Protein AF-A0A2T4UH50-F1 (afdb_monomer_lite)

Sequence (614 aa):
MFSNQLRAPRVAVVIAAGMLPLLATPAADAAPRTGSLKLEIRTPSGVPATATLRAGARRVVAAKADRGTVLRRTLKLRAATYTVDAAVLQHDGRLYGPAASPARVRIRARRSAKLTLRYVLLPTASALTPSEISPTTLSFSWSGPAGASYVVRRAPGFDAPATPSAGTAVAVVGSAASDTGLTPGSQYSYSVFTVTGGRTLGPATLTVGTAPAPGNAVPAFVAATGTEILESRDLTAARELSDGVGVQLAAGEAAPTIGSHLVVPAKGAIDLPFVGRVAGVAQDGTVKLVPASLPEAYDYVNIDIPGFAQAAVPAKPASRASARAKKMSSCKLAAGSDLGIESKLGLDGRFRYEFAKRKIRFTNVEVPVGVTLDVRGVVTSETRAYAEVKASLACSAELASIKTQISPPPVPLAMTFTPKVQLDASGSLRYSGGGVKTATGFEVSGRFPGDARARPVLEREYLAPEGAELSGSLRARLGGELLIGPGGAAPGASLVAGVKGSLFPLDATVSPVYPVGDPRAANCVKVEAKGSGALGLSAEATLGPFSASADLTLLDGSFEYFERPFPQDCDKKPAPATPADPGTSVPPPTGGGGSQLPDCDCGPPPGFRRTSVI

Foldseek 3Di:
DDDDDDDDDDDDDDPDPDDDPPPPDPPPPPDFQKFKEWEKEFEPQQDKFKKWKDFPPAIDIDIGHRHDGMDTDIDIGGFGKIAIDGDFDDDQFWTWDKDKVVRIWGGGGHYYHYIYIYIDTDQFWGDWAWDDFAQFKTKTFTDGDPPKDKWKAKDWDQDEDPDSPPHDTFDDDDGMTMGGRHHGQTKMKMFIWIADPNDIDDTFMKIWTGHHDPPDFRKTFIWDGLEGEDDPQQFDAKAFDLQGIKTAGDPPDDQRTQQGWYFAFQGHHFNFIAIFGFNDADRNRITGTGGDFLVVTTQWIWGWFPKDKDFWAKWAAADVVCVVVPDQVVKPADPPKDWDKTKTKMKMKIWTWIWHWDQDPPDNDIDTDKIWIWIWIKIKMKMFIWIFGAAKIKGKGKTHKDKDFRDTPPQTKIKIWTKMKIKTWHHGKGWGWWIKTKIWTKTWTDIPPDDIDMDIDIDIDTTDTPAIDDQFKMWIWMWTKMAMGGMDQRNNSPAGQGKIKIWTRWTKMKGFPDHPPFPLSGQKIKIWIKIWMWMWGWGWDDDPPDIDIDTGTPFTWMGTPDIAIPPNCSNVDDGDPDPDPPDDDDDDDDDDDDDDDDDDDDDDDDMGDDDDDD

Structure (mmCIF, N/CA/C/O backbone):
data_AF-A0A2T4UH50-F1
#
_entry.id   AF-A0A2T4UH50-F1
#
loop_
_atom_site.group_PDB
_atom_site.id
_atom_site.type_symbol
_atom_site.label_atom_id
_atom_site.label_alt_id
_atom_site.label_comp_id
_atom_site.label_asym_id
_atom_site.label_entity_id
_atom_site.label_seq_id
_atom_site.pdbx_PDB_ins_code
_atom_site.Cartn_x
_atom_site.Cartn_y
_atom_site.Cartn_z
_atom_site.occupancy
_atom_site.B_iso_or_equiv
_atom_site.auth_seq_id
_atom_site.auth_comp_id
_atom_site.auth_asym_id
_atom_site.auth_atom_id
_atom_site.pdbx_PDB_model_num
ATOM 1 N N . MET A 1 1 ? 81.047 -5.019 48.724 1.00 41.91 1 MET A N 1
ATOM 2 C CA . MET A 1 1 ? 80.294 -4.625 47.515 1.00 41.91 1 MET A CA 1
ATOM 3 C C . MET A 1 1 ? 79.118 -5.573 47.375 1.00 41.91 1 MET A C 1
ATOM 5 O O . MET A 1 1 ? 79.332 -6.770 47.451 1.00 41.91 1 MET A O 1
ATOM 9 N N . PHE A 1 2 ? 77.920 -4.998 47.268 1.00 39.38 2 PHE A N 1
ATOM 10 C CA . PHE A 1 2 ? 76.586 -5.610 47.330 1.00 39.38 2 PHE A CA 1
ATOM 11 C C . PHE A 1 2 ? 76.245 -6.407 48.598 1.00 39.38 2 PHE A C 1
ATOM 13 O O . PHE A 1 2 ? 76.797 -7.453 48.916 1.00 39.38 2 PHE A O 1
ATOM 20 N N . SER A 1 3 ? 75.322 -5.800 49.338 1.00 35.03 3 SER A N 1
ATOM 21 C CA . SER A 1 3 ? 74.842 -6.134 50.667 1.00 35.03 3 SER A CA 1
ATOM 22 C C . SER A 1 3 ? 73.419 -6.688 50.576 1.00 35.03 3 SER A C 1
ATOM 24 O O . SER A 1 3 ? 72.664 -6.286 49.694 1.00 35.03 3 SER A O 1
ATOM 26 N N . ASN A 1 4 ? 73.081 -7.518 51.564 1.00 34.56 4 ASN A N 1
ATOM 27 C CA . ASN A 1 4 ? 71.759 -7.979 52.009 1.00 34.56 4 ASN A CA 1
ATOM 28 C C . ASN A 1 4 ? 71.011 -8.982 51.109 1.00 34.56 4 ASN A C 1
ATOM 30 O O . ASN A 1 4 ? 70.492 -8.631 50.060 1.00 34.56 4 ASN A O 1
ATOM 34 N N . GLN A 1 5 ? 71.002 -10.292 51.408 1.00 41.84 5 GLN A N 1
ATOM 35 C CA . GLN A 1 5 ? 70.418 -11.004 52.573 1.00 41.84 5 GLN A CA 1
ATOM 36 C C . GLN A 1 5 ? 68.917 -10.741 52.771 1.00 41.84 5 GLN A C 1
ATOM 38 O O . GLN A 1 5 ? 68.537 -9.644 53.164 1.00 41.84 5 GLN A O 1
ATOM 43 N N . LEU A 1 6 ? 68.100 -11.793 52.606 1.00 37.31 6 LEU A N 1
ATOM 44 C CA . LEU A 1 6 ? 67.290 -12.453 53.657 1.00 37.31 6 LEU A CA 1
ATOM 45 C C . LEU A 1 6 ? 66.213 -13.323 52.972 1.00 37.31 6 LEU A C 1
ATOM 47 O O . LEU A 1 6 ? 65.314 -12.827 52.310 1.00 37.31 6 LEU A O 1
ATOM 51 N N . ARG A 1 7 ? 66.434 -14.640 52.917 1.00 38.56 7 ARG A N 1
ATOM 52 C CA . ARG A 1 7 ? 65.936 -15.669 53.858 1.00 38.56 7 ARG A CA 1
ATOM 53 C C . ARG A 1 7 ? 64.513 -16.141 53.545 1.00 38.56 7 ARG A C 1
ATOM 55 O O . ARG A 1 7 ? 63.527 -15.540 53.948 1.00 38.56 7 ARG A O 1
ATOM 62 N N . ALA A 1 8 ? 64.457 -17.315 52.924 1.00 44.31 8 ALA A N 1
ATOM 63 C CA . ALA A 1 8 ? 63.317 -18.216 52.980 1.00 44.31 8 ALA A CA 1
ATOM 64 C C . ALA A 1 8 ? 63.219 -18.849 54.382 1.00 44.31 8 ALA A C 1
ATOM 66 O O . ALA A 1 8 ? 64.229 -19.371 54.869 1.00 44.31 8 ALA A O 1
ATOM 67 N N . PRO A 1 9 ? 62.043 -18.870 55.031 1.00 45.47 9 PRO A N 1
ATOM 68 C CA . PRO A 1 9 ? 61.799 -19.764 56.143 1.00 45.47 9 PRO A CA 1
ATOM 69 C C . PRO A 1 9 ? 61.035 -21.009 55.681 1.00 45.47 9 PRO A C 1
ATOM 71 O O . PRO A 1 9 ? 60.097 -20.962 54.887 1.00 45.47 9 PRO A O 1
ATOM 74 N N . ARG A 1 10 ? 61.474 -22.140 56.233 1.00 47.56 10 ARG A N 1
ATOM 75 C CA . ARG A 1 10 ? 60.782 -23.428 56.245 1.00 47.56 10 ARG A CA 1
ATOM 76 C C . ARG A 1 10 ? 59.368 -23.240 56.798 1.00 47.56 10 ARG A C 1
ATOM 78 O O . ARG A 1 10 ? 59.222 -22.715 57.900 1.00 47.56 10 ARG A O 1
ATOM 85 N N . VAL A 1 11 ? 58.357 -23.717 56.078 1.00 36.19 11 VAL A N 1
ATOM 86 C CA . VAL A 1 11 ? 56.996 -23.844 56.610 1.00 36.19 11 VAL A CA 1
ATOM 87 C C . VAL A 1 11 ? 56.752 -25.304 56.958 1.00 36.19 11 VAL A C 1
ATOM 89 O O . VAL A 1 11 ? 56.904 -26.202 56.131 1.00 36.19 11 VAL A O 1
ATOM 92 N N . ALA A 1 12 ? 56.437 -25.507 58.233 1.00 39.09 12 ALA A N 1
ATOM 93 C CA . ALA A 1 12 ? 56.037 -26.764 58.826 1.00 39.09 12 ALA A CA 1
ATOM 94 C C . ALA A 1 12 ? 54.724 -27.260 58.206 1.00 39.09 12 ALA A C 1
ATOM 96 O O . ALA A 1 12 ? 53.771 -26.499 58.038 1.00 39.09 12 ALA A O 1
ATOM 97 N N . VAL A 1 13 ? 54.674 -28.555 57.905 1.00 37.97 13 VAL A N 1
ATOM 98 C CA . VAL A 1 13 ? 53.444 -29.253 57.538 1.00 37.97 13 VAL A CA 1
ATOM 99 C C . VAL A 1 13 ? 52.604 -29.407 58.804 1.00 37.97 13 VAL A C 1
ATOM 101 O O . VAL A 1 13 ? 52.887 -30.252 59.649 1.00 37.97 13 VAL A O 1
ATOM 104 N N . VAL A 1 14 ? 51.576 -28.571 58.935 1.00 39.19 14 VAL A N 1
ATOM 105 C CA . VAL A 1 14 ? 50.456 -28.779 59.858 1.00 39.19 14 VAL A CA 1
ATOM 106 C C . VAL A 1 14 ? 49.280 -29.253 59.013 1.00 39.19 14 VAL A C 1
ATOM 108 O O . VAL A 1 14 ? 48.764 -28.516 58.175 1.00 39.19 14 VAL A O 1
ATOM 111 N N . ILE A 1 15 ? 48.882 -30.508 59.210 1.00 41.41 15 ILE A N 1
ATOM 112 C CA . ILE A 1 15 ? 47.680 -31.093 58.614 1.00 41.41 15 ILE A CA 1
ATOM 113 C C . ILE A 1 15 ? 46.478 -30.462 59.325 1.00 41.41 15 ILE A C 1
ATOM 115 O O . ILE A 1 15 ? 46.076 -30.896 60.401 1.00 41.41 15 ILE A O 1
ATOM 119 N N . ALA A 1 16 ? 45.935 -29.394 58.742 1.00 39.56 16 ALA A N 1
ATOM 120 C CA . ALA A 1 16 ? 44.662 -28.818 59.145 1.00 39.56 16 ALA A CA 1
ATOM 121 C C . ALA A 1 16 ? 43.539 -29.478 58.334 1.00 39.56 16 ALA A C 1
ATOM 123 O O . ALA A 1 16 ? 43.453 -29.315 57.116 1.00 39.56 16 ALA A O 1
ATOM 124 N N . ALA A 1 17 ? 42.674 -30.225 59.020 1.00 49.03 17 ALA A N 1
ATOM 125 C CA . ALA A 1 17 ? 41.396 -30.689 58.497 1.00 49.03 17 ALA A CA 1
ATOM 126 C C . ALA A 1 17 ? 40.478 -29.474 58.261 1.00 49.03 17 ALA A C 1
ATOM 128 O O . ALA A 1 17 ? 39.759 -29.030 59.154 1.00 49.03 17 ALA A O 1
ATOM 129 N N . GLY A 1 18 ? 40.565 -28.888 57.067 1.00 38.59 18 GLY A N 1
ATOM 130 C CA . GLY A 1 18 ? 39.731 -27.775 56.624 1.00 38.59 18 GLY A CA 1
ATOM 131 C C . GLY A 1 18 ? 38.494 -28.277 55.887 1.00 38.59 18 GLY A C 1
ATOM 132 O O . GLY A 1 18 ? 38.611 -28.919 54.846 1.00 38.59 18 GLY A O 1
ATOM 133 N N . MET A 1 19 ? 37.322 -27.976 56.449 1.00 45.16 19 MET A N 1
ATOM 134 C CA . MET A 1 19 ? 35.994 -28.136 55.854 1.00 45.16 19 MET A CA 1
ATOM 135 C C . MET A 1 19 ? 35.984 -27.809 54.354 1.00 45.16 19 MET A C 1
ATOM 137 O O . MET A 1 19 ? 36.312 -26.690 53.958 1.00 45.16 19 MET A O 1
ATOM 141 N N . LEU A 1 20 ? 35.518 -28.752 53.528 1.00 43.25 20 LEU A N 1
ATOM 142 C CA . LEU A 1 20 ? 35.020 -28.404 52.200 1.00 43.25 20 LEU A CA 1
ATOM 143 C C . LEU A 1 20 ? 33.869 -27.396 52.370 1.00 43.25 20 LEU A C 1
ATOM 145 O O . LEU A 1 20 ? 32.920 -27.700 53.100 1.00 43.25 20 LEU A O 1
ATOM 149 N N . PRO A 1 21 ? 33.877 -26.244 51.678 1.00 46.81 21 PRO A N 1
ATOM 150 C CA . PRO A 1 21 ? 32.651 -25.494 51.498 1.00 46.81 21 PRO A CA 1
ATOM 151 C C . PRO A 1 21 ? 31.707 -26.388 50.691 1.00 46.81 21 PRO A C 1
ATOM 153 O O . PRO A 1 21 ? 32.015 -26.770 49.5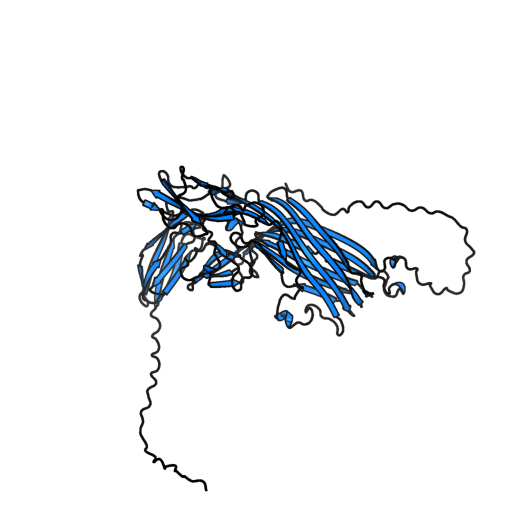60 1.00 46.81 21 PRO A O 1
ATOM 156 N N . LEU A 1 22 ? 30.563 -26.753 51.278 1.00 44.97 22 LEU A N 1
ATOM 157 C CA . LEU A 1 22 ? 29.442 -27.266 50.502 1.00 44.97 22 LEU A CA 1
ATOM 158 C C . LEU A 1 22 ? 29.129 -26.213 49.435 1.00 44.97 22 LEU A C 1
ATOM 160 O O . LEU A 1 22 ? 28.554 -25.165 49.729 1.00 44.97 22 LEU A O 1
ATOM 164 N N . LEU A 1 23 ? 29.509 -26.496 48.190 1.00 46.59 23 LEU A N 1
ATOM 165 C CA . LEU A 1 23 ? 28.889 -25.881 47.031 1.00 46.59 23 LEU A CA 1
ATOM 166 C C . LEU A 1 23 ? 27.407 -26.228 47.137 1.00 46.59 23 LEU A C 1
ATOM 168 O O . LEU A 1 23 ? 27.010 -27.366 46.888 1.00 46.59 23 LEU A O 1
ATOM 172 N N . ALA A 1 24 ? 26.600 -25.267 47.586 1.00 49.34 24 ALA A N 1
ATOM 173 C CA . ALA A 1 24 ? 25.159 -25.382 47.533 1.00 49.34 24 ALA A CA 1
ATOM 174 C C . ALA A 1 24 ? 24.794 -25.597 46.063 1.00 49.34 24 ALA A C 1
ATOM 176 O O . ALA A 1 24 ? 24.856 -24.677 45.247 1.00 49.34 24 ALA A O 1
ATOM 177 N N . THR A 1 25 ? 24.460 -26.837 45.712 1.00 53.53 25 THR A N 1
ATOM 178 C CA . THR A 1 25 ? 23.788 -27.143 44.455 1.00 53.53 25 THR A CA 1
ATOM 179 C C . THR A 1 25 ? 22.585 -26.206 44.366 1.00 53.53 25 THR A C 1
ATOM 181 O O . THR A 1 25 ? 21.794 -26.208 45.319 1.00 53.53 25 THR A O 1
ATOM 184 N N . PRO A 1 26 ? 22.430 -25.390 43.304 1.00 53.06 26 PRO A N 1
ATOM 185 C CA . PRO A 1 26 ? 21.235 -24.576 43.155 1.00 53.06 26 PRO A CA 1
ATOM 186 C C . PRO A 1 26 ? 20.049 -25.528 43.258 1.00 53.06 26 PRO A C 1
ATOM 188 O O . PRO A 1 26 ? 19.974 -26.508 42.513 1.00 53.06 26 PRO A O 1
ATOM 191 N N . ALA A 1 27 ? 19.196 -25.303 44.260 1.00 50.38 27 ALA A N 1
ATOM 192 C CA . ALA A 1 27 ? 18.017 -26.118 44.485 1.00 50.38 27 ALA A CA 1
ATOM 193 C C . ALA A 1 27 ? 17.294 -26.252 43.144 1.00 50.38 27 ALA A C 1
ATOM 195 O O . ALA A 1 27 ? 16.983 -25.237 42.520 1.00 50.38 27 ALA A O 1
ATOM 196 N N . ALA A 1 28 ? 17.112 -27.492 42.679 1.00 50.78 28 ALA A N 1
ATOM 197 C CA . ALA A 1 28 ? 16.419 -27.782 41.436 1.00 50.78 28 ALA A CA 1
ATOM 198 C C . ALA A 1 28 ? 15.073 -27.052 41.466 1.00 50.78 28 ALA A C 1
ATOM 200 O O . ALA A 1 28 ? 14.186 -27.404 42.247 1.00 50.78 28 ALA A O 1
ATOM 201 N N . ASP A 1 29 ? 14.981 -25.981 40.679 1.00 49.38 29 ASP A N 1
ATOM 202 C CA . ASP A 1 29 ? 13.876 -25.037 40.715 1.00 49.38 29 ASP A CA 1
ATOM 203 C C . ASP A 1 29 ? 12.593 -25.829 40.444 1.00 49.38 29 ASP A C 1
ATOM 205 O O . ASP A 1 29 ? 12.434 -26.453 39.388 1.00 49.38 29 ASP A O 1
ATOM 209 N N . ALA A 1 30 ? 11.730 -25.932 41.459 1.00 62.09 30 ALA A N 1
ATOM 210 C CA . ALA A 1 30 ? 10.596 -26.843 41.434 1.00 62.09 30 ALA A CA 1
ATOM 211 C C . ALA A 1 30 ? 9.764 -26.582 40.171 1.00 62.09 30 ALA A C 1
ATOM 213 O O . ALA A 1 30 ? 9.346 -25.447 39.927 1.00 62.09 30 ALA A O 1
ATOM 214 N N . ALA A 1 31 ? 9.524 -27.636 39.378 1.00 66.50 31 ALA A N 1
ATOM 215 C CA . ALA A 1 31 ? 8.870 -27.533 38.076 1.00 66.50 31 ALA A CA 1
ATOM 216 C C . ALA A 1 31 ? 7.660 -26.576 38.134 1.00 66.50 31 ALA A C 1
ATOM 218 O O . ALA A 1 31 ? 6.803 -26.719 39.021 1.00 66.50 31 ALA A O 1
ATOM 219 N N . PRO A 1 32 ? 7.571 -25.586 37.223 1.00 70.88 32 PRO A N 1
ATOM 220 C CA . PRO A 1 32 ? 6.619 -24.497 37.349 1.00 70.88 32 PRO A CA 1
ATOM 221 C C . PRO A 1 32 ? 5.199 -25.048 37.452 1.00 70.88 32 PRO A C 1
ATOM 223 O O . PRO A 1 32 ? 4.694 -25.728 36.556 1.00 70.88 32 PRO A O 1
ATOM 226 N N . ARG A 1 33 ? 4.537 -24.740 38.571 1.00 88.69 33 ARG A N 1
ATOM 227 C CA . ARG A 1 33 ? 3.166 -25.173 38.848 1.00 88.69 33 ARG A CA 1
ATOM 228 C C . ARG A 1 33 ? 2.214 -24.536 37.830 1.00 88.69 33 ARG A C 1
ATOM 230 O O . ARG A 1 33 ? 1.849 -23.365 37.948 1.00 88.69 33 ARG A O 1
ATOM 237 N N . THR A 1 34 ? 1.821 -25.303 36.815 1.00 92.06 34 THR A N 1
ATOM 238 C CA . THR A 1 34 ? 0.922 -24.870 35.734 1.00 92.06 34 THR A CA 1
ATOM 239 C C . THR A 1 34 ? -0.501 -25.389 35.934 1.00 92.06 34 THR A C 1
ATOM 241 O O . THR A 1 34 ? -0.724 -26.440 36.534 1.00 92.06 34 THR A O 1
ATOM 244 N N . GLY A 1 35 ? -1.480 -24.624 35.458 1.00 95.12 35 GLY A N 1
ATOM 245 C CA . GLY A 1 35 ? -2.887 -24.993 35.315 1.00 95.12 35 GLY A CA 1
ATOM 246 C C . GLY A 1 35 ? -3.359 -24.758 33.878 1.00 95.12 35 GLY A C 1
ATOM 247 O O . GLY A 1 35 ? -2.575 -24.364 33.015 1.00 95.12 35 GLY A O 1
ATOM 248 N N . SER A 1 36 ? -4.641 -25.004 33.613 1.00 95.00 36 SER A N 1
ATOM 249 C CA . SER A 1 36 ? -5.247 -24.804 32.290 1.00 95.00 36 SER A CA 1
ATOM 250 C C . SER A 1 36 ? -6.345 -23.740 32.331 1.00 95.00 36 SER A C 1
ATOM 252 O O . SER A 1 36 ? -7.117 -23.663 33.283 1.00 95.00 36 SER A O 1
ATOM 254 N N . LEU A 1 37 ? -6.449 -22.929 31.283 1.00 96.62 37 LEU A N 1
ATOM 255 C CA . LEU A 1 37 ? -7.538 -21.981 31.071 1.00 96.62 37 LEU A CA 1
ATOM 256 C C . LEU A 1 37 ? -8.270 -22.337 29.781 1.00 96.62 37 LEU A C 1
ATOM 258 O O . LEU A 1 37 ? -7.678 -22.285 28.707 1.00 96.62 37 LEU A O 1
ATOM 262 N N . LYS A 1 38 ? -9.558 -22.664 29.885 1.00 97.12 38 LYS A N 1
ATOM 263 C CA . LYS A 1 38 ? -10.469 -22.774 28.745 1.00 97.12 38 LYS A CA 1
ATOM 264 C C . LYS A 1 38 ? -10.959 -21.371 28.393 1.00 97.12 38 LYS A C 1
ATOM 266 O O . LYS A 1 38 ? -11.866 -20.851 29.044 1.00 97.12 38 LYS A O 1
ATOM 271 N N . LEU A 1 39 ? -10.313 -20.758 27.410 1.00 96.19 39 LEU A N 1
ATOM 272 C CA . LEU A 1 39 ? -10.661 -19.448 26.884 1.00 96.19 39 LEU A CA 1
ATOM 273 C C . LEU A 1 39 ? -11.638 -19.595 25.718 1.00 96.19 39 LEU A C 1
ATOM 275 O O . LEU A 1 39 ? -11.403 -20.370 24.789 1.00 96.19 39 LEU A O 1
ATOM 279 N N . GLU A 1 40 ? -12.701 -18.805 25.758 1.00 97.06 40 GLU A N 1
ATOM 280 C CA . GLU A 1 40 ? -13.684 -18.688 24.694 1.00 97.06 40 GLU A CA 1
ATOM 281 C C . GLU A 1 40 ? -13.816 -17.221 24.269 1.00 97.06 40 GLU A C 1
ATOM 283 O O . GLU A 1 40 ? -14.169 -16.380 25.090 1.00 97.06 40 GLU A O 1
ATOM 288 N N . ILE A 1 41 ? -13.531 -16.906 23.003 1.00 95.00 41 ILE A N 1
ATOM 289 C CA . ILE A 1 41 ? -13.711 -15.559 22.436 1.00 95.00 41 ILE A CA 1
ATOM 290 C C . ILE A 1 41 ? -14.878 -15.618 21.455 1.00 95.00 41 ILE A C 1
ATOM 292 O O . ILE A 1 41 ? -14.837 -16.402 20.510 1.00 95.00 41 ILE A O 1
ATOM 296 N N . ARG A 1 42 ? -15.912 -14.808 21.678 1.00 96.38 42 ARG A N 1
ATOM 297 C CA . ARG A 1 42 ? -17.120 -14.721 20.853 1.00 96.38 42 ARG A CA 1
ATOM 298 C C . ARG A 1 42 ? -17.207 -13.355 20.197 1.00 96.38 42 ARG A C 1
ATOM 300 O O . ARG A 1 42 ? -17.172 -12.343 20.893 1.00 96.38 42 ARG A O 1
ATOM 307 N N . THR A 1 43 ? -17.387 -13.331 18.889 1.00 94.25 43 THR A N 1
ATOM 308 C CA . THR A 1 43 ? -17.561 -12.101 18.116 1.00 94.25 43 THR A CA 1
ATOM 309 C C . THR A 1 43 ? -18.685 -12.284 17.093 1.00 94.25 43 THR A C 1
ATOM 311 O O . THR A 1 43 ? -19.078 -13.422 16.803 1.00 94.25 43 THR A O 1
ATOM 314 N N . PRO A 1 44 ? -19.239 -11.190 16.546 1.00 94.00 44 PRO A N 1
ATOM 315 C CA . PRO A 1 44 ? -20.065 -11.266 15.346 1.00 94.00 44 PRO A CA 1
ATOM 316 C C . PRO A 1 44 ? -19.295 -11.899 14.176 1.00 94.00 44 PRO A C 1
ATOM 318 O O . PRO A 1 44 ? -18.064 -11.943 14.175 1.00 94.00 44 PRO A O 1
ATOM 321 N N . SER A 1 45 ? -20.024 -12.410 13.182 1.00 89.94 45 SER A N 1
ATOM 322 C CA . SER A 1 45 ? -19.409 -13.031 12.000 1.00 89.94 45 SER A CA 1
ATOM 323 C C . SER A 1 45 ? -18.465 -12.053 11.296 1.00 89.94 45 SER A C 1
ATOM 325 O O . SER A 1 45 ? -18.819 -10.889 11.129 1.00 89.94 45 SER A O 1
ATOM 327 N N . GLY A 1 46 ? -17.274 -12.516 10.908 1.00 85.31 46 GLY A N 1
ATOM 328 C CA . GLY A 1 46 ? -16.254 -11.702 10.234 1.00 85.31 46 GLY A CA 1
ATOM 329 C C . GLY A 1 46 ? -15.397 -10.843 11.167 1.00 85.31 46 GLY A C 1
ATOM 330 O O . GLY A 1 46 ? -14.304 -10.450 10.787 1.00 85.31 46 GLY A O 1
ATOM 331 N N . VAL A 1 47 ? -15.829 -10.608 12.410 1.00 88.31 47 VAL A N 1
ATOM 332 C CA . VAL A 1 47 ? -15.128 -9.707 13.334 1.00 88.31 47 VAL A CA 1
ATOM 333 C C . VAL A 1 47 ? -13.977 -10.460 14.020 1.00 88.31 47 VAL A C 1
ATOM 335 O O . VAL A 1 47 ? -14.242 -11.441 14.739 1.00 88.31 47 VAL A O 1
ATOM 338 N N . PRO A 1 48 ? -12.706 -10.061 13.825 1.00 89.00 48 PRO A N 1
ATOM 339 C CA . PRO A 1 48 ? -11.577 -10.618 14.567 1.00 89.00 48 PRO A CA 1
ATOM 340 C C . PRO A 1 48 ? -11.597 -10.123 16.018 1.00 89.00 48 PRO A C 1
ATOM 342 O O . PRO A 1 48 ? -12.355 -9.228 16.361 1.00 89.00 48 PRO A O 1
ATOM 345 N N . ALA A 1 49 ? -10.808 -10.710 16.913 1.00 88.31 49 ALA A N 1
ATOM 346 C CA . ALA A 1 49 ? -10.669 -10.178 18.273 1.00 88.31 49 ALA A CA 1
ATOM 347 C C . ALA A 1 49 ? -9.390 -10.660 18.942 1.00 88.31 49 ALA A C 1
ATOM 349 O O . ALA A 1 49 ? -8.965 -11.798 18.740 1.00 88.31 49 ALA A O 1
ATOM 350 N N . THR A 1 50 ? -8.827 -9.832 19.815 1.00 86.19 50 THR A N 1
ATOM 351 C CA . THR A 1 50 ? -7.678 -10.176 20.652 1.00 86.19 50 THR A CA 1
ATOM 352 C C . THR A 1 50 ? -8.074 -10.139 22.128 1.00 86.19 50 THR A C 1
ATOM 354 O O . THR A 1 50 ? -8.879 -9.330 22.575 1.00 86.19 50 THR A O 1
ATOM 357 N N . ALA A 1 51 ? -7.526 -11.066 22.905 1.00 88.12 51 ALA A N 1
ATOM 358 C CA . ALA A 1 51 ? -7.669 -11.135 24.348 1.00 88.12 51 ALA A CA 1
ATOM 359 C C . ALA A 1 51 ? -6.269 -11.160 24.954 1.00 88.12 51 ALA A C 1
ATOM 361 O O . ALA A 1 51 ? -5.509 -12.104 24.719 1.00 88.12 51 ALA A O 1
ATOM 362 N N . THR A 1 52 ? -5.930 -10.143 25.743 1.00 89.00 52 THR A N 1
ATOM 363 C CA . THR A 1 52 ? -4.684 -10.116 26.505 1.00 89.00 52 THR A CA 1
ATOM 364 C C . THR A 1 52 ? -4.969 -10.517 27.951 1.00 89.00 52 THR A C 1
ATOM 366 O O . THR A 1 52 ? -5.831 -9.961 28.615 1.00 89.00 52 THR A O 1
ATOM 369 N N . LEU A 1 53 ? -4.235 -11.495 28.472 1.00 91.56 53 LEU A N 1
ATOM 370 C CA . LEU A 1 53 ? -4.272 -11.898 29.875 1.00 91.56 53 LEU A CA 1
ATOM 371 C C . LEU A 1 53 ? -3.000 -11.405 30.557 1.00 91.56 53 LEU A C 1
ATOM 373 O O . LEU A 1 53 ? -1.902 -11.777 30.138 1.00 91.56 53 LEU A O 1
ATOM 377 N N . ARG A 1 54 ? -3.137 -10.603 31.616 1.00 91.62 54 ARG A N 1
ATOM 378 C CA . ARG A 1 54 ? -2.002 -10.041 32.365 1.00 91.62 54 ARG A CA 1
ATOM 379 C C . ARG A 1 54 ? -1.919 -10.608 33.779 1.00 91.62 54 ARG A C 1
ATOM 381 O O . ARG A 1 54 ? -2.928 -10.660 34.476 1.00 91.62 54 ARG A O 1
ATOM 388 N N . ALA A 1 55 ? -0.719 -10.993 34.211 1.00 91.50 55 ALA A N 1
ATOM 389 C CA . ALA A 1 55 ? -0.410 -11.376 35.591 1.00 91.50 55 ALA A CA 1
ATOM 390 C C . ALA A 1 55 ? 0.993 -10.868 35.974 1.00 91.50 55 ALA A C 1
ATOM 392 O O . ALA A 1 55 ? 2.003 -11.511 35.671 1.00 91.50 55 ALA A O 1
ATOM 393 N N . GLY A 1 56 ? 1.063 -9.698 36.618 1.00 87.69 56 GLY A N 1
ATOM 394 C CA . GLY A 1 56 ? 2.325 -8.968 36.793 1.00 87.69 56 GLY A CA 1
ATOM 395 C C . GLY A 1 56 ? 2.930 -8.605 35.431 1.00 87.69 56 GLY A C 1
ATOM 396 O O . GLY A 1 56 ? 2.206 -8.181 34.536 1.00 87.69 56 GLY A O 1
ATOM 397 N N . ALA A 1 57 ? 4.228 -8.856 35.244 1.00 80.81 57 ALA A N 1
ATOM 398 C CA . ALA A 1 57 ? 4.914 -8.666 33.959 1.00 80.81 57 ALA A CA 1
ATOM 399 C C . ALA A 1 57 ? 4.552 -9.719 32.888 1.00 80.81 57 ALA A C 1
ATOM 401 O O . ALA A 1 57 ? 4.966 -9.610 31.738 1.00 80.81 57 ALA A O 1
ATOM 402 N N . ARG A 1 58 ? 3.804 -10.775 33.242 1.00 84.88 58 ARG A N 1
ATOM 403 C CA . ARG A 1 58 ? 3.461 -11.843 32.294 1.00 84.88 58 ARG A CA 1
ATOM 404 C C . ARG A 1 58 ? 2.259 -11.442 31.457 1.00 84.88 58 ARG A C 1
ATOM 406 O O . ARG A 1 58 ? 1.206 -11.112 32.005 1.00 84.88 58 ARG A O 1
ATOM 413 N N . ARG A 1 59 ? 2.397 -11.596 30.143 1.00 85.12 59 ARG A N 1
ATOM 414 C CA . ARG A 1 59 ? 1.345 -11.360 29.158 1.00 85.12 59 ARG A CA 1
ATOM 415 C C . ARG A 1 59 ? 1.094 -12.629 28.356 1.00 85.12 59 ARG A C 1
ATOM 417 O O . ARG A 1 59 ? 2.030 -13.269 27.892 1.00 85.12 59 ARG A O 1
ATOM 424 N N . VAL A 1 60 ? -0.172 -12.999 28.189 1.00 85.69 60 VAL A N 1
ATOM 425 C CA . VAL A 1 60 ? -0.574 -14.063 27.265 1.00 85.69 60 VAL A CA 1
ATOM 426 C C . VAL A 1 60 ? -1.649 -13.527 26.346 1.00 85.69 60 VAL A C 1
ATOM 428 O O . VAL A 1 60 ? -2.692 -13.086 26.814 1.00 85.69 60 VAL A O 1
ATOM 431 N N . VAL A 1 61 ? -1.393 -13.577 25.044 1.00 84.25 61 VAL A N 1
ATOM 432 C CA . VAL A 1 61 ? -2.334 -13.125 24.020 1.00 84.25 61 VAL A CA 1
ATOM 433 C C . VAL A 1 61 ? -2.981 -14.339 23.369 1.00 84.25 61 VAL A C 1
ATOM 435 O O . VAL A 1 61 ? -2.323 -15.329 23.042 1.00 84.25 61 VAL A O 1
ATOM 438 N N . ALA A 1 62 ? -4.291 -14.270 23.191 1.00 85.50 62 ALA A N 1
ATOM 439 C CA . ALA A 1 62 ? -5.042 -15.188 22.359 1.00 85.50 62 ALA A CA 1
ATOM 440 C C . ALA A 1 62 ? -5.906 -14.374 21.410 1.00 85.50 62 ALA A C 1
ATOM 442 O O . ALA A 1 62 ? -6.463 -13.355 21.803 1.00 85.50 62 ALA A O 1
ATOM 443 N N . ALA A 1 63 ? -6.024 -14.827 20.171 1.00 85.00 63 ALA A N 1
ATOM 444 C CA . ALA A 1 63 ? -6.726 -14.069 19.162 1.00 85.00 63 ALA A CA 1
ATOM 445 C C . ALA A 1 63 ? -7.580 -14.975 18.287 1.00 85.00 63 ALA A C 1
ATOM 447 O O . ALA A 1 63 ? -7.196 -16.104 17.973 1.00 85.00 63 ALA A O 1
ATOM 448 N N . LYS A 1 64 ? -8.755 -14.461 17.941 1.00 88.12 64 LYS A N 1
ATOM 449 C CA . LYS A 1 64 ? -9.699 -15.031 16.994 1.00 88.12 64 LYS A CA 1
ATOM 450 C C . LYS A 1 64 ? -9.477 -14.326 15.654 1.00 88.12 64 LYS A C 1
ATOM 452 O O . LYS A 1 64 ? -9.520 -13.099 15.605 1.00 88.12 64 LYS A O 1
ATOM 457 N N . ALA A 1 65 ? -9.267 -15.105 14.595 1.00 80.94 65 ALA A N 1
ATOM 458 C CA . ALA A 1 65 ? -9.269 -14.605 13.221 1.00 80.94 65 ALA A CA 1
ATOM 459 C C . ALA A 1 65 ? -10.662 -14.074 12.822 1.00 80.94 65 ALA A C 1
ATOM 461 O O . ALA A 1 65 ? -11.638 -14.248 13.550 1.00 80.94 65 ALA A O 1
ATOM 462 N N . ASP A 1 66 ? -10.779 -13.454 11.659 1.00 77.06 66 ASP A N 1
ATOM 463 C CA . ASP A 1 66 ? -12.053 -13.016 11.071 1.00 77.06 66 ASP A CA 1
ATOM 464 C C . ASP A 1 66 ? -13.052 -14.176 10.860 1.00 77.06 66 ASP A C 1
ATOM 466 O O . ASP A 1 66 ? -14.249 -14.038 11.127 1.00 77.06 66 ASP A O 1
ATOM 470 N N . ARG A 1 67 ? -12.568 -15.368 10.491 1.00 80.56 67 ARG A N 1
ATOM 471 C CA . ARG A 1 67 ? -13.400 -16.559 10.255 1.00 80.56 67 ARG A CA 1
ATOM 472 C C . ARG A 1 67 ? -14.075 -17.103 11.519 1.00 80.56 67 ARG A C 1
ATOM 474 O O . ARG A 1 67 ? -13.470 -17.247 12.583 1.00 80.56 67 ARG A O 1
ATOM 481 N N . GLY A 1 68 ? -15.344 -17.484 11.358 1.00 86.56 68 GLY A N 1
ATOM 482 C CA . GLY A 1 68 ? -16.192 -18.033 12.418 1.00 86.56 68 GLY A CA 1
ATOM 483 C C . GLY A 1 68 ? -16.664 -16.982 13.428 1.00 86.56 68 GLY A C 1
ATOM 484 O O . GLY A 1 68 ? -16.323 -15.806 13.343 1.00 86.56 68 GLY A O 1
ATOM 485 N N . THR A 1 69 ? -17.454 -17.408 14.411 1.00 91.69 69 THR A N 1
ATOM 486 C CA . THR A 1 69 ? -18.014 -16.536 15.467 1.00 91.69 69 THR A CA 1
ATOM 487 C C . THR A 1 69 ? -17.442 -16.833 16.852 1.00 91.69 69 THR A C 1
ATOM 489 O O . THR A 1 69 ? -17.602 -16.041 17.779 1.00 91.69 69 THR A O 1
ATOM 492 N N . VAL A 1 70 ? -16.758 -17.970 17.017 1.00 93.81 70 VAL A N 1
ATOM 493 C CA . VAL A 1 70 ? -16.234 -18.426 18.308 1.00 93.81 70 VAL A CA 1
ATOM 494 C C . VAL A 1 70 ? -14.847 -19.039 18.143 1.00 93.81 70 VAL A C 1
ATOM 496 O O . VAL A 1 70 ? -14.661 -19.949 17.342 1.00 93.81 70 VAL A O 1
ATOM 499 N N . LEU A 1 71 ? -13.895 -18.603 18.966 1.00 93.19 71 LEU A N 1
ATOM 500 C CA . LEU A 1 71 ? -12.641 -19.311 19.218 1.00 93.19 71 LEU A CA 1
ATOM 501 C C . LEU A 1 71 ? -12.732 -20.030 20.561 1.00 93.19 71 LEU A C 1
ATOM 503 O O . LEU A 1 71 ? -13.059 -19.406 21.569 1.00 93.19 71 LEU A O 1
ATOM 507 N N . ARG A 1 72 ? -12.357 -21.310 20.599 1.00 95.44 72 ARG A N 1
ATOM 508 C CA . ARG A 1 72 ? -12.133 -22.057 21.843 1.00 95.44 72 ARG A CA 1
ATOM 509 C C . ARG A 1 72 ? -10.680 -22.486 21.910 1.00 95.44 72 ARG A C 1
ATOM 511 O O . ARG A 1 72 ? -10.201 -23.178 21.018 1.00 95.44 72 ARG A O 1
ATOM 518 N N . ARG A 1 73 ? -9.977 -22.095 22.970 1.00 93.81 73 ARG A N 1
ATOM 519 C CA . ARG A 1 73 ? -8.564 -22.433 23.159 1.00 93.81 73 ARG A CA 1
ATOM 520 C C . ARG A 1 73 ? -8.296 -22.828 24.601 1.00 93.81 73 ARG A C 1
ATOM 522 O O . ARG A 1 73 ? -8.750 -22.165 25.529 1.00 93.81 73 ARG A O 1
ATOM 529 N N . THR A 1 74 ? -7.521 -23.891 24.788 1.00 95.00 74 THR A N 1
ATOM 530 C CA . THR A 1 74 ? -6.999 -24.253 26.108 1.00 95.00 74 THR A CA 1
ATOM 531 C C . THR A 1 74 ? -5.576 -23.728 26.233 1.00 95.00 74 THR A C 1
ATOM 533 O O . THR A 1 74 ? -4.702 -24.111 25.460 1.00 95.00 74 THR A O 1
ATOM 536 N N . LEU A 1 75 ? -5.346 -22.836 27.192 1.00 93.50 75 LEU A N 1
ATOM 537 C CA . LEU A 1 75 ? -4.039 -22.247 27.471 1.00 93.50 75 LEU A CA 1
ATOM 538 C C . LEU A 1 75 ? -3.440 -22.900 28.717 1.00 93.50 75 LEU A C 1
ATOM 540 O O . LEU A 1 75 ? -4.087 -22.935 29.763 1.00 93.50 75 LEU A O 1
ATOM 544 N N . LYS A 1 76 ? -2.199 -23.387 28.629 1.00 94.19 76 LYS A N 1
ATOM 545 C CA . LYS A 1 76 ? -1.427 -23.808 29.806 1.00 94.19 76 LYS A CA 1
ATOM 546 C C . LYS A 1 76 ? -0.758 -22.578 30.411 1.00 94.19 76 LYS A C 1
ATOM 548 O O . LYS A 1 76 ? 0.100 -21.970 29.781 1.00 94.19 76 LYS A O 1
ATOM 553 N N . LEU A 1 77 ? -1.170 -22.202 31.617 1.00 94.00 77 LEU A N 1
ATOM 554 C CA . LEU A 1 77 ? -0.734 -20.979 32.294 1.00 94.00 77 LEU A CA 1
ATOM 555 C C . LEU A 1 77 ? -0.106 -21.318 33.644 1.00 94.00 77 LEU A C 1
ATOM 557 O O . LEU A 1 77 ? -0.506 -22.279 34.301 1.00 94.00 77 LEU A O 1
ATOM 561 N N . ARG A 1 78 ? 0.871 -20.526 34.092 1.00 93.50 78 ARG A N 1
ATOM 562 C CA . ARG A 1 78 ? 1.396 -20.647 35.461 1.00 93.50 78 ARG A CA 1
ATOM 563 C C . ARG A 1 78 ? 0.295 -20.288 36.461 1.00 93.50 78 ARG A C 1
ATOM 565 O O . ARG A 1 78 ? -0.562 -19.459 36.170 1.00 93.50 78 ARG A O 1
ATOM 572 N N . ALA A 1 79 ? 0.314 -20.910 37.635 1.00 94.25 79 ALA A N 1
ATOM 573 C CA . ALA A 1 79 ? -0.635 -20.576 38.689 1.00 94.25 79 ALA A CA 1
ATOM 574 C C . ALA A 1 79 ? -0.465 -19.102 39.108 1.00 94.25 79 ALA A C 1
ATOM 576 O O . ALA A 1 79 ? 0.593 -18.716 39.602 1.00 94.25 79 ALA A O 1
ATOM 577 N N . ALA A 1 80 ? -1.487 -18.285 38.857 1.00 95.12 80 ALA A N 1
ATOM 578 C CA . ALA A 1 80 ? -1.550 -16.855 39.157 1.00 95.12 80 ALA A CA 1
ATOM 579 C C . ALA A 1 80 ? -2.993 -16.350 38.968 1.00 95.12 80 ALA A C 1
ATOM 581 O O . ALA A 1 80 ? -3.848 -17.062 38.434 1.00 95.12 80 ALA A O 1
ATOM 582 N N . THR A 1 81 ? -3.265 -15.115 39.383 1.00 96.12 81 THR A N 1
ATOM 583 C CA . THR A 1 81 ? -4.491 -14.401 39.004 1.00 96.12 81 THR A CA 1
ATOM 584 C C . THR A 1 81 ? -4.207 -13.577 37.758 1.00 96.12 81 THR A C 1
ATOM 586 O O . THR A 1 81 ? -3.291 -12.760 37.762 1.00 96.12 81 THR A O 1
ATOM 589 N N . TYR A 1 82 ? -4.987 -13.806 36.707 1.00 95.50 82 TYR A N 1
ATOM 590 C CA . TYR A 1 82 ? -4.896 -13.081 35.450 1.00 95.50 82 TYR A CA 1
ATOM 591 C C . TYR A 1 82 ? -6.057 -12.095 35.330 1.00 95.50 82 TYR A C 1
ATOM 593 O O . TYR A 1 82 ? -7.209 -12.464 35.569 1.00 95.50 82 TYR A O 1
ATOM 601 N N . THR A 1 83 ? -5.757 -10.865 34.929 1.00 95.19 83 THR A N 1
ATOM 602 C CA . THR A 1 83 ? -6.753 -9.869 34.519 1.00 95.19 83 THR A CA 1
ATOM 603 C C . THR A 1 83 ? -6.913 -9.922 33.008 1.00 95.19 83 THR A C 1
ATOM 605 O O . THR A 1 83 ? -5.923 -10.064 32.286 1.00 95.19 83 THR A O 1
ATOM 608 N N . VAL A 1 84 ? -8.157 -9.839 32.542 1.00 93.19 84 VAL A N 1
ATOM 609 C CA . VAL A 1 84 ? -8.470 -9.752 31.118 1.00 93.19 84 VAL A CA 1
ATOM 610 C C . VAL A 1 84 ? -8.375 -8.299 30.692 1.00 93.19 84 VAL A C 1
ATOM 612 O O . VAL A 1 84 ? -9.097 -7.449 31.200 1.00 93.19 84 VAL A O 1
ATOM 615 N N . ASP A 1 85 ? -7.471 -8.048 29.764 1.00 87.12 85 ASP A N 1
ATOM 616 C CA . ASP A 1 85 ? -7.265 -6.783 29.089 1.00 87.12 85 ASP A CA 1
ATOM 617 C C . ASP A 1 85 ? -7.718 -6.959 27.635 1.00 87.12 85 ASP A C 1
ATOM 619 O O . ASP A 1 85 ? -7.130 -7.719 26.856 1.00 87.12 85 ASP A O 1
ATOM 623 N N . ALA A 1 86 ? -8.848 -6.341 27.315 1.00 86.56 86 ALA A N 1
ATOM 624 C CA . ALA A 1 86 ? -9.477 -6.383 26.008 1.00 86.56 86 ALA A CA 1
ATOM 625 C C . ALA A 1 86 ? -9.887 -4.953 25.660 1.00 86.56 86 ALA A C 1
ATOM 627 O O . ALA A 1 86 ? -10.615 -4.319 26.426 1.00 86.56 86 ALA A O 1
ATOM 628 N N . ALA A 1 87 ? -9.399 -4.452 24.529 1.00 84.12 87 ALA A N 1
ATOM 629 C CA . ALA A 1 87 ? -9.712 -3.112 24.053 1.00 84.12 87 ALA A CA 1
ATOM 630 C C . ALA A 1 87 ? -11.019 -3.107 23.249 1.00 84.12 87 ALA A C 1
ATOM 632 O O . ALA A 1 87 ? -11.460 -4.149 22.747 1.00 84.12 87 ALA A O 1
ATOM 633 N N . VAL A 1 88 ? -11.623 -1.921 23.123 1.00 86.62 88 VAL A N 1
ATOM 634 C CA . VAL A 1 88 ? -12.625 -1.667 22.082 1.00 86.62 88 VAL A CA 1
ATOM 635 C C . VAL A 1 88 ? -11.966 -1.929 20.733 1.00 86.62 88 VAL A C 1
ATOM 637 O O . VAL A 1 88 ? -10.835 -1.521 20.492 1.00 86.62 88 VAL A O 1
ATOM 640 N N . LEU A 1 89 ? -12.675 -2.655 19.884 1.00 85.25 89 LEU A N 1
ATOM 641 C CA . LEU A 1 89 ? -12.215 -3.058 18.570 1.00 85.25 89 LEU A CA 1
ATOM 642 C C . LEU A 1 89 ? -12.897 -2.210 17.505 1.00 85.25 89 LEU A C 1
ATOM 644 O O . LEU A 1 89 ? -14.121 -2.113 17.512 1.00 85.25 89 LEU A O 1
ATOM 648 N N . GLN A 1 90 ? -12.138 -1.710 16.540 1.00 83.38 90 GLN A N 1
ATOM 649 C CA . GLN A 1 90 ? -12.676 -1.133 15.315 1.00 83.38 90 GLN A CA 1
ATOM 650 C C . GLN A 1 90 ? -12.514 -2.125 14.162 1.00 83.38 90 GLN A C 1
ATOM 652 O O . GLN A 1 90 ? -11.422 -2.631 13.918 1.00 83.38 90 GLN A O 1
ATOM 657 N N . HIS A 1 91 ? -13.610 -2.454 13.482 1.00 83.19 91 HIS A N 1
ATOM 658 C CA . HIS A 1 91 ? -13.603 -3.360 12.337 1.00 83.19 91 HIS A CA 1
ATOM 659 C C . HIS A 1 91 ? -14.715 -2.981 11.361 1.00 83.19 91 HIS A C 1
ATOM 661 O O . HIS A 1 91 ? -15.864 -2.829 11.781 1.00 83.19 91 HIS A O 1
ATOM 667 N N . ASP A 1 92 ? -14.369 -2.836 10.079 1.00 78.44 92 ASP A N 1
ATOM 668 C CA . ASP A 1 92 ? -15.301 -2.458 9.005 1.00 78.44 92 ASP A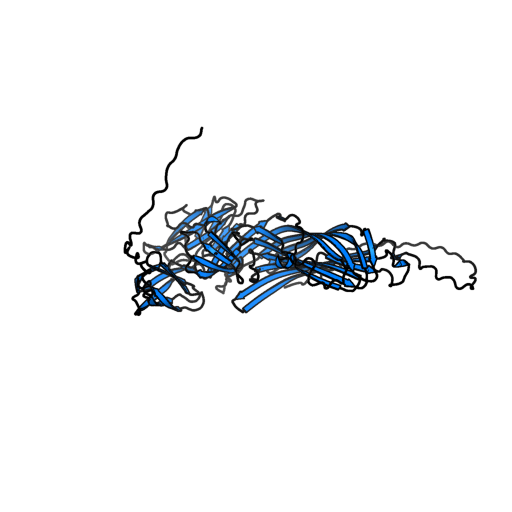 CA 1
ATOM 669 C C . ASP A 1 92 ? -16.110 -1.194 9.354 1.00 78.44 92 ASP A C 1
ATOM 671 O O . ASP A 1 92 ? -17.343 -1.171 9.400 1.00 78.44 92 ASP A O 1
ATOM 675 N N . GLY A 1 93 ? -15.394 -0.145 9.770 1.00 80.19 93 GLY A N 1
ATOM 676 C CA . GLY A 1 93 ? -16.014 1.123 10.144 1.00 80.19 93 GLY A CA 1
ATOM 677 C C . GLY A 1 93 ? -16.837 1.097 11.435 1.00 80.19 93 GLY A C 1
ATOM 678 O O . GLY A 1 93 ? -17.455 2.108 11.746 1.00 80.19 93 GLY A O 1
ATOM 679 N N . ARG A 1 94 ? -16.900 -0.014 12.180 1.00 87.81 94 ARG A N 1
ATOM 680 C CA . ARG A 1 94 ? -17.765 -0.190 13.361 1.00 87.81 94 ARG A CA 1
ATOM 681 C C . ARG A 1 94 ? -16.963 -0.480 14.621 1.00 87.81 94 ARG A C 1
ATOM 683 O O . ARG A 1 94 ? -15.941 -1.158 14.561 1.00 87.81 94 ARG A O 1
ATOM 690 N N . LEU A 1 95 ? -17.465 -0.025 15.769 1.00 90.00 95 LEU A N 1
ATOM 691 C CA . LEU A 1 95 ? -16.850 -0.285 17.070 1.00 90.00 95 LEU A CA 1
ATOM 692 C C . LEU A 1 95 ? -17.528 -1.441 17.800 1.00 90.00 95 LEU A C 1
ATOM 694 O O . LEU A 1 95 ? -18.753 -1.508 17.901 1.00 90.00 95 LEU A O 1
ATOM 698 N N . TYR A 1 96 ? -16.719 -2.324 18.370 1.00 91.50 96 TYR A N 1
ATOM 699 C CA . TYR A 1 96 ? -17.150 -3.472 19.148 1.00 91.50 96 TYR A CA 1
ATOM 700 C C . TYR A 1 96 ? -16.541 -3.414 20.547 1.00 91.50 96 TYR A C 1
ATOM 702 O O . TYR A 1 96 ? -15.324 -3.367 20.717 1.00 91.50 96 TYR A O 1
ATOM 710 N N . GLY A 1 97 ? -17.393 -3.446 21.567 1.00 92.00 97 GLY A N 1
ATOM 711 C CA . GLY A 1 97 ? -16.981 -3.410 22.965 1.00 92.00 97 GLY A CA 1
ATOM 712 C C . GLY A 1 97 ? -16.798 -4.816 23.540 1.00 92.00 97 GLY A C 1
ATOM 713 O O . GLY A 1 97 ? -17.643 -5.681 23.283 1.00 92.00 97 GLY A O 1
ATOM 714 N N . PRO A 1 98 ? -15.743 -5.060 24.336 1.00 94.06 98 PRO A N 1
ATOM 715 C CA . PRO A 1 98 ? -15.538 -6.332 25.012 1.00 94.06 98 PRO A CA 1
ATOM 716 C C . PRO A 1 98 ? -16.366 -6.451 26.298 1.00 94.06 98 PRO A C 1
ATOM 718 O O . PRO A 1 98 ? -16.492 -5.517 27.084 1.00 94.06 98 PRO A O 1
ATOM 721 N N . ALA A 1 99 ? -16.856 -7.658 26.561 1.00 94.50 99 ALA A N 1
ATOM 722 C CA . ALA A 1 99 ? -17.490 -8.068 27.805 1.00 94.50 99 ALA A CA 1
ATOM 723 C C . ALA A 1 99 ? -16.862 -9.388 28.277 1.00 94.50 99 ALA A C 1
ATOM 725 O O . ALA A 1 99 ? -17.107 -10.454 27.702 1.00 94.50 99 ALA A O 1
ATOM 726 N N . ALA A 1 100 ? -16.018 -9.315 29.308 1.00 94.38 100 ALA A N 1
ATOM 727 C CA . ALA A 1 100 ? -15.316 -10.465 29.876 1.00 94.38 100 ALA A CA 1
ATOM 728 C C . ALA A 1 100 ? -16.071 -11.055 31.077 1.00 94.38 100 ALA A C 1
ATOM 730 O O . ALA A 1 100 ? -16.456 -10.338 31.998 1.00 94.38 100 ALA A O 1
ATOM 731 N N . SER A 1 101 ? -16.225 -12.379 31.102 1.00 95.00 101 SER A N 1
ATOM 732 C CA . SER A 1 101 ? -16.849 -13.117 32.200 1.00 95.00 101 SER A CA 1
ATOM 733 C C . SER A 1 101 ? -16.036 -14.373 32.557 1.00 95.00 101 SER A C 1
ATOM 735 O O . SER A 1 101 ? -15.996 -15.327 31.765 1.00 95.00 101 SER A O 1
ATOM 737 N N . PRO A 1 102 ? -15.370 -14.404 33.731 1.00 95.88 102 PRO A N 1
ATOM 738 C CA . PRO A 1 102 ? -15.131 -13.276 34.647 1.00 95.88 102 PRO A CA 1
ATOM 739 C C . PRO A 1 102 ? -14.050 -12.306 34.119 1.00 95.88 102 PRO A C 1
ATOM 741 O O . PRO A 1 102 ? -13.178 -12.708 33.359 1.00 95.88 102 PRO A O 1
ATOM 744 N N . ALA A 1 103 ? -14.025 -11.047 34.575 1.00 92.38 103 ALA A N 1
ATOM 745 C CA . ALA A 1 103 ? -12.970 -10.082 34.202 1.00 92.38 103 ALA A CA 1
ATOM 746 C C . ALA A 1 103 ? -11.582 -10.399 34.809 1.00 92.38 103 ALA A C 1
ATOM 748 O O . ALA A 1 103 ? -10.547 -9.953 34.311 1.00 92.38 103 ALA A O 1
ATOM 749 N N . ARG A 1 104 ? -11.545 -11.188 35.890 1.00 95.81 104 ARG A N 1
ATOM 750 C CA . ARG A 1 104 ? -10.325 -11.716 36.516 1.00 95.81 104 ARG A CA 1
ATOM 751 C C . ARG A 1 104 ? -10.480 -13.212 36.741 1.00 95.81 104 ARG A C 1
ATOM 753 O O . ARG A 1 104 ? -11.504 -13.653 37.256 1.00 95.81 104 ARG A O 1
ATOM 760 N N . VAL A 1 105 ? -9.461 -13.993 36.392 1.00 96.44 105 VAL A N 1
ATOM 761 C CA . VAL A 1 105 ? -9.482 -15.455 36.502 1.00 96.44 105 VAL A CA 1
ATOM 762 C C . VAL A 1 105 ? -8.282 -15.962 37.295 1.00 96.44 105 VAL A C 1
ATOM 764 O O . VAL A 1 105 ? -7.132 -15.633 37.010 1.00 96.44 105 VAL A O 1
ATOM 767 N N . ARG A 1 106 ? -8.536 -16.786 38.316 1.00 96.62 106 ARG A N 1
ATOM 768 C CA . ARG A 1 106 ? -7.484 -17.404 39.133 1.00 96.62 106 ARG A CA 1
ATOM 769 C C . ARG A 1 106 ? -7.139 -18.785 38.590 1.00 96.62 106 ARG A C 1
ATOM 771 O O . ARG A 1 106 ? -7.955 -19.702 38.652 1.00 96.62 106 ARG A O 1
ATOM 778 N N . ILE A 1 107 ? -5.910 -18.948 38.115 1.00 96.56 107 ILE A N 1
ATOM 779 C CA . ILE A 1 107 ? -5.368 -20.232 37.670 1.00 96.56 107 ILE A CA 1
ATOM 780 C C . ILE A 1 107 ? -4.663 -20.905 38.844 1.00 96.56 107 ILE A C 1
ATOM 782 O O . ILE A 1 107 ? -3.781 -20.324 39.476 1.00 96.56 107 ILE A O 1
ATOM 786 N N . ARG A 1 108 ? -5.046 -22.150 39.138 1.00 95.19 108 ARG A N 1
ATOM 787 C CA . ARG A 1 108 ? -4.414 -22.991 40.164 1.00 95.19 108 ARG A CA 1
ATOM 788 C C . ARG A 1 108 ? -3.679 -24.156 39.505 1.00 95.19 108 ARG A C 1
ATOM 790 O O . ARG A 1 108 ? -4.082 -24.626 38.442 1.00 95.19 108 ARG A O 1
ATOM 797 N N . ALA A 1 109 ? -2.622 -24.631 40.157 1.00 93.81 109 ALA A N 1
ATOM 798 C CA . ALA A 1 109 ? -1.833 -25.764 39.686 1.00 93.81 109 ALA A CA 1
ATOM 799 C C . ALA A 1 109 ? -2.724 -26.991 39.431 1.00 93.81 109 ALA A C 1
ATOM 801 O O . ALA A 1 109 ? -3.552 -27.329 40.276 1.00 93.81 109 ALA A O 1
ATOM 802 N N . ARG A 1 110 ? -2.557 -27.642 38.273 1.00 92.44 110 ARG A N 1
ATOM 803 C CA . ARG A 1 110 ? -3.293 -28.848 37.847 1.00 92.44 110 ARG A CA 1
ATOM 804 C C . ARG A 1 110 ? -4.825 -28.699 37.831 1.00 92.44 110 ARG A C 1
ATOM 806 O O . ARG A 1 110 ? -5.542 -29.693 37.796 1.00 92.44 110 ARG A O 1
ATOM 813 N N . ARG A 1 111 ? -5.352 -27.470 37.850 1.00 96.00 111 ARG A N 1
ATOM 814 C CA . ARG A 1 111 ? -6.792 -27.181 37.761 1.00 96.00 111 ARG A CA 1
ATOM 815 C C . ARG A 1 111 ? -7.114 -26.446 36.465 1.00 96.00 111 ARG A C 1
ATOM 817 O O . ARG A 1 111 ? -6.250 -25.791 35.882 1.00 96.00 111 ARG A O 1
ATOM 824 N N . SER A 1 112 ? -8.371 -26.557 36.041 1.00 94.62 112 SER A N 1
ATOM 825 C CA . SER A 1 112 ? -8.911 -25.828 34.894 1.00 94.62 112 SER A CA 1
ATOM 826 C C . SER A 1 112 ? -9.784 -24.661 35.350 1.00 94.62 112 SER A C 1
ATOM 828 O O . SER A 1 112 ? -10.598 -24.828 36.254 1.00 94.62 112 SER A O 1
ATOM 830 N N . ALA A 1 113 ? -9.644 -23.508 34.703 1.00 96.56 113 ALA A N 1
ATOM 831 C CA . ALA A 1 113 ? -10.559 -22.374 34.823 1.00 96.56 113 ALA A CA 1
ATOM 832 C C . ALA A 1 113 ? -11.230 -22.083 33.472 1.00 96.56 113 ALA A C 1
ATOM 834 O O . ALA A 1 113 ? -10.747 -22.537 32.432 1.00 96.56 113 ALA A O 1
ATOM 835 N N . LYS A 1 114 ? -12.332 -21.325 33.477 1.00 97.00 114 LYS A N 1
ATOM 836 C CA . LYS A 1 114 ? -13.038 -20.886 32.265 1.00 97.00 114 LYS A CA 1
ATOM 837 C C . LYS A 1 114 ? -13.075 -19.363 32.201 1.00 97.00 114 LYS A C 1
ATOM 839 O O . LYS A 1 114 ? -13.269 -18.712 33.224 1.00 97.00 114 LYS A O 1
ATOM 844 N N . LEU A 1 115 ? -12.915 -18.827 30.997 1.00 97.06 115 LEU A N 1
ATOM 845 C CA . LEU A 1 115 ? -13.062 -17.411 30.695 1.00 97.06 115 LEU A CA 1
ATOM 846 C C . LEU A 1 115 ? -13.789 -17.253 29.360 1.00 97.06 115 LEU A C 1
ATOM 848 O O . LEU A 1 115 ? -13.380 -17.862 28.374 1.00 97.06 115 LEU A O 1
ATOM 852 N N . THR A 1 116 ? -14.834 -16.428 29.331 1.00 97.38 116 THR A N 1
ATOM 853 C CA . THR A 1 116 ? -15.541 -16.059 28.098 1.00 97.38 116 THR A CA 1
ATOM 854 C C . THR A 1 116 ? -15.389 -14.565 27.845 1.00 97.38 116 THR A C 1
ATOM 856 O O . THR A 1 116 ? -15.698 -13.764 28.721 1.00 97.38 116 THR A O 1
ATOM 859 N N . LEU A 1 117 ? -14.938 -14.190 26.653 1.00 96.00 117 LEU A N 1
ATOM 860 C CA . LEU A 1 117 ? -14.853 -12.813 26.179 1.00 96.00 117 LEU A CA 1
ATOM 861 C C . LEU A 1 117 ? -15.828 -12.637 25.016 1.00 96.00 117 LEU A C 1
ATOM 863 O O . LEU A 1 117 ? -15.707 -13.336 24.014 1.00 96.00 117 LEU A O 1
ATOM 867 N N . ARG A 1 118 ? -16.801 -11.735 25.140 1.00 96.50 118 ARG A N 1
ATOM 868 C CA . ARG A 1 118 ? -17.785 -11.450 24.090 1.00 96.50 118 ARG A CA 1
ATOM 869 C C . ARG A 1 118 ? -17.594 -10.037 23.559 1.00 96.50 118 ARG A C 1
ATOM 871 O O . ARG A 1 118 ? -17.574 -9.108 24.351 1.00 96.50 118 ARG A O 1
ATOM 878 N N . TYR A 1 119 ? -17.530 -9.881 22.245 1.00 94.69 119 TYR A N 1
ATOM 879 C CA . TYR A 1 119 ? -17.593 -8.583 21.582 1.00 94.69 119 TYR A CA 1
ATOM 880 C C . TYR A 1 119 ? -19.008 -8.312 21.076 1.00 94.69 119 TYR A C 1
ATOM 882 O O . TYR A 1 119 ? -19.647 -9.196 20.497 1.00 94.69 119 TYR A O 1
ATOM 890 N N . VAL A 1 120 ? -19.502 -7.099 21.311 1.00 93.88 120 VAL A N 1
ATOM 891 C CA . VAL A 1 120 ? -20.818 -6.633 20.851 1.00 93.88 120 VAL A CA 1
ATOM 892 C C . VAL A 1 120 ? -20.681 -5.297 20.140 1.00 93.88 120 VAL A C 1
ATOM 894 O O . VAL A 1 120 ? -19.856 -4.478 20.535 1.00 93.88 120 VAL A O 1
ATOM 897 N N . LEU A 1 121 ? -21.479 -5.092 19.091 1.00 92.38 121 LEU A N 1
ATOM 898 C CA . LEU A 1 121 ? -21.528 -3.826 18.363 1.00 92.38 121 LEU A CA 1
ATOM 899 C C . LEU A 1 121 ? -21.953 -2.703 19.317 1.00 92.38 121 LEU A C 1
ATOM 901 O O . LEU A 1 121 ? -22.947 -2.844 20.033 1.00 92.38 121 LEU A O 1
ATOM 905 N N . LEU A 1 122 ? -21.198 -1.609 19.333 1.00 91.69 122 LEU A N 1
ATOM 906 C CA . LEU A 1 122 ? -21.519 -0.424 20.115 1.00 91.69 122 LEU A CA 1
ATOM 907 C C . LEU A 1 122 ? -22.429 0.514 19.308 1.00 91.69 122 LEU A C 1
ATOM 909 O O . LEU A 1 122 ? -22.249 0.642 18.096 1.00 91.69 122 LEU A O 1
ATOM 913 N N . PRO A 1 123 ? -23.392 1.198 19.954 1.00 92.69 123 PRO A N 1
ATOM 914 C CA . PRO A 1 123 ? -24.221 2.206 19.303 1.00 92.69 123 PRO A CA 1
ATOM 915 C C . PRO A 1 123 ? -23.423 3.512 19.152 1.00 92.69 123 PRO A C 1
ATOM 917 O O . PRO A 1 123 ? -23.634 4.473 19.887 1.00 92.69 123 PRO A O 1
ATOM 920 N N . THR A 1 124 ? -22.458 3.525 18.235 1.00 93.75 124 THR A N 1
ATOM 921 C CA . THR A 1 124 ? -21.571 4.665 17.963 1.00 93.75 124 THR A CA 1
ATOM 922 C C . THR A 1 124 ? -21.654 5.107 16.508 1.00 93.75 124 THR A C 1
ATOM 924 O O . THR A 1 124 ? -22.216 4.413 15.660 1.00 93.75 124 THR A O 1
ATOM 927 N N . ALA A 1 125 ? -21.036 6.249 16.215 1.00 92.94 125 ALA A N 1
ATOM 928 C CA . ALA A 1 125 ? -20.636 6.634 14.877 1.00 92.94 125 ALA A CA 1
ATOM 929 C C . ALA A 1 125 ? -19.855 5.489 14.216 1.00 92.94 125 ALA A C 1
ATOM 931 O O . ALA A 1 125 ? -19.101 4.759 14.870 1.00 92.94 125 ALA A O 1
ATOM 932 N N . SER A 1 126 ? -20.095 5.313 12.925 1.00 90.50 126 SER A N 1
ATOM 933 C CA . SER A 1 126 ? -19.541 4.246 12.107 1.00 90.50 126 SER A CA 1
ATOM 934 C C . SER A 1 126 ? -19.510 4.651 10.637 1.00 90.50 126 SER A C 1
ATOM 936 O O . SER A 1 126 ? -20.195 5.595 10.244 1.00 90.50 126 SER A O 1
ATOM 938 N N . ALA A 1 127 ? -18.741 3.924 9.823 1.00 85.38 127 ALA A N 1
ATOM 939 C CA . ALA A 1 127 ? -18.614 4.166 8.382 1.00 85.38 127 ALA A CA 1
ATOM 940 C C . ALA A 1 127 ? -18.274 5.634 8.057 1.00 85.38 127 ALA A C 1
ATOM 942 O O . ALA A 1 127 ? -18.977 6.292 7.284 1.00 85.38 127 ALA A O 1
ATOM 943 N N . LEU A 1 128 ? -17.222 6.155 8.697 1.00 89.31 128 LEU A N 1
ATOM 944 C CA . LEU A 1 128 ? -16.728 7.506 8.448 1.00 89.31 128 LEU A CA 1
ATOM 945 C C . LEU A 1 128 ? -16.283 7.580 6.988 1.00 89.31 128 LEU A C 1
ATOM 947 O O . LEU A 1 128 ? -15.352 6.894 6.584 1.00 89.31 128 LEU A O 1
ATOM 951 N N . THR A 1 129 ? -16.994 8.376 6.200 1.00 87.00 129 THR A N 1
ATOM 952 C CA . THR A 1 129 ? -16.830 8.452 4.754 1.00 87.00 129 THR A CA 1
ATOM 953 C C . THR A 1 129 ? -16.418 9.872 4.378 1.00 87.00 129 THR A C 1
ATOM 955 O O . THR A 1 129 ? -17.220 10.796 4.570 1.00 87.00 129 THR A O 1
ATOM 958 N N . PRO A 1 130 ? -15.201 10.076 3.848 1.00 87.00 130 PRO A N 1
ATOM 959 C CA . PRO A 1 130 ? -14.795 11.364 3.303 1.00 87.00 130 PRO A CA 1
ATOM 960 C C . PRO A 1 130 ? -15.673 11.719 2.098 1.00 87.00 130 PRO A C 1
ATOM 962 O O . PRO A 1 130 ? -15.978 10.871 1.259 1.00 87.00 130 PRO A O 1
ATOM 965 N N . SER A 1 131 ? -16.089 12.977 2.009 1.00 84.88 131 SER A N 1
ATOM 966 C CA . SER A 1 131 ? -16.835 13.509 0.865 1.00 84.88 131 SER A CA 1
ATOM 967 C C . SER A 1 131 ? -16.014 14.499 0.046 1.00 84.88 131 SER A C 1
ATOM 969 O O . SER A 1 131 ? -16.223 14.602 -1.158 1.00 84.88 131 SER A O 1
ATOM 971 N N . GLU A 1 132 ? -15.082 15.211 0.681 1.00 86.38 132 GLU A N 1
ATOM 972 C CA . GLU A 1 132 ? -14.209 16.187 0.030 1.00 86.38 132 GLU A CA 1
ATOM 973 C C . GLU A 1 132 ? -12.868 16.256 0.755 1.00 86.38 132 GLU A C 1
ATOM 975 O O . GLU A 1 132 ? -12.829 16.276 1.985 1.00 86.38 132 GLU A O 1
ATOM 980 N N . ILE A 1 133 ? -11.780 16.324 -0.011 1.00 88.12 133 ILE A N 1
ATOM 981 C CA . ILE A 1 133 ? -10.429 16.529 0.499 1.00 88.12 133 ILE A CA 1
ATOM 982 C C . ILE A 1 133 ? -9.691 17.512 -0.407 1.00 88.12 133 ILE A C 1
ATOM 984 O O . ILE A 1 133 ? -9.609 17.325 -1.620 1.00 88.12 133 ILE A O 1
ATOM 988 N N . SER A 1 134 ? -9.158 18.573 0.186 1.00 88.75 134 SER A N 1
ATOM 989 C CA . SER A 1 134 ? -8.374 19.598 -0.499 1.00 88.75 134 SER A CA 1
ATOM 990 C C . SER A 1 134 ? -7.110 19.918 0.311 1.00 88.75 134 SER A C 1
ATOM 992 O O . SER A 1 134 ? -6.899 19.337 1.382 1.00 88.75 134 SER A O 1
ATOM 994 N N . PRO A 1 135 ? -6.236 20.823 -0.163 1.00 91.62 135 PRO A N 1
ATOM 995 C CA . PRO A 1 135 ? -5.076 21.237 0.619 1.00 91.62 135 PRO A CA 1
ATOM 996 C C . PRO A 1 135 ? -5.431 21.858 1.975 1.00 91.62 135 PRO A C 1
ATOM 998 O O . PRO A 1 135 ? -4.636 21.782 2.906 1.00 91.62 135 PRO A O 1
ATOM 1001 N N . THR A 1 136 ? -6.619 22.456 2.105 1.00 94.38 136 THR A N 1
ATOM 1002 C CA . THR A 1 136 ? -7.006 23.223 3.300 1.00 94.38 136 THR A CA 1
ATOM 1003 C C . THR A 1 136 ? -8.346 22.820 3.901 1.00 94.38 136 THR A C 1
ATOM 1005 O O . THR A 1 136 ? -8.752 23.403 4.907 1.00 94.38 136 THR A O 1
ATOM 1008 N N . THR A 1 137 ? -9.049 21.854 3.305 1.00 93.50 137 THR A N 1
ATOM 1009 C CA . THR A 1 137 ? -10.400 21.458 3.720 1.00 93.50 137 THR A CA 1
ATOM 1010 C C . THR A 1 137 ? -10.558 19.941 3.733 1.00 93.50 137 THR A C 1
ATOM 1012 O O . THR A 1 137 ? -10.043 19.245 2.857 1.00 93.50 137 THR A O 1
ATOM 1015 N N . LEU A 1 138 ? -11.299 19.439 4.719 1.00 93.88 138 LEU A N 1
ATOM 1016 C CA . LEU A 1 138 ? -11.800 18.070 4.771 1.00 93.88 138 LEU A CA 1
ATOM 1017 C C . LEU A 1 138 ? -13.284 18.095 5.134 1.00 93.88 138 LEU A C 1
ATOM 1019 O O . LEU A 1 138 ? -13.659 18.638 6.170 1.00 93.88 138 LEU A O 1
ATOM 1023 N N . SER A 1 139 ? -14.111 17.421 4.342 1.00 93.38 139 SER A N 1
ATOM 1024 C CA . SER A 1 139 ? -15.509 17.158 4.685 1.00 93.38 139 SER A CA 1
ATOM 1025 C C . SER A 1 139 ? -15.749 15.654 4.723 1.00 93.38 139 SER A C 1
ATOM 1027 O O . SER A 1 139 ? -15.260 14.917 3.865 1.00 93.38 139 SER A O 1
ATOM 1029 N N . PHE A 1 140 ? -16.487 15.181 5.726 1.00 93.25 140 PHE A N 1
ATOM 1030 C CA . PHE A 1 140 ? -16.814 13.766 5.880 1.00 93.25 140 PHE A CA 1
ATOM 1031 C C . PHE A 1 140 ? -18.127 13.570 6.641 1.00 93.25 140 PHE A C 1
ATOM 1033 O O . PHE A 1 140 ? -18.601 14.447 7.365 1.00 93.25 140 PHE A O 1
ATOM 1040 N N . SER A 1 141 ? -18.721 12.394 6.476 1.00 93.94 141 SER A N 1
ATOM 1041 C CA . SER A 1 141 ? -19.977 12.004 7.120 1.00 93.94 141 SER A CA 1
ATOM 1042 C C . SER A 1 141 ? -19.872 10.625 7.754 1.00 93.94 141 SER A C 1
ATOM 1044 O O . SER A 1 141 ? -18.924 9.888 7.497 1.00 93.94 141 SER A O 1
ATOM 1046 N N . TRP A 1 142 ? -20.824 10.272 8.609 1.00 93.69 142 TRP A N 1
ATOM 1047 C CA . TRP A 1 142 ? -20.880 8.965 9.256 1.00 93.69 142 TRP A CA 1
ATOM 1048 C C . TRP A 1 142 ? -22.321 8.487 9.420 1.00 93.69 142 TRP A C 1
ATOM 1050 O O . TRP A 1 142 ? -23.283 9.248 9.344 1.00 93.69 142 TRP A O 1
ATOM 1060 N N . SER A 1 143 ? -22.465 7.192 9.679 1.00 92.50 143 SER A N 1
ATOM 1061 C CA . SER A 1 143 ? -23.703 6.589 10.171 1.00 92.50 143 SER A CA 1
ATOM 1062 C C . SER A 1 143 ? -23.668 6.506 11.692 1.00 92.50 143 SER A C 1
ATOM 1064 O O . SER A 1 143 ? -22.618 6.233 12.269 1.00 92.50 143 SER A O 1
ATOM 1066 N N . GLY A 1 144 ? -24.804 6.661 12.365 1.00 92.12 144 GLY A N 1
ATOM 1067 C CA . GLY A 1 144 ? -24.868 6.471 13.812 1.00 92.12 144 GLY A CA 1
ATOM 1068 C C . GLY A 1 144 ? -26.294 6.319 14.339 1.00 92.12 144 GLY A C 1
ATOM 1069 O O . GLY A 1 144 ? -27.250 6.354 13.560 1.00 92.12 144 GLY A O 1
ATOM 1070 N N . PRO A 1 145 ? -26.451 6.074 15.650 1.00 92.00 145 PRO A N 1
ATOM 1071 C CA . PRO A 1 145 ? -27.754 5.818 16.250 1.00 92.00 145 PRO A CA 1
ATOM 1072 C C . PRO A 1 145 ? -28.680 7.038 16.161 1.00 92.00 145 PRO A C 1
ATOM 1074 O O . PRO A 1 145 ? -28.258 8.183 16.331 1.00 92.00 145 PRO A O 1
ATOM 1077 N N . ALA A 1 146 ? -29.968 6.778 15.933 1.00 90.12 146 ALA A N 1
ATOM 1078 C CA . ALA A 1 146 ? -30.990 7.819 15.909 1.00 90.12 146 ALA A CA 1
ATOM 1079 C C . ALA A 1 146 ? -31.057 8.559 17.257 1.00 90.12 146 ALA A C 1
ATOM 1081 O O . ALA A 1 146 ? -30.988 7.941 18.320 1.00 90.12 146 ALA A O 1
ATOM 1082 N N . GLY A 1 147 ? -31.192 9.886 17.205 1.00 89.62 147 GLY A N 1
ATOM 1083 C CA . GLY A 1 147 ? -31.278 10.738 18.395 1.00 89.62 147 GLY A CA 1
ATOM 1084 C C . GLY A 1 147 ? -29.960 10.946 19.150 1.00 89.62 147 GLY A C 1
ATOM 1085 O O . GLY A 1 147 ? -29.971 11.579 20.202 1.00 89.62 147 GLY A O 1
ATOM 1086 N N . ALA A 1 148 ? -28.830 10.438 18.647 1.00 93.62 148 ALA A N 1
ATOM 1087 C CA . ALA A 1 148 ? -27.522 10.764 19.205 1.00 93.62 148 ALA A CA 1
ATOM 1088 C C . ALA A 1 148 ? -26.991 12.104 18.686 1.00 93.62 148 ALA A C 1
ATOM 1090 O O . ALA A 1 148 ? -27.266 12.506 17.554 1.00 93.62 148 ALA A O 1
ATOM 1091 N N . SER A 1 149 ? -26.186 12.763 19.516 1.00 95.25 149 SER A N 1
ATOM 1092 C CA . SER A 1 149 ? -25.354 13.898 19.118 1.00 95.25 149 SER A CA 1
ATOM 1093 C C . SER A 1 149 ? -23.887 13.477 19.033 1.00 95.25 149 SER A C 1
ATOM 1095 O O . SER A 1 149 ? -23.504 12.407 19.515 1.00 95.25 149 SER A O 1
ATOM 1097 N N . TYR A 1 150 ? -23.056 14.297 18.390 1.00 97.06 150 TYR A N 1
ATOM 1098 C CA . TYR A 1 150 ? -21.664 13.949 18.117 1.00 97.06 150 TYR A CA 1
ATOM 1099 C C . TYR A 1 150 ? -20.716 15.078 18.496 1.00 97.06 150 TYR A C 1
ATOM 1101 O O . TYR A 1 150 ? -21.033 16.255 18.339 1.00 97.06 150 TYR A O 1
ATOM 1109 N N . VAL A 1 151 ? -19.531 14.698 18.967 1.00 97.44 151 VAL A N 1
ATOM 1110 C CA . VAL A 1 151 ? -18.402 15.606 19.185 1.00 97.44 151 VAL A CA 1
ATOM 1111 C C . VAL A 1 151 ? -17.272 15.149 18.280 1.00 97.44 151 VAL A C 1
ATOM 1113 O O . VAL A 1 151 ? -16.847 13.998 18.372 1.00 97.44 151 VAL A O 1
ATOM 1116 N N . VAL A 1 152 ? -16.782 16.045 17.425 1.00 98.00 152 VAL A N 1
ATOM 1117 C CA . VAL A 1 152 ? -15.654 15.765 16.534 1.00 98.00 152 VAL A CA 1
ATOM 1118 C C . VAL A 1 152 ? -14.431 16.538 16.999 1.00 98.00 152 VAL A C 1
ATOM 1120 O O . VAL A 1 152 ? -14.493 17.741 17.266 1.00 98.00 152 VAL A O 1
ATOM 1123 N N . ARG A 1 153 ? -13.314 15.821 17.115 1.00 98.06 153 ARG A N 1
ATOM 1124 C CA . ARG A 1 153 ? -12.012 16.366 17.498 1.00 98.06 153 ARG A CA 1
ATOM 1125 C C . ARG A 1 153 ? -10.962 16.019 16.460 1.00 98.06 153 ARG A C 1
ATOM 1127 O O . ARG A 1 153 ? -10.962 14.897 15.969 1.00 98.06 153 ARG A O 1
ATOM 1134 N N . ARG A 1 154 ? -10.049 16.951 16.194 1.00 97.50 154 ARG A N 1
ATOM 1135 C CA . ARG A 1 154 ? -8.889 16.784 15.311 1.00 97.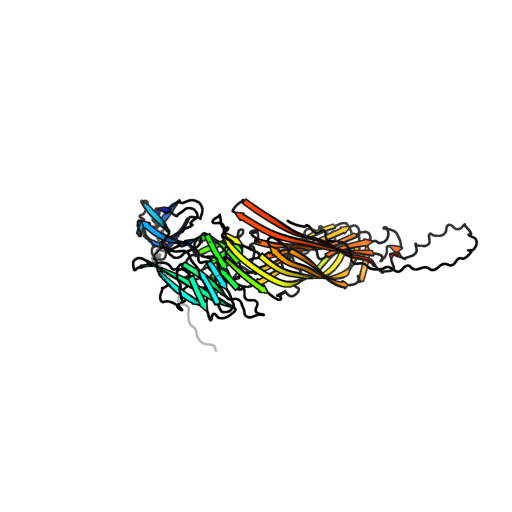50 154 ARG A CA 1
ATOM 1136 C C . ARG A 1 154 ? -7.584 16.957 16.086 1.00 97.50 154 ARG A C 1
ATOM 1138 O O . ARG A 1 154 ? -7.469 17.875 16.897 1.00 97.50 154 ARG A O 1
ATOM 1145 N N . ALA A 1 155 ? -6.581 16.148 15.771 1.00 97.31 155 ALA A N 1
ATOM 1146 C CA . ALA A 1 155 ? -5.179 16.392 16.111 1.00 97.31 155 ALA A CA 1
ATOM 1147 C C . ALA A 1 155 ? -4.295 16.304 14.851 1.00 97.31 155 ALA A C 1
ATOM 1149 O O . ALA A 1 155 ? -4.679 15.624 13.896 1.00 97.31 155 ALA A O 1
ATOM 1150 N N . PRO A 1 156 ? -3.147 17.006 14.803 1.00 95.81 156 PRO A N 1
ATOM 1151 C CA . PRO A 1 156 ? -2.139 16.768 13.772 1.00 95.81 156 PRO A CA 1
ATOM 1152 C C . PRO A 1 156 ? -1.488 15.385 13.950 1.00 95.81 156 PRO A C 1
ATOM 1154 O O . PRO A 1 156 ? -1.346 14.910 15.075 1.00 95.81 156 PRO A O 1
ATOM 1157 N N . GLY A 1 157 ? -1.057 14.771 12.849 1.00 92.62 157 GLY A N 1
ATOM 1158 C CA . GLY A 1 157 ? -0.414 13.454 12.831 1.00 92.62 157 GLY A CA 1
ATOM 1159 C C . GLY A 1 157 ? -1.393 12.273 12.865 1.00 92.62 157 GLY A C 1
ATOM 1160 O O . GLY A 1 157 ? -2.580 12.409 12.550 1.00 92.62 157 GLY A O 1
ATOM 1161 N N . PHE A 1 158 ? -0.876 11.096 13.220 1.00 91.25 158 PHE A N 1
ATOM 1162 C CA . PHE A 1 158 ? -1.615 9.823 13.210 1.00 91.25 158 PHE A CA 1
ATOM 1163 C C . PHE A 1 158 ? -2.322 9.493 14.533 1.00 91.25 158 PHE A C 1
ATOM 1165 O O . PHE A 1 158 ? -3.187 8.619 14.573 1.00 91.25 158 PHE A O 1
ATOM 1172 N N . ASP A 1 159 ? -2.006 10.225 15.602 1.00 89.19 159 ASP A N 1
ATOM 1173 C CA . ASP A 1 159 ? -2.600 10.013 16.917 1.00 89.19 159 ASP A CA 1
ATOM 1174 C C . ASP A 1 159 ? -3.963 10.702 17.013 1.00 89.19 159 ASP A C 1
ATOM 1176 O O . ASP A 1 159 ? -4.082 11.917 17.201 1.00 89.19 159 ASP A O 1
ATOM 1180 N N . ALA A 1 160 ? -5.029 9.915 16.874 1.00 91.50 160 ALA A N 1
ATOM 1181 C CA . ALA A 1 160 ? -6.387 10.421 17.001 1.00 91.50 160 ALA A CA 1
ATOM 1182 C C . ALA A 1 160 ? -6.682 10.889 18.444 1.00 91.50 160 ALA A C 1
ATOM 1184 O O . ALA A 1 160 ? -6.296 10.218 19.407 1.00 91.50 160 ALA A O 1
ATOM 1185 N N . PRO A 1 161 ? -7.419 12.001 18.642 1.00 95.50 161 PRO A N 1
ATOM 1186 C CA . PRO A 1 161 ? -7.798 12.456 19.977 1.00 95.50 161 PRO A CA 1
ATOM 1187 C C . PRO A 1 161 ? -8.519 11.368 20.785 1.00 95.50 161 PRO A C 1
ATOM 1189 O O . PRO A 1 161 ? -9.568 10.872 20.377 1.00 95.50 161 PRO A O 1
ATOM 1192 N N . ALA A 1 162 ? -7.994 11.019 21.960 1.00 92.06 162 ALA A N 1
ATOM 1193 C CA . ALA A 1 162 ? -8.546 9.935 22.778 1.00 92.06 162 ALA A CA 1
ATOM 1194 C C . ALA A 1 162 ? -9.789 10.338 23.594 1.00 92.06 162 ALA A C 1
ATOM 1196 O O . ALA A 1 162 ? -10.544 9.475 24.043 1.00 92.06 162 ALA A O 1
ATOM 1197 N N . THR A 1 163 ? -10.018 11.641 23.805 1.00 94.62 163 THR A N 1
ATOM 1198 C CA . THR A 1 163 ? -11.133 12.148 24.618 1.00 94.62 163 THR A CA 1
ATOM 1199 C C . THR A 1 163 ? -11.943 13.229 23.893 1.00 94.62 163 THR A C 1
ATOM 1201 O O . THR A 1 163 ? -11.405 13.929 23.031 1.00 94.62 163 THR A O 1
ATOM 1204 N N . PRO A 1 164 ? -13.216 13.451 24.279 1.00 95.06 164 PRO A N 1
ATOM 1205 C CA . PRO A 1 164 ? -14.067 14.486 23.684 1.00 95.06 164 PRO A CA 1
ATOM 1206 C C . PRO A 1 164 ? -13.613 15.925 23.948 1.00 95.06 164 PRO A C 1
ATOM 1208 O O . PRO A 1 164 ? -14.275 16.849 23.480 1.00 95.06 164 PRO A O 1
ATOM 1211 N N . SER A 1 165 ? -12.546 16.136 24.722 1.00 95.25 165 SER A N 1
ATOM 1212 C CA . SER A 1 165 ? -11.949 17.441 25.025 1.00 95.25 165 SER A CA 1
ATOM 1213 C C . SER A 1 165 ? -10.542 17.617 24.449 1.00 95.25 165 SER A C 1
ATOM 1215 O O . SER A 1 165 ? -10.042 18.738 24.441 1.00 95.25 165 SER A O 1
ATOM 1217 N N . ALA A 1 166 ? -9.908 16.546 23.964 1.00 96.44 166 ALA A N 1
ATOM 1218 C CA . ALA A 1 166 ? -8.574 16.602 23.381 1.00 96.44 166 ALA A CA 1
ATOM 1219 C C . ALA A 1 166 ? -8.607 17.164 21.950 1.00 96.44 166 ALA A C 1
ATOM 1221 O O . ALA A 1 166 ? -9.541 16.901 21.195 1.00 96.44 166 ALA A O 1
ATOM 1222 N N . GLY A 1 167 ? -7.561 17.896 21.565 1.00 96.50 167 GLY A N 1
ATOM 1223 C CA . GLY A 1 167 ? -7.400 18.431 20.211 1.00 96.50 167 GLY A CA 1
ATOM 1224 C C . GLY A 1 167 ? -8.331 19.600 19.865 1.00 96.50 167 GLY A C 1
ATOM 1225 O O . GLY A 1 167 ? -9.003 20.190 20.715 1.00 96.50 167 GLY A O 1
ATOM 1226 N N . THR A 1 168 ? -8.365 19.952 18.582 1.00 97.69 168 THR A N 1
ATOM 1227 C CA . THR A 1 168 ? -9.192 21.039 18.044 1.00 97.69 168 THR A CA 1
ATOM 1228 C C . THR A 1 168 ? -10.627 20.559 17.826 1.00 97.69 168 THR A C 1
ATOM 1230 O O . THR A 1 168 ? -10.840 19.476 17.287 1.00 97.69 168 THR A O 1
ATOM 1233 N N . ALA A 1 169 ? -11.620 21.344 18.254 1.00 97.56 169 ALA A N 1
ATOM 1234 C CA . ALA A 1 169 ? -13.026 21.068 17.952 1.00 97.56 169 ALA A CA 1
ATOM 1235 C C . ALA A 1 169 ? -13.318 21.321 16.470 1.00 97.56 169 ALA A C 1
ATOM 1237 O O . ALA A 1 169 ? -12.894 22.341 15.932 1.00 97.56 169 ALA A O 1
ATOM 1238 N N . VAL A 1 170 ? -14.080 20.425 15.848 1.00 97.88 170 VAL A N 1
ATOM 1239 C CA . VAL A 1 170 ? -14.554 20.575 14.468 1.00 97.88 170 VAL A CA 1
ATOM 1240 C C . VAL A 1 170 ? -16.068 20.735 14.488 1.00 97.88 170 VAL A C 1
ATOM 1242 O O . VAL A 1 170 ? -16.755 20.062 15.262 1.00 97.88 170 VAL A O 1
ATOM 1245 N N . ALA A 1 171 ? -16.590 21.642 13.663 1.00 95.38 171 ALA A N 1
ATOM 1246 C CA . ALA A 1 171 ? -18.021 21.894 13.577 1.00 95.38 171 ALA A CA 1
ATOM 1247 C C . ALA A 1 171 ? -18.768 20.664 13.035 1.00 95.38 171 ALA A C 1
ATOM 1249 O O . ALA A 1 171 ? -18.334 20.025 12.075 1.00 95.38 171 ALA A O 1
ATOM 1250 N N . VAL A 1 172 ? -19.908 20.351 13.654 1.00 96.62 172 VAL A N 1
ATOM 1251 C CA . VAL A 1 172 ? -20.749 19.199 13.311 1.00 96.62 172 VAL A CA 1
ATOM 1252 C C . VAL A 1 172 ? -22.138 19.680 12.923 1.00 96.62 172 VAL A C 1
ATOM 1254 O O . VAL A 1 172 ? -22.757 20.452 13.654 1.00 96.62 172 VAL A O 1
ATOM 1257 N N . VAL A 1 173 ? -22.653 19.168 11.807 1.00 94.38 173 VAL A N 1
ATOM 1258 C CA . VAL A 1 173 ? -24.036 19.369 11.367 1.00 94.38 173 VAL A CA 1
ATOM 1259 C C . VAL A 1 173 ? -24.658 17.999 11.115 1.00 94.38 173 VAL A C 1
ATOM 1261 O O . VAL A 1 173 ? -24.292 17.289 10.180 1.00 94.38 173 VAL A O 1
ATOM 1264 N N . GLY A 1 174 ? -25.594 17.595 11.978 1.00 92.81 174 GLY A N 1
ATOM 1265 C CA . GLY A 1 174 ? -26.203 16.265 11.915 1.00 92.81 174 GLY A CA 1
ATOM 1266 C C . GLY A 1 174 ? -25.167 15.151 12.105 1.00 92.81 174 GLY A C 1
ATOM 1267 O O . GLY A 1 174 ? -24.587 15.022 13.179 1.00 92.81 174 GLY A O 1
ATOM 1268 N N . SER A 1 175 ? -24.958 14.333 11.069 1.00 94.56 175 SER A N 1
ATOM 1269 C CA . SER A 1 175 ? -23.941 13.261 11.039 1.00 94.56 175 SER A CA 1
ATOM 1270 C C . SER A 1 175 ? -22.819 13.555 10.035 1.00 94.56 175 SER A C 1
ATOM 1272 O O . SER A 1 175 ? -22.331 12.656 9.350 1.00 94.56 175 SER A O 1
ATOM 1274 N N . ALA A 1 176 ? -22.452 14.830 9.909 1.00 95.69 176 ALA A N 1
ATOM 1275 C CA . ALA A 1 176 ? -21.370 15.296 9.055 1.00 95.69 176 ALA A CA 1
ATOM 1276 C C . ALA A 1 176 ? -20.542 16.384 9.745 1.00 95.69 176 ALA A C 1
ATOM 1278 O O . ALA A 1 176 ? -21.031 17.099 10.624 1.00 95.69 176 ALA A O 1
ATOM 1279 N N . ALA A 1 177 ? -19.289 16.509 9.321 1.00 96.62 177 ALA A N 1
ATOM 1280 C CA . ALA A 1 177 ? -18.373 17.558 9.739 1.00 96.62 177 ALA A CA 1
ATOM 1281 C C . ALA A 1 177 ? -17.644 18.130 8.520 1.00 96.62 177 ALA A C 1
ATOM 1283 O O . ALA A 1 177 ? -17.363 17.412 7.556 1.00 96.62 177 ALA A O 1
ATOM 1284 N N . SER A 1 178 ? -17.335 19.422 8.587 1.00 95.44 178 SER A N 1
ATOM 1285 C CA . SER A 1 178 ? -16.478 20.107 7.624 1.00 95.44 178 SER A CA 1
ATOM 1286 C C . SER A 1 178 ? -15.433 20.893 8.397 1.00 95.44 178 SER A C 1
ATOM 1288 O O . SER A 1 178 ? -15.759 21.630 9.331 1.00 95.44 178 SER A O 1
ATOM 1290 N N . ASP A 1 179 ? -14.176 20.670 8.044 1.00 96.88 179 ASP A N 1
ATOM 1291 C CA . ASP A 1 179 ? -13.022 21.270 8.681 1.00 96.88 179 ASP A CA 1
ATOM 1292 C C . ASP A 1 179 ? -12.224 22.067 7.658 1.00 96.88 179 ASP A C 1
ATOM 1294 O O . ASP A 1 179 ? -11.892 21.560 6.588 1.00 96.88 179 ASP A O 1
ATOM 1298 N N . THR A 1 180 ? -11.917 23.314 7.990 1.00 95.69 180 THR A N 1
ATOM 1299 C CA . THR A 1 180 ? -11.295 24.292 7.093 1.00 95.69 180 THR A CA 1
ATOM 1300 C C . THR A 1 180 ? -10.062 24.901 7.745 1.00 95.69 180 THR A C 1
ATOM 1302 O O . THR A 1 180 ? -9.956 24.947 8.970 1.00 95.69 180 THR A O 1
ATOM 1305 N N . GLY A 1 181 ? -9.151 25.440 6.935 1.00 94.31 181 GLY A N 1
ATOM 1306 C CA . GLY A 1 181 ? -7.902 26.021 7.435 1.00 94.31 181 GLY A CA 1
ATOM 1307 C C . GLY A 1 181 ? -6.867 24.959 7.811 1.00 94.31 181 GLY A C 1
ATOM 1308 O O . GLY A 1 181 ? -5.999 25.210 8.644 1.00 94.31 181 GLY A O 1
ATOM 1309 N N . LEU A 1 182 ? -6.969 23.768 7.215 1.00 95.75 182 LEU A N 1
ATOM 1310 C CA . LEU A 1 182 ? -5.931 22.750 7.301 1.00 95.75 182 LEU A CA 1
ATOM 1311 C C . LEU A 1 182 ? -4.676 23.215 6.555 1.00 95.75 182 LEU A C 1
ATOM 1313 O O . LEU A 1 182 ? -4.743 24.001 5.609 1.00 95.75 182 LEU A O 1
ATOM 1317 N N . THR A 1 183 ? -3.526 22.706 6.973 1.00 95.44 183 THR A N 1
ATOM 1318 C CA . THR A 1 183 ? -2.258 22.973 6.301 1.00 95.44 183 THR A CA 1
ATOM 1319 C C . THR A 1 183 ? -2.105 22.016 5.111 1.00 95.44 183 THR A C 1
ATOM 1321 O O . THR A 1 183 ? -2.311 20.811 5.287 1.00 95.44 183 THR A O 1
ATOM 1324 N N . PRO A 1 184 ? -1.717 22.497 3.915 1.00 93.38 184 PRO A N 1
ATOM 1325 C CA . PRO A 1 184 ? -1.408 21.639 2.770 1.00 93.38 184 PRO A CA 1
ATOM 1326 C C . PRO A 1 184 ? -0.339 20.586 3.077 1.00 93.38 184 PRO A C 1
ATOM 1328 O O . PRO A 1 184 ? 0.626 20.864 3.790 1.00 93.38 184 PRO A O 1
ATOM 1331 N N . GLY A 1 185 ? -0.499 19.380 2.527 1.00 91.12 185 GLY A N 1
ATOM 1332 C CA . GLY A 1 185 ? 0.449 18.269 2.690 1.00 91.12 185 GLY A CA 1
ATOM 1333 C C . GLY A 1 185 ? 0.645 17.806 4.138 1.00 91.12 185 GLY A C 1
ATOM 1334 O O . GLY A 1 185 ? 1.682 17.229 4.459 1.00 91.12 185 GLY A O 1
ATOM 1335 N N . SER A 1 186 ? -0.312 18.092 5.023 1.00 93.88 186 SER A N 1
ATOM 1336 C CA . SER A 1 186 ? -0.237 17.769 6.448 1.00 93.88 186 SER A CA 1
ATOM 1337 C C . SER A 1 186 ? -1.178 16.630 6.813 1.00 93.88 186 SER A C 1
ATOM 1339 O O . SER A 1 186 ? -2.219 16.415 6.193 1.00 93.88 186 SER A O 1
ATOM 1341 N N . GLN A 1 187 ? -0.799 15.889 7.847 1.00 94.94 187 GLN A N 1
ATOM 1342 C CA . GLN A 1 187 ? -1.552 14.741 8.332 1.00 94.94 187 GLN A CA 1
ATOM 1343 C C . GLN A 1 187 ? -2.401 15.137 9.529 1.00 94.94 187 GLN A C 1
ATOM 1345 O O . GLN A 1 187 ? -1.954 15.892 10.397 1.00 94.94 187 GLN A O 1
ATOM 1350 N N . TYR A 1 188 ? -3.608 14.592 9.587 1.00 96.06 188 TYR A N 1
ATOM 1351 C CA . TYR A 1 188 ? -4.544 14.815 10.673 1.00 96.06 188 TYR A CA 1
ATOM 1352 C C . TYR A 1 188 ? -5.292 13.536 11.009 1.00 96.06 188 TYR A C 1
ATOM 1354 O O . TYR A 1 188 ? -5.651 12.753 10.129 1.00 96.06 188 TYR A O 1
ATOM 1362 N N . SER A 1 189 ? -5.605 13.385 12.289 1.00 95.38 189 SER A N 1
ATOM 1363 C CA . SER A 1 189 ? -6.467 12.323 12.783 1.00 95.38 189 SER A CA 1
ATOM 1364 C C . SER A 1 189 ? -7.677 12.912 13.486 1.00 95.38 189 SER A C 1
ATOM 1366 O O . SER A 1 189 ? -7.576 13.853 14.279 1.00 95.38 189 SER A O 1
ATOM 1368 N N . TYR A 1 190 ? -8.834 12.352 13.166 1.00 96.25 190 TYR A N 1
ATOM 1369 C CA . TYR A 1 190 ? -10.135 12.775 13.646 1.00 96.25 190 TYR A CA 1
ATOM 1370 C C . TYR A 1 190 ? -10.734 11.694 14.527 1.00 96.25 190 TYR A C 1
ATOM 1372 O O . TYR A 1 190 ? -10.634 10.506 14.228 1.00 96.25 190 TYR A O 1
ATOM 1380 N N . SER A 1 191 ? -11.414 12.130 15.578 1.00 95.56 191 SER A N 1
ATOM 1381 C CA . SER A 1 191 ? -12.175 11.286 16.487 1.00 95.56 191 SER A CA 1
ATOM 1382 C C . SER A 1 191 ? -13.614 11.767 16.537 1.00 95.56 191 SER A C 1
ATOM 1384 O O . SER A 1 191 ? -13.876 12.915 16.904 1.00 95.56 191 SER A O 1
ATOM 1386 N N . VAL A 1 192 ? -14.546 10.879 16.201 1.00 96.12 192 VAL A N 1
ATOM 1387 C CA . VAL A 1 192 ? -15.988 11.106 16.308 1.00 96.12 192 VAL A CA 1
ATOM 1388 C C . VAL A 1 192 ? -16.500 10.382 17.546 1.00 96.12 192 VAL A C 1
ATOM 1390 O O . VAL A 1 192 ? -16.568 9.150 17.599 1.00 96.12 192 VAL A O 1
ATOM 1393 N N . PHE A 1 193 ? -16.875 11.155 18.557 1.00 95.88 193 PHE A N 1
ATOM 1394 C CA . PHE A 1 193 ? -17.492 10.655 19.777 1.00 95.88 193 PHE A CA 1
ATOM 1395 C C . PHE A 1 193 ? -19.008 10.728 19.657 1.00 95.88 193 PHE A C 1
ATOM 1397 O O . PHE A 1 193 ? -19.556 11.731 19.209 1.00 95.88 193 PHE A O 1
ATOM 1404 N N . THR A 1 194 ? -19.693 9.669 20.076 1.00 96.75 194 THR A N 1
ATOM 1405 C CA . THR A 1 194 ? -21.159 9.589 20.073 1.00 96.75 194 THR A CA 1
ATOM 1406 C C . THR A 1 194 ? -21.687 9.846 21.467 1.00 96.75 194 THR A C 1
ATOM 1408 O O . THR A 1 194 ? -21.284 9.168 22.408 1.00 96.75 194 THR A O 1
ATOM 1411 N N . VAL A 1 195 ? -22.603 10.793 21.602 1.00 95.19 195 VAL A N 1
ATOM 1412 C CA . VAL A 1 195 ? -23.253 11.134 22.863 1.00 95.19 195 VAL A CA 1
ATOM 1413 C C . VAL A 1 195 ? -24.689 10.624 22.811 1.00 95.19 195 VAL A C 1
ATOM 1415 O O . VAL A 1 195 ? -25.502 11.067 22.002 1.00 95.19 195 VAL A O 1
ATOM 1418 N N . THR A 1 196 ? -25.001 9.650 23.664 1.00 91.69 196 THR A N 1
ATOM 1419 C CA . THR A 1 196 ? -26.327 9.027 23.745 1.00 91.69 196 THR A CA 1
ATOM 1420 C C . THR A 1 196 ? -26.663 8.683 25.192 1.00 91.69 196 THR A C 1
ATOM 1422 O O . THR A 1 196 ? -25.808 8.204 25.938 1.00 91.69 196 THR A O 1
ATOM 1425 N N . GLY A 1 197 ? -27.891 8.980 25.631 1.00 86.50 197 GLY A N 1
ATOM 1426 C CA . GLY A 1 197 ? -28.334 8.718 27.008 1.00 86.50 197 GLY A CA 1
ATOM 1427 C C . GLY A 1 197 ? -27.419 9.325 28.083 1.00 86.50 197 GLY A C 1
ATOM 1428 O O . GLY A 1 197 ? -27.157 8.679 29.095 1.00 86.50 197 GLY A O 1
ATOM 1429 N N . GLY A 1 198 ? -26.857 10.514 27.829 1.00 85.62 198 GLY A N 1
ATOM 1430 C CA . GLY A 1 198 ? -25.913 11.192 28.731 1.00 85.62 198 GLY A CA 1
ATOM 1431 C C . GLY A 1 198 ? -24.516 10.563 28.809 1.00 85.62 198 GLY A C 1
ATOM 1432 O O . GLY A 1 198 ? -23.702 10.982 29.628 1.00 85.62 198 GLY A O 1
ATOM 1433 N N . ARG A 1 199 ? -24.215 9.559 27.978 1.00 89.94 199 ARG A N 1
ATOM 1434 C CA . ARG A 1 199 ? -22.921 8.869 27.940 1.00 89.94 199 ARG A CA 1
ATOM 1435 C C . ARG A 1 199 ? -22.209 9.155 26.631 1.00 89.94 199 ARG A C 1
ATOM 1437 O O . ARG A 1 199 ? -22.823 9.116 25.567 1.00 89.94 199 ARG A O 1
ATOM 1444 N N . THR A 1 200 ? -20.899 9.350 26.716 1.00 93.12 200 THR A N 1
ATOM 1445 C CA . THR A 1 200 ? -20.039 9.465 25.540 1.00 93.12 200 THR A CA 1
ATOM 1446 C C . THR A 1 200 ? -19.392 8.121 25.230 1.00 93.12 200 THR A C 1
ATOM 1448 O O . THR A 1 200 ? -18.791 7.495 26.103 1.00 93.12 200 THR A O 1
ATOM 1451 N N . LEU A 1 201 ? -19.540 7.668 23.990 1.00 92.75 201 LEU A N 1
ATOM 1452 C CA . LEU A 1 201 ? -19.024 6.413 23.454 1.00 92.75 201 LEU A CA 1
ATOM 1453 C C . LEU A 1 201 ? -18.098 6.695 22.260 1.00 92.75 201 LEU A C 1
ATOM 1455 O O . LEU A 1 201 ? -18.239 7.717 21.587 1.00 92.75 201 LEU A O 1
ATOM 1459 N N . GLY A 1 202 ? -17.186 5.767 21.969 1.00 87.31 202 GLY A N 1
ATOM 1460 C CA . GLY A 1 202 ? -16.195 5.899 20.896 1.00 87.31 202 GLY A CA 1
ATOM 1461 C C . GLY A 1 202 ? -14.771 6.130 21.428 1.00 87.31 202 GLY A C 1
ATOM 1462 O O . GLY A 1 202 ? -14.506 5.754 22.572 1.00 87.31 202 GLY A O 1
ATOM 1463 N N . PRO A 1 203 ? -13.868 6.733 20.633 1.00 91.62 203 PRO A N 1
ATOM 1464 C CA . PRO A 1 203 ? -14.127 7.362 19.335 1.00 91.62 203 PRO A CA 1
ATOM 1465 C C . PRO A 1 203 ? -14.142 6.374 18.167 1.00 91.62 203 PRO A C 1
ATOM 1467 O O . PRO A 1 203 ? -13.461 5.354 18.198 1.00 91.62 203 PRO A O 1
ATOM 1470 N N . ALA A 1 204 ? -14.895 6.709 17.119 1.00 91.19 204 ALA A N 1
ATOM 1471 C CA . ALA A 1 204 ? -14.603 6.205 15.781 1.00 91.19 204 ALA A CA 1
ATOM 1472 C C . ALA A 1 204 ? -13.573 7.141 15.146 1.00 91.19 204 ALA A C 1
ATOM 1474 O O . ALA A 1 204 ? -13.764 8.359 15.166 1.00 91.19 204 ALA A O 1
ATOM 1475 N N . THR A 1 205 ? -12.480 6.584 14.636 1.00 91.62 205 THR A N 1
ATOM 1476 C CA . THR A 1 205 ? -11.348 7.371 14.135 1.00 91.62 205 THR A CA 1
ATOM 1477 C C . THR A 1 205 ? -11.254 7.377 12.613 1.00 91.62 205 THR A C 1
ATOM 1479 O O . THR A 1 205 ? -11.684 6.431 11.949 1.00 91.62 205 THR A O 1
ATOM 1482 N N . LEU A 1 206 ? -10.693 8.462 12.078 1.00 91.62 206 LEU A N 1
ATOM 1483 C CA . LEU A 1 206 ? -10.383 8.663 10.663 1.00 91.62 206 LEU A CA 1
ATOM 1484 C C . LEU A 1 206 ? -9.030 9.367 10.551 1.00 91.62 206 LEU A C 1
ATOM 1486 O O . LEU A 1 206 ? -8.834 10.409 11.173 1.00 91.62 206 LEU A O 1
ATOM 1490 N N . THR A 1 207 ? -8.128 8.839 9.732 1.00 94.50 207 THR A N 1
ATOM 1491 C CA . THR A 1 207 ? -6.800 9.424 9.509 1.00 94.50 207 THR A CA 1
ATOM 1492 C C . THR A 1 207 ? -6.677 9.885 8.064 1.00 94.50 207 THR A C 1
ATOM 1494 O O . THR A 1 207 ? -7.046 9.165 7.136 1.00 94.50 207 THR A O 1
ATOM 1497 N N . VAL A 1 208 ? -6.171 11.102 7.876 1.00 94.88 208 VAL A N 1
ATOM 1498 C CA . VAL A 1 208 ? -6.155 11.801 6.591 1.00 94.88 208 VAL A CA 1
ATOM 1499 C C . VAL A 1 208 ? -4.822 12.501 6.355 1.00 94.88 208 VAL A C 1
ATOM 1501 O O . VAL A 1 208 ? -4.209 13.012 7.291 1.00 94.88 208 VAL A O 1
ATOM 1504 N N . GLY A 1 209 ? -4.409 12.586 5.094 1.00 95.19 209 GLY A N 1
ATOM 1505 C CA . GLY A 1 209 ? -3.384 13.518 4.626 1.00 95.19 209 GLY A CA 1
ATOM 1506 C C . GLY A 1 209 ? -3.983 14.483 3.620 1.00 95.19 209 GLY A C 1
ATOM 1507 O O . GLY A 1 209 ? -4.554 14.041 2.623 1.00 95.19 209 GLY A O 1
ATOM 1508 N N . THR A 1 210 ? -3.871 15.784 3.877 1.00 93.25 210 THR A N 1
ATOM 1509 C CA . THR A 1 210 ? -4.351 16.813 2.950 1.00 93.25 210 THR A CA 1
ATOM 1510 C C . THR A 1 210 ? -3.514 16.834 1.682 1.00 93.25 210 THR A C 1
ATOM 1512 O O . THR A 1 210 ? -2.338 16.460 1.672 1.00 93.25 210 THR A O 1
ATOM 1515 N N . ALA A 1 211 ? -4.123 17.298 0.593 1.00 86.88 211 ALA A N 1
ATOM 1516 C CA . ALA A 1 211 ? -3.395 17.454 -0.652 1.00 86.88 211 ALA A CA 1
ATOM 1517 C C . ALA A 1 211 ? -2.237 18.459 -0.489 1.00 86.88 211 ALA A C 1
ATOM 1519 O O . ALA A 1 211 ? -2.367 19.452 0.236 1.00 86.88 211 ALA A O 1
ATOM 1520 N N . PRO A 1 212 ? -1.088 18.216 -1.133 1.00 83.94 212 PRO A N 1
ATOM 1521 C CA . PRO A 1 212 ? 0.015 19.158 -1.106 1.00 83.94 212 PRO A CA 1
ATOM 1522 C C . PRO A 1 212 ? -0.346 20.451 -1.843 1.00 83.94 212 PRO A C 1
ATOM 1524 O O . PRO A 1 212 ? -1.232 20.486 -2.699 1.00 83.94 212 PRO A O 1
ATOM 1527 N N . ALA A 1 213 ? 0.409 21.517 -1.569 1.00 78.69 213 ALA A N 1
ATOM 1528 C CA . ALA A 1 213 ? 0.475 22.625 -2.514 1.00 78.69 213 ALA A CA 1
ATOM 1529 C C . ALA A 1 213 ? 1.083 22.125 -3.846 1.00 78.69 213 ALA A C 1
ATOM 1531 O O . ALA A 1 213 ? 1.950 21.240 -3.804 1.00 78.69 213 ALA A O 1
ATOM 1532 N N . PRO A 1 214 ? 0.673 22.676 -5.007 1.00 71.19 214 PRO A N 1
ATOM 1533 C CA . PRO A 1 214 ? 1.168 22.244 -6.313 1.00 71.19 214 PRO A CA 1
ATOM 1534 C C . PRO A 1 214 ? 2.699 22.134 -6.357 1.00 71.19 214 PRO A C 1
ATOM 1536 O O . PRO A 1 214 ? 3.398 23.048 -5.926 1.00 71.19 214 PRO A O 1
ATOM 1539 N N . GLY A 1 215 ? 3.213 21.012 -6.871 1.00 66.06 215 GLY A N 1
ATOM 1540 C CA . GLY A 1 215 ? 4.652 20.759 -7.013 1.00 66.06 215 GLY A CA 1
ATOM 1541 C C . GLY A 1 215 ? 5.323 19.995 -5.863 1.00 66.06 215 GLY A C 1
ATOM 1542 O O . GLY A 1 215 ? 6.503 19.678 -5.984 1.00 66.06 215 GLY A O 1
ATOM 1543 N N . ASN A 1 216 ? 4.608 19.649 -4.782 1.00 71.75 216 ASN A N 1
ATOM 1544 C CA . ASN A 1 216 ? 5.153 18.788 -3.721 1.00 71.75 216 ASN A CA 1
ATOM 1545 C C . ASN A 1 216 ? 4.656 17.341 -3.850 1.00 71.75 216 ASN A C 1
ATOM 1547 O O . ASN A 1 216 ? 3.470 17.103 -4.052 1.00 71.75 216 ASN A O 1
ATOM 1551 N N . ALA A 1 217 ? 5.555 16.375 -3.651 1.00 72.38 217 ALA A N 1
ATOM 1552 C CA . ALA A 1 217 ? 5.301 14.942 -3.831 1.00 72.38 217 ALA A CA 1
ATOM 1553 C C . ALA A 1 217 ? 4.737 14.239 -2.572 1.00 72.38 217 ALA A C 1
ATOM 1555 O O . ALA A 1 217 ? 5.134 13.118 -2.248 1.00 72.38 217 ALA A O 1
ATOM 1556 N N . VAL A 1 218 ? 3.845 14.899 -1.824 1.00 84.94 218 VAL A N 1
ATOM 1557 C CA . VAL A 1 218 ? 3.190 14.304 -0.641 1.00 84.94 218 VAL A CA 1
ATOM 1558 C C . VAL A 1 218 ? 1.835 13.728 -1.056 1.00 84.94 218 VAL A C 1
ATOM 1560 O O . VAL A 1 218 ? 1.055 14.442 -1.681 1.00 84.94 218 VAL A O 1
ATOM 1563 N N . PRO A 1 219 ? 1.516 12.466 -0.728 1.00 88.31 219 PRO A N 1
ATOM 1564 C CA . PRO A 1 219 ? 0.230 11.890 -1.092 1.00 88.31 219 PRO A CA 1
ATOM 1565 C C . PRO A 1 219 ? -0.908 12.516 -0.274 1.00 88.31 219 PRO A C 1
ATOM 1567 O O . PRO A 1 219 ? -0.818 12.616 0.951 1.00 88.31 219 PRO A O 1
ATOM 1570 N N . ALA A 1 220 ? -2.009 12.866 -0.938 1.00 91.38 220 ALA A N 1
ATOM 1571 C CA . ALA A 1 220 ? -3.292 13.042 -0.268 1.00 91.38 220 ALA A CA 1
ATOM 1572 C C . ALA A 1 220 ? -3.901 11.657 -0.041 1.00 91.38 220 ALA A C 1
ATOM 1574 O O . ALA A 1 220 ? -3.887 10.819 -0.944 1.00 91.38 220 ALA A O 1
ATOM 1575 N N . PHE A 1 221 ? -4.447 11.387 1.137 1.00 93.81 221 PHE A N 1
ATOM 1576 C CA . PHE A 1 221 ? -5.013 10.068 1.412 1.00 93.81 221 PHE A CA 1
ATOM 1577 C C . PHE A 1 221 ? -6.068 10.113 2.503 1.00 93.81 221 PHE A C 1
ATOM 1579 O O . PHE A 1 221 ? -6.087 11.013 3.339 1.00 93.81 221 PHE A O 1
ATOM 1586 N N . VAL A 1 222 ? -6.910 9.088 2.514 1.00 92.69 222 VAL A N 1
ATOM 1587 C CA . VAL A 1 222 ? -7.789 8.745 3.625 1.00 92.69 222 VAL A CA 1
ATOM 1588 C C . VAL A 1 222 ? -7.497 7.295 3.969 1.00 92.69 222 VAL A C 1
ATOM 1590 O O . VAL A 1 222 ? -7.712 6.405 3.143 1.00 92.69 222 VAL A O 1
ATOM 1593 N N . ALA A 1 223 ? -6.958 7.058 5.160 1.00 92.44 223 ALA A N 1
ATOM 1594 C CA . ALA A 1 223 ? -6.695 5.709 5.632 1.00 92.44 223 ALA A CA 1
ATOM 1595 C C . ALA A 1 223 ? -8.024 4.983 5.851 1.00 92.44 223 ALA A C 1
ATOM 1597 O O . ALA A 1 223 ? -8.977 5.562 6.380 1.00 92.44 223 ALA A O 1
ATOM 1598 N N . ALA A 1 224 ? -8.071 3.716 5.449 1.00 87.25 224 ALA A N 1
ATOM 1599 C CA . ALA A 1 224 ? -9.207 2.867 5.730 1.00 87.25 224 ALA A CA 1
ATOM 1600 C C . ALA A 1 224 ? -9.392 2.766 7.239 1.00 87.25 224 ALA A C 1
ATOM 1602 O O . ALA A 1 224 ? -8.449 2.825 8.035 1.00 87.25 224 ALA A O 1
ATOM 1603 N N . THR A 1 225 ? -10.643 2.634 7.642 1.00 81.38 225 THR A N 1
ATOM 1604 C CA . THR A 1 225 ? -10.967 2.651 9.057 1.00 81.38 225 THR A CA 1
ATOM 1605 C C . THR A 1 225 ? -10.308 1.473 9.795 1.00 81.38 225 THR A C 1
ATOM 1607 O O . THR A 1 225 ? -10.616 0.315 9.518 1.00 81.38 225 THR A O 1
ATOM 1610 N N . GLY A 1 226 ? -9.456 1.767 10.784 1.00 80.56 226 GLY A N 1
ATOM 1611 C CA . GLY A 1 226 ? -8.676 0.764 11.523 1.00 80.56 226 GLY A CA 1
ATOM 1612 C C . GLY A 1 226 ? -7.288 0.478 10.939 1.00 80.56 226 GLY A C 1
ATOM 1613 O O . GLY A 1 226 ? -6.575 -0.358 11.490 1.00 80.56 226 GLY A O 1
ATOM 1614 N N . THR A 1 227 ? -6.891 1.157 9.861 1.00 88.69 227 THR A N 1
ATOM 1615 C CA . THR A 1 227 ? -5.497 1.196 9.414 1.00 88.69 227 THR A CA 1
ATOM 1616 C C . THR A 1 227 ? -4.679 2.047 10.379 1.00 88.69 227 THR A C 1
ATOM 1618 O O . THR A 1 227 ? -4.998 3.215 10.597 1.00 88.69 227 THR A O 1
ATOM 1621 N N . GLU A 1 228 ? -3.602 1.487 10.922 1.00 90.69 228 GLU A N 1
ATOM 1622 C CA . GLU A 1 228 ? -2.628 2.236 11.718 1.00 90.69 228 GLU A CA 1
ATOM 1623 C C . GLU A 1 228 ? -1.392 2.525 10.858 1.00 90.69 228 GLU A C 1
ATOM 1625 O O . GLU A 1 228 ? -0.859 1.642 10.175 1.00 90.69 228 GLU A O 1
ATOM 1630 N N . ILE A 1 229 ? -0.939 3.778 10.873 1.00 92.56 229 ILE A N 1
ATOM 1631 C CA . ILE A 1 229 ? 0.256 4.211 10.149 1.00 92.56 229 ILE A CA 1
ATOM 1632 C C . ILE A 1 229 ? 1.369 4.382 11.166 1.00 92.56 229 ILE A C 1
ATOM 1634 O O . ILE A 1 229 ? 1.317 5.290 11.988 1.00 92.56 229 ILE A O 1
ATOM 1638 N N . LEU A 1 230 ? 2.352 3.487 11.109 1.00 91.50 230 LEU A N 1
ATOM 1639 C CA . LEU A 1 230 ? 3.480 3.499 12.022 1.00 91.50 230 LEU A CA 1
ATOM 1640 C C . LEU A 1 230 ? 4.555 4.460 11.521 1.00 91.50 230 LEU A C 1
ATOM 1642 O O . LEU A 1 230 ? 4.875 4.535 10.332 1.00 91.50 230 LEU A O 1
ATOM 1646 N N . GLU A 1 231 ? 5.176 5.141 12.462 1.00 90.25 231 GLU A N 1
ATOM 1647 C CA . GLU A 1 231 ? 6.393 5.898 12.276 1.00 90.25 231 GLU A CA 1
ATOM 1648 C C . GLU A 1 231 ? 7.609 5.095 12.748 1.00 90.25 231 GLU A C 1
ATOM 1650 O O . GLU A 1 231 ? 7.526 4.096 13.467 1.00 90.25 231 GLU A O 1
ATOM 1655 N N . SER A 1 232 ? 8.804 5.555 12.375 1.00 89.44 232 SER A N 1
ATOM 1656 C CA . SER A 1 232 ? 10.050 4.891 12.769 1.00 89.44 232 SER A CA 1
ATOM 1657 C C . SER A 1 232 ? 10.226 4.790 14.288 1.00 89.44 232 SER A C 1
ATOM 1659 O O . SER A 1 232 ? 10.957 3.904 14.736 1.00 89.44 232 SER A O 1
ATOM 1661 N N . ARG A 1 233 ? 9.588 5.667 15.079 1.00 90.94 233 ARG A N 1
ATOM 1662 C CA . ARG A 1 233 ? 9.638 5.656 16.552 1.00 90.94 233 ARG A CA 1
ATOM 1663 C C . ARG A 1 233 ? 8.769 4.561 17.179 1.00 90.94 233 ARG A C 1
ATOM 1665 O O . ARG A 1 233 ? 9.125 4.067 18.243 1.00 90.94 233 ARG A O 1
ATOM 1672 N N . ASP A 1 234 ? 7.721 4.124 16.484 1.00 90.56 234 ASP A N 1
ATOM 1673 C CA . ASP A 1 234 ? 6.737 3.154 16.992 1.00 90.56 234 ASP A CA 1
ATOM 1674 C C . ASP A 1 234 ? 7.258 1.712 16.895 1.00 90.56 234 ASP A C 1
ATOM 1676 O O . ASP A 1 234 ? 6.644 0.753 17.360 1.00 90.56 234 ASP A O 1
ATOM 1680 N N . LEU A 1 235 ? 8.429 1.539 16.284 1.00 91.19 235 LEU A N 1
ATOM 1681 C CA . LEU A 1 235 ? 9.076 0.257 16.060 1.00 91.19 235 LEU A CA 1
ATOM 1682 C C . LEU A 1 235 ? 10.391 0.177 16.830 1.00 91.19 235 LEU A C 1
ATOM 1684 O O . LEU A 1 235 ? 11.096 1.166 16.994 1.00 91.19 235 LEU A O 1
ATOM 1688 N N . THR A 1 236 ? 10.816 -1.023 17.199 1.00 92.44 236 THR A N 1
ATOM 1689 C CA . THR A 1 236 ? 12.185 -1.293 17.677 1.00 92.44 236 THR A CA 1
ATOM 1690 C C . THR A 1 236 ? 12.976 -2.101 16.662 1.00 92.44 236 THR A C 1
ATOM 1692 O O . THR A 1 236 ? 14.150 -1.818 16.434 1.00 92.44 236 THR A O 1
ATOM 1695 N N . ALA A 1 237 ? 12.325 -3.037 15.975 1.00 91.31 237 ALA A N 1
ATOM 1696 C CA . ALA A 1 237 ? 12.922 -3.831 14.913 1.00 91.31 237 ALA A CA 1
ATOM 1697 C C . ALA A 1 237 ? 11.870 -4.218 13.873 1.00 91.31 237 ALA A C 1
ATOM 1699 O O . ALA A 1 237 ? 10.680 -4.295 14.175 1.00 91.31 237 ALA A O 1
ATOM 1700 N N . ALA A 1 238 ? 12.321 -4.504 12.658 1.00 90.50 238 ALA A N 1
ATOM 1701 C CA . ALA A 1 238 ? 11.498 -5.110 11.628 1.00 90.50 238 ALA A CA 1
ATOM 1702 C C . ALA A 1 238 ? 12.358 -6.071 10.794 1.00 90.50 238 ALA A C 1
ATOM 1704 O O . ALA A 1 238 ? 13.560 -5.844 10.616 1.00 90.50 238 ALA A O 1
ATOM 1705 N N . ARG A 1 239 ? 11.762 -7.182 10.352 1.00 89.25 239 ARG A N 1
ATOM 1706 C CA . ARG A 1 239 ? 12.430 -8.214 9.550 1.00 89.25 239 ARG A CA 1
ATOM 1707 C C . ARG A 1 239 ? 11.496 -8.814 8.510 1.00 89.25 239 ARG A C 1
ATOM 1709 O O . ARG A 1 239 ? 10.308 -9.002 8.775 1.00 89.25 239 ARG A O 1
ATOM 1716 N N . GLU A 1 240 ? 12.061 -9.189 7.373 1.00 83.81 240 GLU A N 1
ATOM 1717 C CA . GLU A 1 240 ? 11.363 -9.982 6.364 1.00 83.81 240 GLU A CA 1
ATOM 1718 C C . GLU A 1 240 ? 11.117 -11.416 6.868 1.00 83.81 240 GLU A C 1
ATOM 1720 O O . GLU A 1 240 ? 11.922 -11.999 7.603 1.00 83.81 240 GLU A O 1
ATOM 1725 N N . LEU A 1 241 ? 9.970 -11.976 6.494 1.00 82.62 241 LEU A N 1
ATOM 1726 C CA . LEU A 1 241 ? 9.564 -13.365 6.700 1.00 82.62 241 LEU A CA 1
ATOM 1727 C C . LEU A 1 241 ? 9.233 -13.975 5.331 1.00 82.62 241 LEU A C 1
ATOM 1729 O O . LEU A 1 241 ? 8.969 -13.253 4.379 1.00 82.62 241 LEU A O 1
ATOM 1733 N N . SER A 1 242 ? 9.173 -15.302 5.226 1.00 75.25 242 SER A N 1
ATOM 1734 C CA . SER A 1 242 ? 8.845 -15.973 3.954 1.00 75.25 242 SER A CA 1
ATOM 1735 C C . SER A 1 242 ? 7.452 -15.635 3.405 1.00 75.25 242 SER A C 1
ATOM 1737 O O . SER A 1 242 ? 7.212 -15.774 2.215 1.00 75.25 242 SER A O 1
ATOM 1739 N N . ASP A 1 243 ? 6.518 -15.244 4.274 1.00 74.06 243 ASP A N 1
ATOM 1740 C CA . ASP A 1 243 ? 5.125 -14.939 3.931 1.00 74.06 243 ASP A CA 1
ATOM 1741 C C . ASP A 1 243 ? 4.690 -13.536 4.393 1.00 74.06 243 ASP A C 1
ATOM 1743 O O . ASP A 1 243 ? 3.503 -13.285 4.603 1.00 74.06 243 ASP A O 1
ATOM 1747 N N . GLY A 1 244 ? 5.647 -12.618 4.572 1.00 82.38 244 GLY A N 1
ATOM 1748 C CA . GLY A 1 244 ? 5.367 -11.223 4.909 1.00 82.38 244 GLY A CA 1
ATOM 1749 C C . GLY A 1 244 ? 6.440 -10.582 5.781 1.00 82.38 244 GLY A C 1
ATOM 1750 O O . GLY A 1 244 ? 7.632 -10.746 5.546 1.00 82.38 244 GLY A O 1
ATOM 1751 N N . VAL A 1 245 ? 6.022 -9.836 6.800 1.00 87.81 245 VAL A N 1
ATOM 1752 C CA . VAL A 1 245 ? 6.908 -9.015 7.631 1.00 87.81 245 VAL A CA 1
ATOM 1753 C C . VAL A 1 245 ? 6.648 -9.267 9.115 1.00 87.81 245 VAL A C 1
ATOM 1755 O O . VAL A 1 245 ? 5.507 -9.340 9.562 1.00 87.81 245 VAL A O 1
ATOM 1758 N N . GLY A 1 246 ? 7.714 -9.387 9.904 1.00 91.31 246 GLY A N 1
ATOM 1759 C CA . GLY A 1 246 ? 7.649 -9.359 11.362 1.00 91.31 246 GLY A CA 1
ATOM 1760 C C . GLY A 1 246 ? 8.097 -8.000 11.883 1.00 91.31 246 GLY A C 1
ATOM 1761 O O . GLY A 1 246 ? 9.254 -7.634 11.679 1.00 91.31 246 GLY A O 1
ATOM 1762 N N . VAL A 1 247 ? 7.223 -7.279 12.584 1.00 93.06 247 VAL A N 1
ATOM 1763 C CA . VAL A 1 247 ? 7.563 -6.009 13.243 1.00 93.06 247 VAL A CA 1
ATOM 1764 C C . VAL A 1 247 ? 7.540 -6.155 14.755 1.00 93.06 247 VAL A C 1
ATOM 1766 O O . VAL A 1 247 ? 6.670 -6.816 15.312 1.00 93.06 247 VAL A O 1
ATOM 1769 N N . GLN A 1 248 ? 8.494 -5.529 15.428 1.00 92.38 248 GLN A N 1
ATOM 1770 C CA . GLN A 1 248 ? 8.527 -5.410 16.877 1.00 92.38 248 GLN A CA 1
ATOM 1771 C C . GLN A 1 248 ? 8.165 -3.973 17.242 1.00 92.38 248 GLN A C 1
ATOM 1773 O O . GLN A 1 248 ? 8.900 -3.047 16.894 1.00 92.38 248 GLN A O 1
ATOM 1778 N N . LEU A 1 249 ? 7.050 -3.794 17.946 1.00 90.50 249 LEU A N 1
ATOM 1779 C CA . LEU A 1 249 ? 6.590 -2.477 18.385 1.00 90.50 249 LEU A CA 1
ATOM 1780 C C . LEU A 1 249 ? 7.461 -1.921 19.520 1.00 90.50 249 LEU A C 1
ATOM 1782 O O . LEU A 1 249 ? 8.114 -2.676 20.253 1.00 90.50 249 LEU A O 1
ATOM 1786 N N . ALA A 1 250 ? 7.487 -0.598 19.653 1.00 89.25 250 ALA A N 1
ATOM 1787 C CA . ALA A 1 250 ? 8.121 0.089 20.766 1.00 89.25 250 ALA A CA 1
ATOM 1788 C C . ALA A 1 250 ? 7.374 -0.150 22.089 1.00 89.25 250 ALA A C 1
ATOM 1790 O O . ALA A 1 250 ? 6.221 -0.584 22.135 1.00 89.25 250 ALA A O 1
ATOM 1791 N N . ALA A 1 251 ? 8.066 0.077 23.206 1.00 83.62 251 ALA A N 1
ATOM 1792 C CA . ALA A 1 251 ? 7.462 -0.082 24.521 1.00 83.62 251 ALA A CA 1
ATOM 1793 C C . ALA A 1 251 ? 6.397 1.001 24.748 1.00 83.62 251 ALA A C 1
ATOM 1795 O O . ALA A 1 251 ? 6.686 2.182 24.612 1.00 83.62 251 ALA A O 1
ATOM 1796 N N . GLY A 1 252 ? 5.193 0.591 25.149 1.00 77.25 252 GLY A N 1
ATOM 1797 C CA . GLY A 1 252 ? 4.056 1.498 25.338 1.00 77.25 252 GLY A CA 1
ATOM 1798 C C . GLY A 1 252 ? 3.040 1.442 24.200 1.00 77.25 252 GLY A C 1
ATOM 1799 O O . GLY A 1 252 ? 1.875 1.743 24.446 1.00 77.25 252 GLY A O 1
ATOM 1800 N N . GLU A 1 253 ? 3.439 0.939 23.030 1.00 82.44 253 GLU A N 1
ATOM 1801 C CA . GLU A 1 253 ? 2.535 0.779 21.894 1.00 82.44 253 GLU A CA 1
ATOM 1802 C C . GLU A 1 253 ? 1.438 -0.252 22.169 1.00 82.44 253 GLU A C 1
ATOM 1804 O O . GLU A 1 253 ? 1.664 -1.337 22.735 1.00 82.44 253 GLU A O 1
ATOM 1809 N N . ALA A 1 254 ? 0.219 0.093 21.757 1.00 77.00 254 ALA A N 1
ATOM 1810 C CA . ALA A 1 254 ? -0.899 -0.830 21.801 1.00 77.00 254 ALA A CA 1
ATOM 1811 C C . ALA A 1 254 ? -0.653 -1.973 20.808 1.00 77.00 254 ALA A C 1
ATOM 1813 O O . ALA A 1 254 ? -0.128 -1.784 19.717 1.00 77.00 254 ALA A O 1
ATOM 1814 N N . ALA A 1 255 ? -1.027 -3.196 21.191 1.00 79.19 255 ALA A N 1
ATOM 1815 C CA . ALA A 1 255 ? -0.960 -4.295 20.237 1.00 79.19 255 ALA A CA 1
ATOM 1816 C C . ALA A 1 255 ? -2.083 -4.118 19.204 1.00 79.19 255 ALA A C 1
ATOM 1818 O O . ALA A 1 255 ? -3.244 -4.050 19.625 1.00 79.19 255 ALA A O 1
ATOM 1819 N N . PRO A 1 256 ? -1.770 -4.119 17.900 1.00 85.38 256 PRO A N 1
ATOM 1820 C CA . PRO A 1 256 ? -2.762 -3.923 16.864 1.00 85.38 256 PRO A CA 1
ATOM 1821 C C . PRO A 1 256 ? -3.716 -5.110 16.827 1.00 85.38 256 PRO A C 1
ATOM 1823 O O . PRO A 1 256 ? -3.423 -6.223 17.298 1.00 85.38 256 PRO A O 1
ATOM 1826 N N . THR A 1 257 ? -4.889 -4.882 16.255 1.00 80.75 257 THR A N 1
ATOM 1827 C CA . THR A 1 257 ? -5.871 -5.952 16.130 1.00 80.75 257 THR A CA 1
ATOM 1828 C C . THR A 1 257 ? -5.492 -6.872 14.977 1.00 80.75 257 THR A C 1
ATOM 1830 O O . THR A 1 257 ? -5.218 -6.429 13.873 1.00 80.75 257 THR A O 1
ATOM 1833 N N . ILE A 1 258 ? -5.554 -8.189 15.185 1.00 83.56 258 ILE A N 1
ATOM 1834 C CA . ILE A 1 258 ? -5.538 -9.133 14.060 1.00 83.56 258 ILE A CA 1
ATOM 1835 C C . ILE A 1 258 ? -6.611 -8.759 13.033 1.00 83.56 258 ILE A C 1
ATOM 1837 O O . ILE A 1 258 ? -7.759 -8.520 13.392 1.00 83.56 258 ILE A O 1
ATOM 1841 N N . GLY A 1 259 ? -6.235 -8.750 11.759 1.00 80.19 259 GLY A N 1
ATOM 1842 C CA . GLY A 1 259 ? -7.090 -8.372 10.642 1.00 80.19 259 GLY A CA 1
ATOM 1843 C C . GLY A 1 259 ? -7.104 -6.877 10.328 1.00 80.19 259 GLY A C 1
ATOM 1844 O O . GLY A 1 259 ? -7.581 -6.540 9.250 1.00 80.19 259 GLY A O 1
ATOM 1845 N N . SER A 1 260 ? -6.581 -6.008 11.205 1.00 85.50 260 SER A N 1
ATOM 1846 C CA . SER A 1 260 ? -6.350 -4.601 10.859 1.00 85.50 260 SER A CA 1
ATOM 1847 C C . SER A 1 260 ? -5.159 -4.461 9.912 1.00 85.50 260 SER A C 1
ATOM 1849 O O . SER A 1 260 ? -4.398 -5.414 9.701 1.00 85.50 260 SER A O 1
ATOM 1851 N N . HIS A 1 261 ? -5.000 -3.276 9.335 1.00 90.06 261 HIS A N 1
ATOM 1852 C CA . HIS A 1 261 ? -3.906 -2.959 8.426 1.00 90.06 261 HIS A CA 1
ATOM 1853 C C . HIS A 1 261 ? -2.867 -2.103 9.138 1.00 90.06 261 HIS A C 1
ATOM 1855 O O . HIS A 1 261 ? -3.218 -1.195 9.884 1.00 90.06 261 HIS A O 1
ATOM 1861 N N . LEU A 1 262 ? -1.593 -2.403 8.907 1.00 92.50 262 LEU A N 1
ATOM 1862 C CA . LEU A 1 262 ? -0.463 -1.594 9.339 1.00 92.50 262 LEU A CA 1
ATOM 1863 C C . LEU A 1 262 ? 0.298 -1.092 8.122 1.00 92.50 262 LEU A C 1
ATOM 1865 O O . LEU A 1 262 ? 0.614 -1.860 7.208 1.00 92.50 262 LEU A O 1
ATOM 1869 N N . VAL A 1 263 ? 0.645 0.185 8.163 1.00 92.75 263 VAL A N 1
ATOM 1870 C CA . VAL A 1 263 ? 1.582 0.813 7.239 1.00 92.75 263 VAL A CA 1
ATOM 1871 C C . VAL A 1 263 ? 2.894 0.970 7.985 1.00 92.75 263 VAL A C 1
ATOM 1873 O O . VAL A 1 263 ? 2.971 1.676 8.984 1.00 92.75 263 VAL A O 1
ATOM 1876 N N . VAL A 1 264 ? 3.916 0.262 7.528 1.00 91.12 264 VAL A N 1
ATOM 1877 C CA . VAL A 1 264 ? 5.198 0.121 8.215 1.00 91.12 264 VAL A CA 1
ATOM 1878 C C . VAL A 1 264 ? 6.272 0.874 7.428 1.00 91.12 264 VAL A C 1
ATOM 1880 O O . VAL A 1 264 ? 6.395 0.659 6.221 1.00 91.12 264 VAL A O 1
ATOM 1883 N N . PRO A 1 265 ? 7.078 1.740 8.062 1.00 89.62 265 PRO A N 1
ATOM 1884 C CA . PRO A 1 265 ? 8.214 2.384 7.415 1.00 89.62 265 PRO A CA 1
ATOM 1885 C C . PRO A 1 265 ? 9.350 1.384 7.171 1.00 89.62 265 PRO A C 1
ATOM 1887 O O . PRO A 1 265 ? 9.440 0.345 7.827 1.00 89.62 265 PRO A O 1
ATOM 1890 N N . ALA A 1 266 ? 10.270 1.724 6.266 1.00 86.19 266 ALA A N 1
ATOM 1891 C CA . ALA A 1 266 ? 11.527 0.989 6.145 1.00 86.19 266 ALA A CA 1
ATOM 1892 C C . ALA A 1 266 ? 12.291 1.050 7.479 1.00 86.19 266 ALA A C 1
ATOM 1894 O O . ALA A 1 266 ? 12.498 2.131 8.041 1.00 86.19 266 ALA A O 1
ATOM 1895 N N . LYS A 1 267 ? 12.689 -0.111 8.009 1.00 87.31 267 LYS A N 1
ATOM 1896 C CA . LYS A 1 267 ? 13.429 -0.202 9.273 1.00 87.31 267 LYS A CA 1
ATOM 1897 C C . LYS A 1 267 ? 14.186 -1.518 9.395 1.00 87.31 267 LYS A C 1
ATOM 1899 O O . LYS A 1 267 ? 13.635 -2.593 9.174 1.00 87.31 267 LYS A O 1
ATOM 1904 N N . GLY A 1 268 ? 15.427 -1.442 9.873 1.00 82.25 268 GLY A N 1
ATOM 1905 C CA . GLY A 1 268 ? 16.230 -2.626 10.170 1.00 82.25 268 GLY A CA 1
ATOM 1906 C C . GLY A 1 268 ? 16.530 -3.427 8.905 1.00 82.25 268 GLY A C 1
ATOM 1907 O O . GLY A 1 268 ? 17.215 -2.924 8.026 1.00 82.25 268 GLY A O 1
ATOM 1908 N N . ALA A 1 269 ? 16.030 -4.662 8.837 1.00 80.19 269 ALA A N 1
ATOM 1909 C CA . ALA A 1 269 ? 16.235 -5.565 7.701 1.00 80.19 269 ALA A CA 1
ATOM 1910 C C . ALA A 1 269 ? 15.169 -5.422 6.598 1.00 80.19 269 ALA A C 1
ATOM 1912 O O . ALA A 1 269 ? 15.113 -6.253 5.699 1.00 80.19 269 ALA A O 1
ATOM 1913 N N . ILE A 1 270 ? 14.289 -4.424 6.704 1.00 81.38 270 ILE A N 1
ATOM 1914 C CA . ILE A 1 270 ? 13.279 -4.122 5.694 1.00 81.38 270 ILE A CA 1
ATOM 1915 C C . ILE A 1 270 ? 13.709 -2.866 4.946 1.00 81.38 270 ILE A C 1
ATOM 1917 O O . ILE A 1 270 ? 13.656 -1.762 5.493 1.00 81.38 270 ILE A O 1
ATOM 1921 N N . ASP A 1 271 ? 14.096 -3.056 3.687 1.00 79.38 271 ASP A N 1
ATOM 1922 C CA . ASP A 1 271 ? 14.672 -2.004 2.844 1.00 79.38 271 ASP A CA 1
ATOM 1923 C C . ASP A 1 271 ? 13.623 -1.045 2.263 1.00 79.38 271 ASP A C 1
ATOM 1925 O O . ASP A 1 271 ? 13.959 0.043 1.800 1.00 79.38 271 ASP A O 1
ATOM 1929 N N . LEU A 1 272 ? 12.349 -1.445 2.260 1.00 83.88 272 LEU A N 1
ATOM 1930 C CA . LEU A 1 272 ? 11.242 -0.670 1.708 1.00 83.88 272 LEU A CA 1
ATOM 1931 C C . LEU A 1 272 ? 10.073 -0.624 2.695 1.00 83.88 272 LEU A C 1
ATOM 1933 O O . LEU A 1 272 ? 9.791 -1.630 3.340 1.00 83.88 272 LEU A O 1
ATOM 1937 N N . PRO A 1 273 ? 9.330 0.487 2.778 1.00 85.75 273 PRO A N 1
ATOM 1938 C CA . PRO A 1 273 ? 8.080 0.525 3.528 1.00 85.75 273 PRO A CA 1
ATOM 1939 C C . PRO A 1 273 ? 7.131 -0.609 3.109 1.00 85.75 273 PRO A C 1
ATOM 1941 O O . PRO A 1 273 ? 7.253 -1.124 2.002 1.00 85.75 273 PRO A O 1
ATOM 1944 N N . PHE A 1 274 ? 6.189 -1.005 3.961 1.00 86.75 274 PHE A N 1
ATOM 1945 C CA . PHE A 1 274 ? 5.333 -2.175 3.748 1.00 86.75 274 PHE A CA 1
ATOM 1946 C C . PHE A 1 274 ? 3.896 -1.900 4.193 1.00 86.75 274 PHE A C 1
ATOM 1948 O O . PHE A 1 274 ? 3.683 -1.342 5.266 1.00 86.75 274 PHE A O 1
ATOM 1955 N N . VAL A 1 275 ? 2.909 -2.321 3.400 1.00 88.88 275 VAL A N 1
ATOM 1956 C CA . VAL A 1 275 ? 1.498 -2.342 3.816 1.00 88.88 275 VAL A CA 1
ATOM 1957 C C . VAL A 1 275 ? 1.111 -3.783 4.065 1.00 88.88 275 VAL A C 1
ATOM 1959 O O . VAL A 1 275 ? 1.250 -4.634 3.186 1.00 88.88 275 VAL A O 1
ATOM 1962 N N . GLY A 1 276 ? 0.623 -4.066 5.267 1.00 88.88 276 GLY A N 1
ATOM 1963 C CA . GLY A 1 276 ? 0.283 -5.426 5.634 1.00 88.88 276 GLY A CA 1
ATOM 1964 C C . GLY A 1 276 ? -0.936 -5.538 6.518 1.00 88.88 276 GLY A C 1
ATOM 1965 O O . GLY A 1 276 ? -1.230 -4.667 7.327 1.00 88.88 276 GLY A O 1
ATOM 1966 N N . ARG A 1 277 ? -1.629 -6.664 6.395 1.00 88.50 277 ARG A N 1
ATOM 1967 C CA . ARG A 1 277 ? -2.683 -7.069 7.314 1.00 88.50 277 ARG A CA 1
ATOM 1968 C C . ARG A 1 277 ? -2.075 -7.827 8.485 1.00 88.50 277 ARG A C 1
ATOM 1970 O O . ARG A 1 277 ? -1.258 -8.729 8.300 1.00 88.50 277 ARG A O 1
ATOM 1977 N N . VAL A 1 278 ? -2.517 -7.522 9.698 1.00 89.38 278 VAL A N 1
ATOM 1978 C CA . VAL A 1 278 ? -2.083 -8.221 10.908 1.00 89.38 278 VAL A CA 1
ATOM 1979 C C . VAL A 1 278 ? -2.593 -9.659 10.895 1.00 89.38 278 VAL A C 1
ATOM 1981 O O . VAL A 1 278 ? -3.774 -9.919 11.113 1.00 89.38 278 VAL A O 1
ATOM 1984 N N . ALA A 1 279 ? -1.694 -10.616 10.684 1.00 85.88 279 ALA A N 1
ATOM 1985 C CA . ALA A 1 279 ? -1.998 -12.044 10.716 1.00 85.88 279 ALA A CA 1
ATOM 1986 C C . ALA A 1 279 ? -1.808 -12.657 12.111 1.00 85.88 279 ALA A C 1
ATOM 1988 O O . ALA A 1 279 ? -2.408 -13.683 12.436 1.00 85.88 279 ALA A O 1
ATOM 1989 N N . GLY A 1 280 ? -0.976 -12.045 12.957 1.00 84.44 280 GLY A N 1
ATOM 1990 C CA . GLY A 1 280 ? -0.693 -12.560 14.292 1.00 84.44 280 GLY A CA 1
ATOM 1991 C C . GLY A 1 280 ? 0.029 -11.562 15.183 1.00 84.44 280 GLY A C 1
ATOM 1992 O O . GLY A 1 280 ? 0.764 -10.712 14.700 1.00 84.44 280 GLY A O 1
ATOM 1993 N N . VAL A 1 281 ? -0.146 -11.710 16.496 1.00 85.38 281 VAL A N 1
ATOM 1994 C CA . VAL A 1 281 ? 0.624 -10.984 17.515 1.00 85.38 281 VAL A CA 1
ATOM 1995 C C . VAL A 1 281 ? 1.192 -12.007 18.497 1.00 85.38 281 VAL A C 1
ATOM 1997 O O . VAL A 1 281 ? 0.444 -12.761 19.127 1.00 85.38 281 VAL A O 1
ATOM 2000 N N . ALA A 1 282 ? 2.516 -12.075 18.588 1.00 81.50 282 ALA A N 1
ATOM 2001 C CA . ALA A 1 282 ? 3.246 -12.960 19.483 1.00 81.50 282 ALA A CA 1
ATOM 2002 C C . ALA A 1 282 ? 3.281 -12.415 20.923 1.00 81.50 282 ALA A C 1
ATOM 2004 O O . ALA A 1 282 ? 2.925 -11.270 21.201 1.00 81.50 282 ALA A O 1
ATOM 2005 N N . GLN A 1 283 ? 3.690 -13.262 21.874 1.00 71.19 283 GLN A N 1
ATOM 2006 C CA . GLN A 1 283 ? 3.734 -12.892 23.298 1.00 71.19 283 GLN A CA 1
ATOM 2007 C C . GLN A 1 283 ? 4.784 -11.826 23.614 1.00 71.19 283 GLN A C 1
ATOM 2009 O O . GLN A 1 283 ? 4.602 -11.065 24.562 1.00 71.19 283 GLN A O 1
ATOM 2014 N N . ASP A 1 284 ? 5.857 -11.783 22.829 1.00 72.38 284 ASP A N 1
ATOM 2015 C CA . ASP A 1 284 ? 6.930 -10.796 22.934 1.00 72.38 284 ASP A CA 1
ATOM 2016 C C . ASP A 1 284 ? 6.562 -9.443 22.303 1.00 72.38 284 ASP A C 1
ATOM 2018 O O . ASP A 1 284 ? 7.344 -8.507 22.401 1.00 72.38 284 ASP A O 1
ATOM 2022 N N . GLY A 1 285 ? 5.373 -9.311 21.703 1.00 74.75 285 GLY A N 1
ATOM 2023 C CA . GLY A 1 285 ? 4.945 -8.101 21.000 1.00 74.75 285 GLY A CA 1
ATOM 2024 C C . GLY A 1 285 ? 5.301 -8.084 19.514 1.00 74.75 285 GLY A C 1
ATOM 2025 O O . GLY A 1 285 ? 4.944 -7.121 18.841 1.00 74.75 285 GLY A O 1
ATOM 2026 N N . THR A 1 286 ? 5.930 -9.142 18.983 1.00 87.94 286 THR A N 1
ATOM 2027 C CA . THR A 1 286 ? 6.153 -9.267 17.539 1.00 87.94 286 THR A CA 1
ATOM 2028 C C . THR A 1 286 ? 4.810 -9.375 16.826 1.00 87.94 286 THR A C 1
ATOM 2030 O O . THR A 1 286 ? 4.029 -10.296 17.080 1.00 87.94 286 THR A O 1
ATOM 2033 N N . VAL A 1 287 ? 4.547 -8.476 15.889 1.00 91.19 287 VAL A N 1
ATOM 2034 C CA . VAL A 1 287 ? 3.384 -8.514 15.011 1.00 91.19 287 VAL A CA 1
ATOM 2035 C C . VAL A 1 287 ? 3.801 -9.123 13.678 1.00 91.19 287 VAL A C 1
ATOM 2037 O O . VAL A 1 287 ? 4.747 -8.670 13.037 1.00 91.19 287 VAL A O 1
ATOM 2040 N N . LYS A 1 288 ? 3.096 -10.175 13.263 1.00 91.38 288 LYS A N 1
ATOM 2041 C CA . LYS A 1 288 ? 3.233 -10.777 11.940 1.00 91.38 288 LYS A CA 1
ATOM 2042 C C . LYS A 1 288 ? 2.242 -10.115 10.996 1.00 91.38 288 LYS A C 1
ATOM 2044 O O . LYS A 1 288 ? 1.032 -10.184 11.222 1.00 91.38 288 LYS A O 1
ATOM 2049 N N . LEU A 1 289 ? 2.765 -9.542 9.927 1.00 89.56 289 LEU A N 1
ATOM 2050 C CA . LEU A 1 289 ? 2.019 -8.924 8.850 1.00 89.56 289 LEU A CA 1
ATOM 2051 C C . LEU A 1 289 ? 2.119 -9.796 7.608 1.00 89.56 289 LEU A C 1
ATOM 2053 O O . LEU A 1 289 ? 3.213 -10.221 7.244 1.00 89.56 289 LEU A O 1
ATOM 2057 N N . VAL A 1 290 ? 0.986 -10.049 6.967 1.00 85.81 290 VAL A N 1
ATOM 2058 C CA . VAL A 1 290 ? 0.945 -10.546 5.586 1.00 85.81 290 VAL A CA 1
ATOM 2059 C C . VAL A 1 290 ? 0.729 -9.354 4.661 1.00 85.81 290 VAL A C 1
ATOM 2061 O O . VAL A 1 290 ? 0.120 -8.381 5.108 1.00 85.81 290 VAL A O 1
ATOM 2064 N N . PRO A 1 291 ? 1.212 -9.377 3.413 1.00 82.31 291 PRO A N 1
ATOM 2065 C CA . PRO A 1 291 ? 1.011 -8.260 2.496 1.00 82.31 291 PRO A CA 1
ATOM 2066 C C . PRO A 1 291 ? -0.465 -7.872 2.341 1.00 82.31 291 PRO A C 1
ATOM 2068 O O . PRO A 1 291 ? -1.346 -8.733 2.385 1.00 82.31 291 PRO A O 1
ATOM 2071 N N . ALA A 1 292 ? -0.726 -6.582 2.143 1.00 80.19 292 ALA A N 1
ATOM 2072 C CA . ALA A 1 292 ? -2.045 -6.048 1.822 1.00 80.19 292 ALA A CA 1
ATOM 2073 C C . ALA A 1 292 ? -1.947 -5.004 0.703 1.00 80.19 292 ALA A C 1
ATOM 2075 O O . ALA A 1 292 ? -0.929 -4.333 0.538 1.00 80.19 292 ALA A O 1
ATOM 2076 N N . SER A 1 293 ? -3.018 -4.866 -0.074 1.00 78.00 293 SER A N 1
ATOM 2077 C CA . SER A 1 293 ? -3.084 -3.887 -1.162 1.00 78.00 293 SER A CA 1
ATOM 2078 C C . SER A 1 293 ? -3.355 -2.456 -0.659 1.00 78.00 293 SER A C 1
ATOM 2080 O O . SER A 1 293 ? -3.871 -2.260 0.442 1.00 78.00 293 SER A O 1
ATOM 2082 N N . LEU A 1 294 ? -3.065 -1.425 -1.472 1.00 81.88 294 LEU A N 1
ATOM 2083 C CA . LEU A 1 294 ? -3.445 -0.044 -1.123 1.00 81.88 294 LEU A CA 1
ATOM 2084 C C . LEU A 1 294 ? -4.963 0.113 -0.934 1.00 81.88 294 LEU A C 1
ATOM 2086 O O . LEU A 1 294 ? -5.364 0.675 0.082 1.00 81.88 294 LEU A O 1
ATOM 2090 N N . PRO A 1 295 ? -5.835 -0.420 -1.811 1.00 81.12 295 PRO A N 1
ATOM 2091 C CA . PRO A 1 295 ? -7.273 -0.346 -1.579 1.00 81.12 295 PRO A CA 1
ATOM 2092 C C . PRO A 1 295 ? -7.735 -1.148 -0.361 1.00 81.12 295 PRO A C 1
ATOM 2094 O O . PRO A 1 295 ? -8.877 -1.020 0.041 1.00 81.12 295 PRO A O 1
ATOM 2097 N N . GLU A 1 296 ? -6.913 -1.982 0.267 1.00 81.88 296 GLU A N 1
ATOM 2098 C CA . GLU A 1 296 ? -7.281 -2.545 1.565 1.00 81.88 296 GLU A CA 1
ATOM 2099 C C . GLU A 1 296 ? -7.018 -1.569 2.714 1.00 81.88 296 GLU A C 1
ATOM 2101 O O . GLU A 1 296 ? -7.855 -1.449 3.604 1.00 81.88 296 GLU A O 1
ATOM 2106 N N . ALA A 1 297 ? -5.892 -0.854 2.673 1.00 88.06 297 ALA A N 1
ATOM 2107 C CA . ALA A 1 297 ? -5.455 0.027 3.753 1.00 88.06 297 ALA A CA 1
ATOM 2108 C C . ALA A 1 297 ? -5.939 1.483 3.627 1.00 88.06 297 ALA A C 1
ATOM 2110 O O . ALA A 1 297 ? -5.869 2.217 4.613 1.00 88.06 297 ALA A O 1
ATOM 2111 N N . TYR A 1 298 ? -6.439 1.909 2.462 1.00 89.25 298 TYR A N 1
ATOM 2112 C CA . TYR A 1 298 ? -6.888 3.283 2.203 1.00 89.25 298 TYR A CA 1
ATOM 2113 C C . TYR A 1 298 ? -8.236 3.318 1.486 1.00 89.25 298 TYR A C 1
ATOM 2115 O O . TYR A 1 298 ? -8.506 2.501 0.606 1.00 89.25 298 TYR A O 1
ATOM 2123 N N . ASP A 1 299 ? -9.059 4.303 1.836 1.00 87.06 299 ASP A N 1
ATOM 2124 C CA . ASP A 1 299 ? -10.347 4.580 1.189 1.00 87.06 299 ASP A CA 1
ATOM 2125 C C . ASP A 1 299 ? -10.216 5.620 0.072 1.00 87.06 299 ASP A C 1
ATOM 2127 O O . ASP A 1 299 ? -11.014 5.637 -0.865 1.00 87.06 299 ASP A O 1
ATOM 2131 N N . TYR A 1 300 ? -9.183 6.455 0.139 1.00 88.94 300 TYR A N 1
ATOM 2132 C CA . TYR A 1 300 ? -8.813 7.401 -0.905 1.00 88.94 300 TYR A CA 1
ATOM 2133 C C . TYR A 1 300 ? -7.300 7.565 -0.933 1.00 88.94 300 TYR A C 1
ATOM 2135 O O . TYR A 1 300 ? -6.661 7.629 0.117 1.00 88.94 300 TYR A O 1
ATOM 2143 N N . VAL A 1 301 ? -6.739 7.672 -2.131 1.00 89.56 301 VAL A N 1
ATOM 2144 C CA . VAL A 1 301 ? -5.337 8.017 -2.353 1.00 89.56 301 VAL A CA 1
ATOM 2145 C C . VAL A 1 301 ? -5.263 8.882 -3.602 1.00 89.56 301 VAL A C 1
ATOM 2147 O O . VAL A 1 301 ? -5.855 8.536 -4.618 1.00 89.56 301 VAL A O 1
ATOM 2150 N N . ASN A 1 302 ? -4.498 9.966 -3.534 1.00 89.06 302 ASN A N 1
ATOM 2151 C CA . ASN A 1 302 ? -4.054 10.751 -4.675 1.00 89.06 302 ASN A CA 1
ATOM 2152 C C . ASN A 1 302 ? -2.574 11.085 -4.489 1.00 89.06 302 ASN A C 1
ATOM 2154 O O . ASN A 1 302 ? -2.186 11.777 -3.546 1.00 89.06 302 ASN A O 1
ATOM 2158 N N . ILE A 1 303 ? -1.748 10.550 -5.376 1.00 86.94 303 ILE A N 1
ATOM 2159 C CA . ILE A 1 303 ? -0.300 10.706 -5.365 1.00 86.94 303 ILE A CA 1
ATOM 2160 C C . ILE A 1 303 ? 0.102 11.300 -6.697 1.00 86.94 303 ILE A C 1
ATOM 2162 O O . ILE A 1 303 ? -0.278 10.769 -7.737 1.00 86.94 303 ILE A O 1
ATOM 2166 N N . ASP A 1 304 ? 0.907 12.355 -6.651 1.00 87.62 304 ASP A N 1
ATOM 2167 C CA . ASP A 1 304 ? 1.509 12.971 -7.824 1.00 87.62 304 ASP A CA 1
ATOM 2168 C C . ASP A 1 304 ? 3.014 13.124 -7.605 1.00 87.62 304 ASP A C 1
ATOM 2170 O O . ASP A 1 304 ? 3.469 13.927 -6.789 1.00 87.62 304 ASP A O 1
ATOM 2174 N N . ILE A 1 305 ? 3.789 12.302 -8.302 1.00 85.94 305 ILE A N 1
ATOM 2175 C CA . ILE A 1 305 ? 5.246 12.277 -8.237 1.00 85.94 305 ILE A CA 1
ATOM 2176 C C . ILE A 1 305 ? 5.744 12.704 -9.614 1.00 85.94 305 ILE A C 1
ATOM 2178 O O . ILE A 1 305 ? 5.781 11.881 -10.536 1.00 85.94 305 ILE A O 1
ATOM 2182 N N . PRO A 1 306 ? 6.112 13.990 -9.773 1.00 83.94 306 PRO A N 1
ATOM 2183 C CA . PRO A 1 306 ? 6.436 14.561 -11.078 1.00 83.94 306 PRO A CA 1
ATOM 2184 C C . PRO A 1 306 ? 7.720 13.975 -11.675 1.00 83.94 306 PRO A C 1
ATOM 2186 O O . PRO A 1 306 ? 7.898 14.007 -12.890 1.00 83.94 306 PRO A O 1
ATOM 2189 N N . GLY A 1 307 ? 8.601 13.427 -10.833 1.00 84.62 307 GLY A N 1
ATOM 2190 C CA . GLY A 1 307 ? 9.836 12.785 -11.250 1.00 84.62 307 GLY A CA 1
ATOM 2191 C C . GLY A 1 307 ? 10.483 11.992 -10.116 1.00 84.62 307 GLY A C 1
ATOM 2192 O O . GLY A 1 307 ? 10.495 12.440 -8.971 1.00 84.62 307 GLY A O 1
ATOM 2193 N N . PHE A 1 308 ? 11.053 10.837 -10.437 1.00 84.12 308 PHE A N 1
ATOM 2194 C CA . PHE A 1 308 ? 12.006 10.118 -9.597 1.00 84.12 308 PHE A CA 1
ATOM 2195 C C . PHE A 1 308 ? 13.167 9.628 -10.465 1.00 84.12 308 PHE A C 1
ATOM 2197 O O . PHE A 1 308 ? 12.993 9.364 -11.654 1.00 84.12 308 PHE A O 1
ATOM 2204 N N . ALA A 1 309 ? 14.354 9.515 -9.872 1.00 82.88 309 ALA A N 1
ATOM 2205 C CA . ALA A 1 309 ? 15.530 8.977 -10.539 1.00 82.88 309 ALA A CA 1
ATOM 2206 C C . ALA A 1 309 ? 16.431 8.258 -9.530 1.00 82.88 309 ALA A C 1
ATOM 2208 O O . ALA A 1 309 ? 16.726 8.776 -8.453 1.00 82.88 309 ALA A O 1
ATOM 2209 N N . GLN A 1 310 ? 16.895 7.073 -9.902 1.00 82.06 310 GLN A N 1
ATOM 2210 C CA . GLN A 1 310 ? 17.930 6.317 -9.223 1.00 82.06 310 GLN A CA 1
ATOM 2211 C C . GLN A 1 310 ? 19.132 6.210 -10.156 1.00 82.06 310 GLN A C 1
ATOM 2213 O O . GLN A 1 310 ? 19.015 5.749 -11.294 1.00 82.06 310 GLN A O 1
ATOM 2218 N N . ALA A 1 311 ? 20.292 6.644 -9.660 1.00 77.50 311 ALA A N 1
ATOM 2219 C CA . ALA A 1 311 ? 21.541 6.599 -10.408 1.00 77.50 311 ALA A CA 1
ATOM 2220 C C . ALA A 1 311 ? 21.857 5.174 -10.881 1.00 77.50 311 ALA A C 1
ATOM 2222 O O . ALA A 1 311 ? 21.570 4.203 -10.179 1.00 77.50 311 ALA A O 1
ATOM 2223 N N . ALA A 1 312 ? 22.484 5.063 -12.053 1.00 78.69 312 ALA A N 1
ATOM 2224 C CA . ALA A 1 312 ? 22.821 3.771 -12.625 1.00 78.69 312 ALA A CA 1
ATOM 2225 C C . ALA A 1 312 ? 23.822 3.016 -11.734 1.00 78.69 312 ALA A C 1
ATOM 2227 O O . ALA A 1 312 ? 24.930 3.492 -11.477 1.00 78.69 312 ALA A O 1
ATOM 2228 N N . VAL A 1 313 ? 23.438 1.827 -11.273 1.00 80.19 313 VAL A N 1
ATOM 2229 C CA . VAL A 1 313 ? 24.268 0.968 -10.420 1.00 80.19 313 VAL A CA 1
ATOM 2230 C C . VAL A 1 313 ? 24.811 -0.194 -11.255 1.00 80.19 313 VAL A C 1
ATOM 2232 O O . VAL A 1 313 ? 24.074 -0.736 -12.082 1.00 80.19 313 VAL A O 1
ATOM 2235 N N . PRO A 1 314 ? 26.076 -0.620 -11.060 1.00 78.31 314 PRO A N 1
ATOM 2236 C CA . PRO A 1 314 ? 26.580 -1.837 -11.683 1.00 78.31 314 PRO A CA 1
ATOM 2237 C C . PRO A 1 314 ? 25.692 -3.037 -11.345 1.00 78.31 314 PRO A C 1
ATOM 2239 O O . PRO A 1 314 ? 25.434 -3.315 -10.170 1.00 78.31 314 PRO A O 1
ATOM 2242 N N . ALA A 1 315 ? 25.261 -3.762 -12.370 1.00 74.38 315 ALA A N 1
ATOM 2243 C CA . ALA A 1 315 ? 24.544 -5.015 -12.240 1.00 74.38 315 ALA A CA 1
ATOM 2244 C C . ALA A 1 315 ? 25.420 -6.038 -11.502 1.00 74.38 315 ALA A C 1
ATOM 2246 O O . ALA A 1 315 ? 26.492 -6.415 -11.974 1.00 74.38 315 ALA A O 1
ATOM 2247 N N . LYS A 1 316 ? 24.973 -6.484 -10.325 1.00 75.81 316 LYS A N 1
ATOM 2248 C CA . LYS A 1 316 ? 25.670 -7.491 -9.511 1.00 75.81 316 LYS A CA 1
ATOM 2249 C C . LYS A 1 316 ? 24.862 -8.788 -9.454 1.00 75.81 316 LYS A C 1
ATOM 2251 O O . LYS A 1 316 ? 23.638 -8.721 -9.523 1.00 75.81 316 LYS A O 1
ATOM 2256 N N . PRO A 1 317 ? 25.496 -9.958 -9.270 1.00 66.56 317 PRO A N 1
ATOM 2257 C CA . PRO A 1 317 ? 24.777 -11.204 -9.006 1.00 66.56 317 PRO A CA 1
ATOM 2258 C C . PRO A 1 317 ? 23.978 -11.130 -7.696 1.00 66.56 317 PRO A C 1
ATOM 2260 O O . PRO A 1 317 ? 24.440 -10.535 -6.722 1.00 66.56 317 PRO A O 1
ATOM 2263 N N . ALA A 1 318 ? 22.809 -11.772 -7.647 1.00 60.66 318 ALA A N 1
ATOM 2264 C CA . ALA A 1 318 ? 21.848 -11.637 -6.548 1.00 60.66 318 ALA A CA 1
ATOM 2265 C C . ALA A 1 318 ? 22.296 -12.191 -5.167 1.00 60.66 318 ALA A C 1
ATOM 2267 O O . ALA A 1 318 ? 21.605 -11.946 -4.181 1.00 60.66 318 ALA A O 1
ATOM 2268 N N . SER A 1 319 ? 23.428 -12.909 -5.017 1.00 55.84 319 SER A N 1
ATOM 2269 C CA . SER A 1 319 ? 23.846 -13.438 -3.696 1.00 55.84 319 SER A CA 1
ATOM 2270 C C . SER A 1 319 ? 25.363 -13.483 -3.398 1.00 55.84 319 SER A C 1
ATOM 2272 O O . SER A 1 319 ? 26.221 -13.540 -4.281 1.00 55.84 319 SER A O 1
ATOM 2274 N N . ARG A 1 320 ? 25.727 -13.544 -2.103 1.00 42.59 320 ARG A N 1
ATOM 2275 C CA . ARG A 1 320 ? 27.102 -13.851 -1.638 1.00 42.59 320 ARG A CA 1
ATOM 2276 C C . ARG A 1 320 ? 27.474 -15.336 -1.788 1.00 42.59 320 ARG A C 1
ATOM 2278 O O . ARG A 1 320 ? 28.657 -15.641 -1.911 1.00 42.59 320 ARG A O 1
ATOM 2285 N N . ALA A 1 321 ? 26.500 -16.248 -1.870 1.00 41.69 321 ALA A N 1
ATOM 2286 C CA . ALA A 1 321 ? 26.741 -17.636 -2.286 1.00 41.69 321 ALA A CA 1
ATOM 2287 C C . ALA A 1 321 ? 27.154 -17.704 -3.771 1.00 41.69 321 ALA A C 1
ATOM 2289 O O . ALA A 1 321 ? 28.025 -18.490 -4.131 1.00 41.69 321 ALA A O 1
ATOM 2290 N N . SER A 1 322 ? 26.648 -16.777 -4.594 1.00 39.25 322 SER A N 1
ATOM 2291 C CA . SER A 1 322 ? 27.152 -16.508 -5.947 1.00 39.25 322 SER A CA 1
ATOM 2292 C C . SER A 1 322 ? 28.431 -15.661 -5.983 1.00 39.25 322 SER A C 1
ATOM 2294 O O . SER A 1 322 ? 29.091 -15.630 -7.007 1.00 39.25 322 SER A O 1
ATOM 2296 N N . ALA A 1 323 ? 28.864 -15.035 -4.882 1.00 36.12 323 ALA A N 1
ATOM 2297 C CA . ALA A 1 323 ? 30.162 -14.345 -4.830 1.00 36.12 323 ALA A CA 1
ATOM 2298 C C . ALA A 1 323 ? 31.346 -15.311 -4.625 1.00 36.12 323 ALA A C 1
ATOM 2300 O O . ALA A 1 323 ? 32.473 -14.986 -4.994 1.00 36.12 323 ALA A O 1
ATOM 2301 N N . ARG A 1 324 ? 31.108 -16.523 -4.095 1.00 35.44 324 ARG A N 1
ATOM 2302 C CA . ARG A 1 324 ? 32.078 -17.632 -4.204 1.00 35.44 324 ARG A CA 1
ATOM 2303 C C . ARG A 1 324 ? 32.075 -18.276 -5.598 1.00 35.44 324 ARG A C 1
ATOM 2305 O O . ARG A 1 324 ? 33.042 -18.949 -5.944 1.00 35.44 324 ARG A O 1
ATOM 2312 N N . ALA A 1 325 ? 31.051 -18.010 -6.410 1.00 37.16 325 ALA A N 1
ATOM 2313 C CA . ALA A 1 325 ? 31.008 -18.344 -7.827 1.00 37.16 325 ALA A CA 1
ATOM 2314 C C . ALA A 1 325 ? 31.607 -17.196 -8.659 1.00 37.16 325 ALA A C 1
ATOM 2316 O O . ALA A 1 325 ? 30.914 -16.379 -9.260 1.00 37.16 325 ALA A O 1
ATOM 2317 N N . LYS A 1 326 ? 32.943 -17.151 -8.728 1.00 39.12 326 LYS A N 1
ATOM 2318 C CA . LYS A 1 326 ? 33.589 -16.634 -9.941 1.00 39.12 326 LYS A CA 1
ATOM 2319 C C . LYS A 1 326 ? 33.012 -17.428 -11.122 1.00 39.12 326 LYS A C 1
ATOM 2321 O O . LYS A 1 326 ? 33.098 -18.653 -11.102 1.00 39.12 326 LYS A O 1
ATOM 2326 N N . LYS A 1 327 ? 32.509 -16.714 -12.134 1.00 41.00 327 LYS A N 1
ATOM 2327 C CA . LYS A 1 327 ? 31.836 -17.203 -13.354 1.00 41.00 327 LYS A CA 1
ATOM 2328 C C . LYS A 1 327 ? 30.365 -17.588 -13.150 1.00 41.00 327 LYS A C 1
ATOM 2330 O O . LYS A 1 327 ? 30.030 -18.376 -12.273 1.00 41.00 327 LYS A O 1
ATOM 2335 N N . MET A 1 328 ? 29.505 -17.029 -14.006 1.00 43.47 328 MET A N 1
ATOM 2336 C CA . MET A 1 328 ? 28.105 -17.412 -14.235 1.00 43.47 328 MET A CA 1
ATOM 2337 C C . MET A 1 328 ? 27.939 -18.942 -14.179 1.00 43.47 328 MET A C 1
ATOM 2339 O O . MET A 1 328 ? 28.275 -19.643 -15.126 1.00 43.47 328 MET A O 1
ATOM 2343 N N . SER A 1 329 ? 27.455 -19.489 -13.064 1.00 43.84 329 SER A N 1
ATOM 2344 C CA . SER A 1 329 ? 27.482 -20.935 -12.797 1.00 43.84 329 SER A CA 1
ATOM 2345 C C . SER A 1 329 ? 26.345 -21.740 -13.446 1.00 43.84 329 SER A C 1
ATOM 2347 O O . SER A 1 329 ? 26.150 -22.898 -13.091 1.00 43.84 329 SER A O 1
ATOM 2349 N N . SER A 1 330 ? 25.602 -21.176 -14.403 1.00 41.84 330 SER A N 1
ATOM 2350 C CA . SER A 1 330 ? 24.858 -21.974 -15.394 1.00 41.84 330 SER A CA 1
ATOM 2351 C C . SER A 1 330 ? 25.720 -22.313 -16.618 1.00 41.84 330 SER A C 1
ATOM 2353 O O . SER A 1 330 ? 25.379 -23.209 -17.386 1.00 41.84 330 SER A O 1
ATOM 2355 N N . CYS A 1 331 ? 26.882 -21.671 -16.766 1.00 50.06 331 CYS A N 1
ATOM 2356 C CA . CYS A 1 331 ? 27.775 -21.876 -17.891 1.00 50.06 331 CYS A CA 1
ATOM 2357 C C . CYS A 1 331 ? 28.847 -22.915 -17.554 1.00 50.06 331 CYS A C 1
ATOM 2359 O O . CYS A 1 331 ? 29.818 -22.624 -16.849 1.00 50.06 331 CYS A O 1
ATOM 2361 N N . LYS A 1 332 ? 28.742 -24.126 -18.111 1.00 49.88 332 LYS A N 1
ATOM 2362 C CA . LYS A 1 332 ? 29.914 -25.006 -18.240 1.00 49.88 332 LYS A CA 1
ATOM 2363 C C . LYS A 1 332 ? 30.806 -24.457 -19.355 1.00 49.88 332 LYS A C 1
ATOM 2365 O O . LYS A 1 332 ? 30.734 -24.900 -20.493 1.00 49.88 332 LYS A O 1
ATOM 2370 N N . LEU A 1 333 ? 31.611 -23.450 -19.029 1.00 52.84 333 LEU A N 1
ATOM 2371 C CA . LEU A 1 333 ? 32.607 -22.904 -19.948 1.00 52.84 333 LEU A CA 1
ATOM 2372 C C . LEU A 1 333 ? 33.738 -23.924 -20.132 1.00 52.84 333 LEU A C 1
ATOM 2374 O O . LEU A 1 333 ? 34.283 -24.430 -19.148 1.00 52.84 333 LEU A O 1
ATOM 2378 N N . ALA A 1 334 ? 34.107 -24.210 -21.382 1.00 51.47 334 ALA A N 1
ATOM 2379 C CA . ALA A 1 334 ? 35.332 -24.944 -21.680 1.00 51.47 334 ALA A CA 1
ATOM 2380 C C . ALA A 1 334 ? 36.554 -24.176 -21.136 1.00 51.47 334 ALA A C 1
ATOM 2382 O O . ALA A 1 334 ? 36.525 -22.950 -20.974 1.00 51.47 334 ALA A O 1
ATOM 2383 N N . ALA A 1 335 ? 37.641 -24.887 -20.829 1.00 49.69 335 ALA A N 1
ATOM 2384 C CA . ALA A 1 335 ? 38.872 -24.254 -20.365 1.00 49.69 335 ALA A CA 1
ATOM 2385 C C . ALA A 1 335 ? 39.371 -23.223 -21.402 1.00 49.69 335 ALA A C 1
ATOM 2387 O O . ALA A 1 335 ? 39.565 -23.554 -22.571 1.00 49.69 335 ALA A O 1
ATOM 2388 N N . GLY A 1 336 ? 39.561 -21.973 -20.967 1.00 54.03 336 GLY A N 1
ATOM 2389 C CA . GLY A 1 336 ? 39.999 -20.865 -21.825 1.00 54.03 336 GLY A CA 1
ATOM 2390 C C . GLY A 1 336 ? 38.883 -20.089 -22.535 1.00 54.03 336 GLY A C 1
ATOM 2391 O O . GLY A 1 336 ? 39.200 -19.316 -23.425 1.00 54.03 336 GLY A O 1
ATOM 2392 N N . SER A 1 337 ? 37.608 -20.284 -22.178 1.00 60.22 337 SER A N 1
ATOM 2393 C CA . SER A 1 337 ? 36.510 -19.421 -22.637 1.00 60.22 337 SER A CA 1
ATOM 2394 C C . SER A 1 337 ? 36.156 -18.336 -21.609 1.00 60.22 337 SER A C 1
ATOM 2396 O O . SER A 1 337 ? 36.075 -18.629 -20.407 1.00 60.22 337 SER A O 1
ATOM 2398 N N . ASP A 1 338 ? 35.926 -17.111 -22.086 1.00 66.19 338 ASP A N 1
ATOM 2399 C CA . ASP A 1 338 ? 35.489 -15.955 -21.296 1.00 66.19 338 ASP A CA 1
ATOM 2400 C C . ASP A 1 338 ? 34.259 -15.312 -21.943 1.00 66.19 338 ASP A C 1
ATOM 2402 O O . ASP A 1 338 ? 34.260 -14.994 -23.123 1.00 66.19 338 ASP A O 1
ATOM 2406 N N . LEU A 1 339 ? 33.175 -15.170 -21.193 1.00 67.00 339 LEU A N 1
ATOM 2407 C CA . LEU A 1 339 ? 31.913 -14.623 -21.684 1.00 67.00 339 LEU A CA 1
ATOM 2408 C C . LEU A 1 339 ? 31.349 -13.732 -20.592 1.00 67.00 339 LEU A C 1
ATOM 2410 O O . LEU A 1 339 ? 31.166 -14.193 -19.460 1.00 67.00 339 LEU A O 1
ATOM 2414 N N . GLY A 1 340 ? 31.037 -12.487 -20.930 1.00 64.75 340 GLY A N 1
ATOM 2415 C CA . GLY A 1 340 ? 30.455 -11.583 -19.960 1.00 64.75 340 GLY A CA 1
ATOM 2416 C C . GLY A 1 340 ? 29.729 -10.393 -20.556 1.00 64.75 340 GLY A C 1
ATOM 2417 O O . GLY A 1 340 ? 29.881 -10.014 -21.718 1.00 64.75 340 GLY A O 1
ATOM 2418 N N . ILE A 1 341 ? 28.893 -9.831 -19.693 1.00 69.75 341 ILE A N 1
ATOM 2419 C CA . ILE A 1 341 ? 28.146 -8.608 -19.912 1.00 69.75 341 ILE A CA 1
ATOM 2420 C C . ILE A 1 341 ? 28.452 -7.700 -18.728 1.00 69.75 341 ILE A C 1
ATOM 2422 O O . ILE A 1 341 ? 28.155 -8.041 -17.581 1.00 69.75 341 ILE A O 1
ATOM 2426 N N . GLU A 1 342 ? 29.011 -6.532 -19.006 1.00 71.81 342 GLU A N 1
ATOM 2427 C CA . GLU A 1 342 ? 29.063 -5.443 -18.041 1.00 71.81 342 GLU A CA 1
ATOM 2428 C C . GLU A 1 342 ? 27.833 -4.575 -18.253 1.00 71.81 342 GLU A C 1
ATOM 2430 O O . GLU A 1 342 ? 27.523 -4.195 -19.381 1.00 71.81 342 GLU A O 1
ATOM 2435 N N . SER A 1 343 ? 27.079 -4.300 -17.191 1.00 74.56 343 SER A N 1
ATOM 2436 C CA . SER A 1 343 ? 25.887 -3.460 -17.286 1.00 74.56 343 SER A CA 1
ATOM 2437 C C . SER A 1 343 ? 25.773 -2.520 -16.101 1.00 74.56 343 SER A C 1
ATOM 2439 O O . SER A 1 343 ? 25.963 -2.935 -14.957 1.00 74.56 343 SER A O 1
ATOM 2441 N N . LYS A 1 344 ? 25.430 -1.261 -16.365 1.00 80.19 344 LYS A N 1
ATOM 2442 C CA . LYS A 1 344 ? 24.922 -0.330 -15.351 1.00 80.19 344 LYS A CA 1
ATOM 2443 C C . LYS A 1 344 ? 23.445 -0.108 -15.603 1.00 80.19 344 LYS A C 1
ATOM 2445 O O . LYS A 1 344 ? 23.064 0.096 -16.749 1.00 80.19 344 LYS A O 1
ATOM 2450 N N . LEU A 1 345 ? 22.645 -0.150 -14.546 1.00 80.50 345 LEU A N 1
ATOM 2451 C CA . LEU A 1 345 ? 21.192 -0.061 -14.623 1.00 80.50 345 LEU A CA 1
ATOM 2452 C C . LEU A 1 345 ? 20.688 1.057 -13.715 1.00 80.50 345 LEU A C 1
ATOM 2454 O O . LEU A 1 345 ? 20.984 1.052 -12.519 1.00 80.50 345 LEU A O 1
ATOM 2458 N N . GLY A 1 346 ? 19.949 2.004 -14.281 1.00 80.94 346 GLY A N 1
ATOM 2459 C CA . GLY A 1 346 ? 19.252 3.069 -13.563 1.00 80.94 346 GLY A CA 1
ATOM 2460 C C . GLY A 1 346 ? 17.744 2.990 -13.777 1.00 80.94 346 GLY A C 1
ATOM 2461 O O . GLY A 1 346 ? 17.276 2.343 -14.716 1.00 80.94 346 GLY A O 1
ATOM 2462 N N . LEU A 1 347 ? 16.995 3.654 -12.899 1.00 82.94 347 LEU A N 1
ATOM 2463 C CA . LEU A 1 347 ? 15.541 3.783 -12.992 1.00 82.94 347 LEU A CA 1
ATOM 2464 C C . LEU A 1 347 ? 15.166 5.258 -12.944 1.00 82.94 347 LEU A C 1
ATOM 2466 O O . LEU A 1 347 ? 15.586 5.960 -12.030 1.00 82.94 347 LEU A O 1
ATOM 2470 N N . ASP A 1 348 ? 14.353 5.722 -13.880 1.00 84.00 348 ASP A N 1
ATOM 2471 C CA . ASP A 1 348 ? 13.748 7.050 -13.840 1.00 84.00 348 ASP A CA 1
ATOM 2472 C C . ASP A 1 348 ? 12.279 6.995 -14.244 1.00 84.00 348 ASP A C 1
ATOM 2474 O O . ASP A 1 348 ? 11.810 6.029 -14.852 1.00 84.00 348 ASP A O 1
ATOM 2478 N N . GLY A 1 349 ? 11.520 8.018 -13.870 1.00 85.75 349 GLY A N 1
ATOM 2479 C CA . GLY A 1 349 ? 10.103 8.012 -14.168 1.00 85.75 349 GLY A CA 1
ATOM 2480 C C . GLY A 1 349 ? 9.301 9.114 -13.515 1.00 85.75 349 GLY A C 1
ATOM 2481 O O . GLY A 1 349 ? 9.837 9.990 -12.846 1.00 85.75 349 GLY A O 1
ATOM 2482 N N . ARG A 1 350 ? 7.989 9.036 -13.713 1.00 87.50 350 ARG A N 1
ATOM 2483 C CA . ARG A 1 350 ? 6.972 9.817 -13.000 1.00 87.50 350 ARG A CA 1
ATOM 2484 C C . ARG A 1 350 ? 5.817 8.896 -12.642 1.00 87.50 350 ARG A C 1
ATOM 2486 O O . ARG A 1 350 ? 5.601 7.887 -13.317 1.00 87.50 350 ARG A O 1
ATOM 2493 N N . PHE A 1 351 ? 5.091 9.229 -11.589 1.00 84.81 351 PHE A N 1
ATOM 2494 C CA . PHE A 1 351 ? 4.011 8.390 -11.101 1.00 84.81 351 PHE A CA 1
ATOM 2495 C C . PHE A 1 351 ? 2.883 9.251 -10.549 1.00 84.81 351 PHE A C 1
ATOM 2497 O O . PHE A 1 351 ? 3.056 9.940 -9.549 1.00 84.81 351 PHE A O 1
ATOM 2504 N N . ARG A 1 352 ? 1.713 9.172 -11.174 1.00 86.12 352 ARG A N 1
ATOM 2505 C CA . ARG A 1 352 ? 0.467 9.712 -10.656 1.00 86.12 352 ARG A CA 1
ATOM 2506 C C . ARG A 1 352 ? -0.547 8.591 -10.511 1.00 86.12 352 ARG A C 1
ATOM 2508 O O . ARG A 1 352 ? -0.747 7.795 -11.430 1.00 86.12 352 ARG A O 1
ATOM 2515 N N . TYR A 1 353 ? -1.179 8.538 -9.350 1.00 84.06 353 TYR A N 1
ATOM 2516 C CA . TYR A 1 353 ? -2.143 7.507 -9.007 1.00 84.06 353 TYR A CA 1
ATOM 2517 C C . TYR A 1 353 ? -3.241 8.088 -8.141 1.00 84.06 353 TYR A C 1
ATOM 2519 O O . TYR A 1 353 ? -2.967 8.656 -7.085 1.00 84.06 353 TYR A O 1
ATOM 2527 N N . GLU A 1 354 ? -4.478 7.909 -8.578 1.00 86.19 354 GLU A N 1
ATOM 2528 C CA . GLU A 1 354 ? -5.653 8.346 -7.842 1.00 86.19 354 GLU A CA 1
ATOM 2529 C C . GLU A 1 354 ? -6.690 7.230 -7.801 1.00 86.19 354 GLU A C 1
ATOM 2531 O O . GLU A 1 354 ? -7.014 6.645 -8.834 1.00 86.19 354 GLU A O 1
ATOM 2536 N N . PHE A 1 355 ? -7.243 6.957 -6.622 1.00 84.88 355 PHE A N 1
ATOM 2537 C CA . PHE A 1 355 ? -8.463 6.170 -6.488 1.00 84.88 355 PHE A CA 1
ATOM 2538 C C . PHE A 1 355 ? -9.303 6.651 -5.307 1.00 84.88 355 PHE A C 1
ATOM 2540 O O . PHE A 1 355 ? -8.789 7.159 -4.311 1.00 84.88 355 PHE A O 1
ATOM 2547 N N . ALA A 1 356 ? -10.607 6.405 -5.396 1.00 82.88 356 ALA A N 1
ATOM 2548 C CA . ALA A 1 356 ? -11.549 6.592 -4.302 1.00 82.88 356 ALA A CA 1
ATOM 2549 C C . ALA A 1 356 ? -12.447 5.362 -4.190 1.00 82.88 356 ALA A C 1
ATOM 2551 O O . ALA A 1 356 ? -13.007 4.917 -5.191 1.00 82.88 356 ALA A O 1
ATOM 2552 N N . LYS A 1 357 ? -12.637 4.811 -2.993 1.00 77.69 357 LYS A N 1
ATOM 2553 C CA . LYS A 1 357 ? -13.632 3.759 -2.777 1.00 77.69 357 LYS A CA 1
ATOM 2554 C C . LYS A 1 357 ? -15.042 4.321 -2.802 1.00 77.69 357 LYS A C 1
ATOM 2556 O O . LYS A 1 357 ? -15.312 5.399 -2.275 1.00 77.69 357 LYS A O 1
ATOM 2561 N N . ARG A 1 358 ? -15.977 3.545 -3.350 1.00 68.62 358 ARG A N 1
ATOM 2562 C CA . ARG A 1 358 ? -17.410 3.753 -3.125 1.00 68.62 358 ARG A CA 1
ATOM 2563 C C . ARG A 1 358 ? -18.100 2.429 -2.841 1.00 68.62 358 ARG A C 1
ATOM 2565 O O . ARG A 1 358 ? -17.733 1.383 -3.376 1.00 68.62 358 ARG A O 1
ATOM 2572 N N . LYS A 1 359 ? -19.150 2.496 -2.024 1.00 63.31 359 LYS A N 1
ATOM 2573 C CA . LYS A 1 359 ? -20.071 1.376 -1.819 1.00 63.31 359 LYS A CA 1
ATOM 2574 C C . LYS A 1 359 ? -20.913 1.164 -3.068 1.00 63.31 359 LYS A C 1
ATOM 2576 O O . LYS A 1 359 ? -21.517 2.106 -3.584 1.00 63.31 359 LYS A O 1
ATOM 2581 N N . ILE A 1 360 ? -20.989 -0.079 -3.529 1.00 59.97 360 ILE A N 1
ATOM 2582 C CA . ILE A 1 360 ? -21.921 -0.459 -4.590 1.00 59.97 360 ILE A CA 1
ATOM 2583 C C . ILE A 1 360 ? -23.343 -0.386 -4.018 1.00 59.97 360 ILE A C 1
ATOM 2585 O O . ILE A 1 360 ? -23.627 -0.951 -2.967 1.00 59.97 360 ILE A O 1
ATOM 2589 N N . ARG A 1 361 ? -24.258 0.287 -4.725 1.00 47.62 361 ARG A N 1
ATOM 2590 C CA . ARG A 1 361 ? -25.604 0.668 -4.243 1.00 47.62 361 ARG A CA 1
ATOM 2591 C C . ARG A 1 361 ? -26.471 -0.493 -3.705 1.00 47.62 361 ARG A C 1
ATOM 2593 O O . ARG A 1 361 ? -27.423 -0.229 -2.981 1.00 47.62 361 ARG A O 1
ATOM 2600 N N . PHE A 1 362 ? -26.141 -1.749 -4.031 1.00 46.94 362 PHE A N 1
ATOM 2601 C CA . PHE A 1 362 ? -26.909 -2.954 -3.675 1.00 46.94 362 PHE A CA 1
ATOM 2602 C C . PHE A 1 362 ? -26.115 -4.023 -2.900 1.00 46.94 362 PHE A C 1
ATOM 2604 O O . PHE A 1 362 ? -26.674 -5.058 -2.546 1.00 46.94 362 PHE A O 1
ATOM 2611 N N . THR A 1 363 ? -24.827 -3.801 -2.614 1.00 49.50 363 THR A N 1
ATOM 2612 C CA . THR A 1 363 ? -23.987 -4.750 -1.859 1.00 49.50 363 THR A CA 1
ATOM 2613 C C . THR A 1 363 ? -23.144 -4.001 -0.832 1.00 49.50 363 THR A C 1
ATOM 2615 O O . THR A 1 363 ? -22.662 -2.916 -1.129 1.00 49.50 363 THR A O 1
ATOM 2618 N N . ASN A 1 364 ? -22.853 -4.591 0.332 1.00 52.50 364 ASN A N 1
ATOM 2619 C CA . ASN A 1 364 ? -21.912 -4.012 1.313 1.00 52.50 364 ASN A CA 1
ATOM 2620 C C . ASN A 1 364 ? -20.433 -4.088 0.868 1.00 52.50 364 ASN A C 1
ATOM 2622 O O . ASN A 1 364 ? -19.536 -4.034 1.700 1.00 52.50 364 ASN A O 1
ATOM 2626 N N . VAL A 1 365 ? -20.173 -4.263 -0.428 1.00 53.53 365 VAL A N 1
ATOM 2627 C CA . VAL A 1 365 ? -18.827 -4.341 -0.994 1.00 53.53 365 VAL A CA 1
ATOM 2628 C C . VAL A 1 365 ? -18.390 -2.935 -1.395 1.00 53.53 365 VAL A C 1
ATOM 2630 O O . VAL A 1 365 ? -19.066 -2.255 -2.175 1.00 53.53 365 VAL A O 1
ATOM 2633 N N . GLU A 1 366 ? -17.263 -2.503 -0.842 1.00 61.12 366 GLU A N 1
ATOM 2634 C CA . GLU A 1 366 ? -16.571 -1.288 -1.255 1.00 61.12 366 GLU A CA 1
ATOM 2635 C C . GLU A 1 366 ? -15.598 -1.621 -2.377 1.00 61.12 366 GLU A C 1
ATOM 2637 O O . GLU A 1 366 ? -14.771 -2.524 -2.248 1.00 61.12 366 GLU A O 1
ATOM 2642 N N . VAL A 1 367 ? -15.703 -0.889 -3.483 1.00 57.69 367 VAL A N 1
ATOM 2643 C CA . VAL A 1 367 ? -14.796 -1.034 -4.621 1.00 57.69 367 VAL A CA 1
ATOM 2644 C C . VAL A 1 367 ? -14.158 0.311 -4.943 1.00 57.69 367 VAL A C 1
ATOM 2646 O O . VAL A 1 367 ? -14.824 1.345 -4.822 1.00 57.69 367 VAL A O 1
ATOM 2649 N N . PRO A 1 368 ? -12.879 0.337 -5.347 1.00 57.94 368 PRO A N 1
ATOM 2650 C CA . PRO A 1 368 ? -12.290 1.539 -5.915 1.00 57.94 368 PRO A CA 1
ATOM 2651 C C . PRO A 1 368 ? -13.068 1.925 -7.182 1.00 57.94 368 PRO A C 1
ATOM 2653 O O . PRO A 1 368 ? -13.278 1.106 -8.075 1.00 57.94 368 PRO A O 1
ATOM 2656 N N . VAL A 1 369 ? -13.523 3.172 -7.252 1.00 64.56 369 VAL A N 1
ATOM 2657 C CA . VAL A 1 369 ? -14.240 3.737 -8.393 1.00 64.56 369 VAL A CA 1
ATOM 2658 C C . VAL A 1 369 ? -13.312 4.674 -9.138 1.00 64.56 369 VAL A C 1
ATOM 2660 O O . VAL A 1 369 ? -12.997 5.752 -8.643 1.00 64.56 369 VAL A O 1
ATOM 2663 N N . GLY A 1 370 ? -12.936 4.282 -10.356 1.00 63.41 370 GLY A N 1
ATOM 2664 C CA . GLY A 1 370 ? -12.098 5.094 -11.229 1.00 63.41 370 GLY A CA 1
ATOM 2665 C C . GLY A 1 370 ? -10.678 5.215 -10.687 1.00 63.41 370 GLY A C 1
ATOM 2666 O O . GLY A 1 370 ? -10.392 6.130 -9.927 1.00 63.41 370 GLY A O 1
ATOM 2667 N N . VAL A 1 371 ? -9.792 4.314 -11.098 1.00 72.31 371 VAL A N 1
ATOM 2668 C CA . VAL A 1 371 ? -8.360 4.438 -10.818 1.00 72.31 371 VAL A CA 1
ATOM 2669 C C . VAL A 1 371 ? -7.722 5.238 -11.943 1.00 72.31 371 VAL A C 1
ATOM 2671 O O . VAL A 1 371 ? -7.655 4.738 -13.062 1.00 72.31 371 VAL A O 1
ATOM 2674 N N . THR A 1 372 ? -7.267 6.458 -11.679 1.00 79.50 372 THR A N 1
ATOM 2675 C CA . THR A 1 372 ? -6.468 7.220 -12.647 1.00 79.50 372 THR A CA 1
ATOM 2676 C C . THR A 1 372 ? -5.001 6.867 -12.452 1.00 79.50 372 THR A C 1
ATOM 2678 O O . THR A 1 372 ? -4.494 6.909 -11.333 1.00 79.50 372 THR A O 1
ATOM 2681 N N . LEU A 1 373 ? -4.322 6.514 -13.536 1.00 78.94 373 LEU A N 1
ATOM 2682 C CA . LEU A 1 373 ? -2.925 6.102 -13.539 1.00 78.94 373 LEU A CA 1
ATOM 2683 C C . LEU A 1 373 ? -2.187 6.874 -14.637 1.00 78.94 373 LEU A C 1
ATOM 2685 O O . LEU A 1 373 ? -2.586 6.783 -15.793 1.00 78.94 373 LEU A O 1
ATOM 2689 N N . ASP A 1 374 ? -1.127 7.606 -14.291 1.00 81.38 374 ASP A N 1
ATOM 2690 C CA . ASP A 1 374 ? -0.133 8.145 -15.235 1.00 81.38 374 ASP A CA 1
ATOM 2691 C C . ASP A 1 374 ? 1.258 7.740 -14.748 1.00 81.38 374 ASP A C 1
ATOM 2693 O O . ASP A 1 374 ? 1.757 8.241 -13.743 1.00 81.38 374 ASP A O 1
ATOM 2697 N N . VAL A 1 375 ? 1.862 6.766 -15.413 1.00 79.94 375 VAL A N 1
ATOM 2698 C CA . VAL A 1 375 ? 3.131 6.173 -15.014 1.00 79.94 375 VAL A CA 1
ATOM 2699 C C . VAL A 1 375 ? 4.071 6.193 -16.191 1.00 79.94 375 VAL A C 1
ATOM 2701 O O . VAL A 1 375 ? 3.805 5.568 -17.212 1.00 79.94 375 VAL A O 1
ATOM 2704 N N . ARG A 1 376 ? 5.219 6.836 -16.010 1.00 83.69 376 ARG A N 1
ATOM 2705 C CA . ARG A 1 376 ? 6.382 6.655 -16.874 1.00 83.69 376 ARG A CA 1
ATOM 2706 C C . ARG A 1 376 ? 7.419 5.894 -16.075 1.00 83.69 376 ARG A C 1
ATOM 2708 O O . ARG A 1 376 ? 7.813 6.368 -15.015 1.00 83.69 376 ARG A O 1
ATOM 2715 N N . GLY A 1 377 ? 7.846 4.743 -16.570 1.00 79.38 377 GLY A N 1
ATOM 2716 C CA . GLY A 1 377 ? 8.950 3.981 -15.999 1.00 79.38 377 GLY A CA 1
ATOM 2717 C C . GLY A 1 377 ? 9.984 3.723 -17.077 1.00 79.38 377 GLY A C 1
ATOM 2718 O O . GLY A 1 377 ? 9.656 3.132 -18.104 1.00 79.38 377 GLY A O 1
ATOM 2719 N N . VAL A 1 378 ? 11.212 4.172 -16.852 1.00 79.75 378 VAL A N 1
ATOM 2720 C CA . VAL A 1 378 ? 12.336 4.026 -17.773 1.00 79.75 378 VAL A CA 1
ATOM 2721 C C . VAL A 1 378 ? 13.472 3.321 -17.051 1.00 79.75 378 VAL A C 1
ATOM 2723 O O . VAL A 1 378 ? 13.862 3.680 -15.942 1.00 79.75 378 VAL A O 1
ATOM 2726 N N . VAL A 1 379 ? 13.988 2.283 -17.697 1.00 80.81 379 VAL A N 1
ATOM 2727 C CA . VAL A 1 379 ? 15.238 1.624 -17.350 1.00 80.81 379 VAL A CA 1
ATOM 2728 C C . VAL A 1 379 ? 16.305 2.192 -18.270 1.00 80.81 379 VAL A C 1
ATOM 2730 O O . VAL A 1 379 ? 16.203 2.078 -19.496 1.00 80.81 379 VAL A O 1
ATOM 2733 N N . THR A 1 380 ? 17.329 2.795 -17.680 1.00 80.31 380 THR A N 1
ATOM 2734 C CA . THR A 1 380 ? 18.541 3.181 -18.401 1.00 80.31 380 THR A CA 1
ATOM 2735 C C . THR A 1 380 ? 19.566 2.071 -18.252 1.00 80.31 380 THR A C 1
ATOM 2737 O O . THR A 1 380 ? 19.866 1.645 -17.137 1.00 80.31 380 THR A O 1
ATOM 2740 N N . SER A 1 381 ? 20.096 1.577 -19.366 1.00 77.94 381 SER A N 1
ATOM 2741 C CA . SER A 1 381 ? 21.150 0.568 -19.366 1.00 77.94 381 SER A CA 1
ATOM 2742 C C . SER A 1 381 ? 22.333 1.004 -20.210 1.00 77.94 381 SER A C 1
ATOM 2744 O O . SER A 1 381 ? 22.167 1.392 -21.361 1.00 77.94 381 SER A O 1
ATOM 2746 N N . GLU A 1 382 ? 23.529 0.913 -19.640 1.00 79.12 382 GLU A N 1
ATOM 2747 C CA . GLU A 1 382 ? 24.796 0.977 -20.369 1.00 79.12 382 GLU A CA 1
ATOM 2748 C C . GLU A 1 382 ? 25.390 -0.426 -20.346 1.00 79.12 382 GLU A C 1
ATOM 2750 O O . GLU A 1 382 ? 25.793 -0.893 -19.279 1.00 79.12 382 GLU A O 1
ATOM 2755 N N . THR A 1 383 ? 25.410 -1.098 -21.495 1.00 73.06 383 THR A N 1
ATOM 2756 C CA . THR A 1 383 ? 25.778 -2.509 -21.597 1.00 73.06 383 THR A CA 1
ATOM 2757 C C . THR A 1 383 ? 26.930 -2.713 -22.567 1.00 73.06 383 THR A C 1
ATOM 2759 O O . THR A 1 383 ? 26.891 -2.224 -23.693 1.00 73.06 383 THR A O 1
ATOM 2762 N N . ARG A 1 384 ? 27.938 -3.481 -22.150 1.00 74.56 384 ARG A N 1
ATOM 2763 C CA . ARG A 1 384 ? 29.044 -3.946 -22.995 1.00 74.56 384 ARG A CA 1
ATOM 2764 C C . ARG A 1 384 ? 29.108 -5.460 -22.943 1.00 74.56 384 ARG A C 1
ATOM 2766 O O . ARG A 1 384 ? 29.039 -6.035 -21.859 1.00 74.56 384 ARG A O 1
ATOM 2773 N N . ALA A 1 385 ? 29.234 -6.090 -24.103 1.00 71.69 385 ALA A N 1
ATOM 2774 C CA . ALA A 1 385 ? 29.376 -7.534 -24.209 1.00 71.69 385 ALA A CA 1
ATOM 2775 C C . ALA A 1 385 ? 30.780 -7.893 -24.697 1.00 71.69 385 ALA A C 1
ATOM 2777 O O . ALA A 1 385 ? 31.345 -7.225 -25.565 1.00 71.69 385 ALA A O 1
ATOM 2778 N N . TYR A 1 386 ? 31.325 -8.973 -24.153 1.00 73.81 386 TYR A N 1
ATOM 2779 C CA . TYR A 1 386 ? 32.568 -9.577 -24.611 1.00 73.81 386 TYR A CA 1
ATOM 2780 C C . TYR A 1 386 ? 32.425 -11.094 -24.583 1.00 73.81 386 TYR A C 1
ATOM 2782 O O . TYR A 1 386 ? 31.747 -11.656 -23.717 1.00 73.81 386 TYR A O 1
ATOM 2790 N N . ALA A 1 387 ? 33.032 -11.762 -25.557 1.00 72.56 387 ALA A N 1
ATOM 2791 C CA . ALA A 1 387 ? 32.928 -13.203 -25.676 1.00 72.56 387 ALA A CA 1
ATOM 2792 C C . ALA A 1 387 ? 34.149 -13.799 -26.380 1.00 72.56 387 ALA A C 1
ATOM 2794 O O . ALA A 1 387 ? 34.529 -13.379 -27.464 1.00 72.56 387 ALA A O 1
ATOM 2795 N N . GLU A 1 388 ? 34.724 -14.827 -25.779 1.00 74.38 388 GLU A N 1
ATOM 2796 C CA . GLU A 1 388 ? 35.720 -15.726 -26.335 1.00 74.38 388 GLU A CA 1
ATOM 2797 C C . GLU A 1 388 ? 35.260 -17.147 -26.004 1.00 74.38 388 GLU A C 1
ATOM 2799 O O . GLU A 1 388 ? 35.392 -17.616 -24.873 1.00 74.38 388 GLU A O 1
ATOM 2804 N N . VAL A 1 389 ? 34.655 -17.837 -26.967 1.00 72.38 389 VAL A N 1
ATOM 2805 C CA . VAL A 1 389 ? 34.149 -19.205 -26.785 1.00 72.38 389 VAL A CA 1
ATOM 2806 C C . VAL A 1 389 ? 34.612 -20.092 -27.924 1.00 72.38 389 VAL A C 1
ATOM 2808 O O . VAL A 1 389 ? 34.702 -19.670 -29.070 1.00 72.38 389 VAL A O 1
ATOM 2811 N N . LYS A 1 390 ? 34.939 -21.344 -27.594 1.00 71.56 390 LYS A N 1
ATOM 2812 C CA . LYS A 1 390 ? 35.386 -22.362 -28.562 1.00 71.56 390 LYS A CA 1
ATOM 2813 C C . LYS A 1 390 ? 34.288 -23.374 -28.911 1.00 71.56 390 LYS A C 1
ATOM 2815 O O . LYS A 1 390 ? 34.527 -24.265 -29.719 1.00 71.56 390 LYS A O 1
ATOM 2820 N N . ALA A 1 391 ? 33.123 -23.266 -28.275 1.00 70.19 391 ALA A N 1
ATOM 2821 C CA . ALA A 1 391 ? 31.982 -24.157 -28.441 1.00 70.19 391 ALA A CA 1
ATOM 2822 C C . ALA A 1 391 ? 30.673 -23.430 -28.095 1.00 70.19 391 ALA A C 1
ATOM 2824 O O . ALA A 1 391 ? 30.686 -22.420 -27.388 1.00 70.19 391 ALA A O 1
ATOM 2825 N N . SER A 1 392 ? 29.550 -23.990 -28.548 1.00 73.31 392 SER A N 1
ATOM 2826 C CA . SER A 1 392 ? 28.212 -23.478 -28.247 1.00 73.31 392 SER A CA 1
ATOM 2827 C C . SER A 1 392 ? 27.895 -23.518 -26.748 1.00 73.31 392 SER A C 1
ATOM 2829 O O . SER A 1 392 ? 28.225 -24.483 -26.055 1.00 73.31 392 SER A O 1
ATOM 2831 N N . LEU A 1 393 ? 27.221 -22.483 -26.256 1.00 75.50 393 LEU A N 1
ATOM 2832 C CA . LEU A 1 393 ? 26.903 -22.276 -24.849 1.00 75.50 393 LEU A CA 1
ATOM 2833 C C . LEU A 1 393 ? 25.604 -21.473 -24.713 1.00 75.50 393 LEU A C 1
ATOM 2835 O O . LEU A 1 393 ? 25.413 -20.505 -25.432 1.00 75.50 393 LEU A O 1
ATOM 2839 N N . ALA A 1 394 ? 24.752 -21.825 -23.755 1.00 76.06 394 ALA A N 1
ATOM 2840 C CA . ALA A 1 394 ? 23.588 -21.030 -23.367 1.00 76.06 394 ALA A CA 1
ATOM 2841 C C . ALA A 1 394 ? 23.643 -20.761 -21.861 1.00 76.06 394 ALA A C 1
ATOM 2843 O O . ALA A 1 394 ? 23.948 -21.663 -21.076 1.00 76.06 394 ALA A O 1
ATOM 2844 N N . CYS A 1 395 ? 23.375 -19.523 -21.460 1.00 73.19 395 CYS A N 1
ATOM 2845 C CA . CYS A 1 395 ? 23.536 -19.051 -20.095 1.00 73.19 395 CYS A CA 1
ATOM 2846 C C . CYS A 1 395 ? 22.425 -18.084 -19.710 1.00 73.19 395 CYS A C 1
ATOM 2848 O O . CYS A 1 395 ? 22.112 -17.150 -20.438 1.00 73.19 395 CYS A O 1
ATOM 2850 N N . SER A 1 396 ? 21.891 -18.248 -18.505 1.00 74.50 396 SER A N 1
ATOM 2851 C CA . SER A 1 396 ? 20.972 -17.284 -17.903 1.00 74.50 396 SER A CA 1
ATOM 2852 C C . SER A 1 396 ? 21.358 -17.006 -16.460 1.00 74.50 396 SER A C 1
ATOM 2854 O O . SER A 1 396 ? 21.753 -17.927 -15.735 1.00 74.50 396 SER A O 1
ATOM 2856 N N . ALA A 1 397 ? 21.219 -15.754 -16.037 1.00 75.19 397 ALA A N 1
ATOM 2857 C CA . ALA A 1 397 ? 21.442 -15.333 -14.663 1.00 75.19 397 ALA A CA 1
ATOM 2858 C C . ALA A 1 397 ? 20.449 -14.239 -14.258 1.00 75.19 397 ALA A C 1
ATOM 2860 O O . ALA A 1 397 ? 20.146 -13.332 -15.036 1.00 75.19 397 ALA A O 1
ATOM 2861 N N . GLU A 1 398 ? 19.976 -14.317 -13.016 1.00 75.38 398 GLU A N 1
ATOM 2862 C CA . GLU A 1 398 ? 19.261 -13.219 -12.372 1.00 75.38 398 GLU A CA 1
ATOM 2863 C C . GLU A 1 398 ? 20.264 -12.296 -11.681 1.00 75.38 398 GLU A C 1
ATOM 2865 O O . GLU A 1 398 ? 21.203 -12.730 -11.000 1.00 75.38 398 GLU A O 1
ATOM 2870 N N . LEU A 1 399 ? 20.069 -11.004 -11.892 1.00 78.94 399 LEU A N 1
ATOM 2871 C CA . LEU A 1 399 ? 20.861 -9.949 -11.292 1.00 78.94 399 LEU A CA 1
ATOM 2872 C C . LEU A 1 399 ? 20.145 -9.423 -10.044 1.00 78.94 399 LEU A C 1
ATOM 2874 O O . LEU A 1 399 ? 18.947 -9.621 -9.855 1.00 78.94 399 LEU A O 1
ATOM 2878 N N . ALA A 1 400 ? 20.892 -8.754 -9.172 1.00 80.69 400 ALA A N 1
ATOM 2879 C CA . ALA A 1 400 ? 20.348 -8.124 -7.982 1.00 80.69 400 ALA A CA 1
ATOM 2880 C C . ALA A 1 400 ? 19.248 -7.126 -8.370 1.00 80.69 400 ALA A C 1
ATOM 2882 O O . ALA A 1 400 ? 19.470 -6.248 -9.208 1.00 80.69 400 ALA A O 1
ATOM 2883 N N . SER A 1 401 ? 18.074 -7.265 -7.751 1.00 81.69 401 SER A N 1
ATOM 2884 C CA . SER A 1 401 ? 16.953 -6.364 -7.995 1.00 81.69 401 SER A CA 1
ATOM 2885 C C . SER A 1 401 ? 17.303 -4.933 -7.602 1.00 81.69 401 SER A C 1
ATOM 2887 O O . SER A 1 401 ? 17.917 -4.677 -6.564 1.00 81.69 401 SER A O 1
ATOM 2889 N N . ILE A 1 402 ? 16.850 -3.997 -8.423 1.00 82.38 402 ILE A N 1
ATOM 2890 C CA . ILE A 1 402 ? 16.950 -2.567 -8.185 1.00 82.38 402 ILE A CA 1
ATOM 2891 C C . ILE A 1 402 ? 15.633 -2.136 -7.566 1.00 82.38 402 ILE A C 1
ATOM 2893 O O . ILE A 1 402 ? 14.571 -2.285 -8.170 1.00 82.38 402 ILE A O 1
ATOM 2897 N N . LYS A 1 403 ? 15.710 -1.651 -6.332 1.00 82.94 403 LYS A N 1
ATOM 2898 C CA . LYS A 1 403 ? 14.563 -1.199 -5.554 1.00 82.94 403 LYS A CA 1
ATOM 2899 C C . LYS A 1 403 ? 14.661 0.314 -5.387 1.00 82.94 403 LYS A C 1
ATOM 2901 O O . LYS A 1 403 ? 15.689 0.819 -4.930 1.00 82.94 403 LYS A O 1
ATOM 2906 N N . THR A 1 404 ? 13.591 1.022 -5.722 1.00 83.38 404 THR A N 1
ATOM 2907 C CA . THR A 1 404 ? 13.454 2.463 -5.499 1.00 83.38 404 THR A CA 1
ATOM 2908 C C . THR A 1 404 ? 12.180 2.709 -4.715 1.00 83.38 404 THR A C 1
ATOM 2910 O O . THR A 1 404 ? 11.098 2.298 -5.129 1.00 83.38 404 THR A O 1
ATOM 2913 N N . GLN A 1 405 ? 12.280 3.408 -3.591 1.00 85.06 405 GLN A N 1
ATOM 2914 C CA . GLN A 1 405 ? 11.093 3.930 -2.932 1.00 85.06 405 GLN A CA 1
ATOM 2915 C C . GLN A 1 405 ? 10.583 5.131 -3.732 1.00 85.06 405 GLN A C 1
ATOM 2917 O O . GLN A 1 405 ? 11.302 6.114 -3.895 1.00 85.06 405 GLN A O 1
ATOM 2922 N N . ILE A 1 406 ? 9.353 5.039 -4.232 1.00 82.06 406 ILE A N 1
ATOM 2923 C CA . ILE A 1 406 ? 8.701 6.114 -4.985 1.00 82.06 406 ILE A CA 1
ATOM 2924 C C . ILE A 1 406 ? 8.016 7.080 -4.005 1.00 82.06 406 ILE A C 1
ATOM 2926 O O . ILE A 1 406 ? 8.113 8.291 -4.163 1.00 82.06 406 ILE A O 1
ATOM 2930 N N . SER A 1 407 ? 7.380 6.554 -2.949 1.00 83.75 407 SER A N 1
ATOM 2931 C CA . SER A 1 407 ? 6.746 7.358 -1.896 1.00 83.75 407 SER A CA 1
ATOM 2932 C C . SER A 1 407 ? 6.974 6.740 -0.507 1.00 83.75 407 SER A C 1
ATOM 2934 O O . SER A 1 407 ? 6.807 5.524 -0.362 1.00 83.75 407 SER A O 1
ATOM 2936 N N . PRO A 1 408 ? 7.399 7.517 0.513 1.00 81.38 408 PRO A N 1
ATOM 2937 C CA . PRO A 1 408 ? 7.440 7.058 1.905 1.00 81.38 408 PRO A CA 1
ATOM 2938 C C . PRO A 1 408 ? 6.029 6.862 2.488 1.00 81.38 408 PRO A C 1
ATOM 2940 O O . PRO A 1 408 ? 5.040 7.284 1.884 1.00 81.38 408 PRO A O 1
ATOM 2943 N N . PRO A 1 409 ? 5.901 6.290 3.703 1.00 82.06 409 PRO A N 1
ATOM 2944 C CA . PRO A 1 409 ? 4.703 6.500 4.509 1.00 82.06 409 PRO A CA 1
ATOM 2945 C C . PRO A 1 409 ? 4.369 8.001 4.543 1.00 82.06 409 PRO A C 1
ATOM 2947 O O . PRO A 1 409 ? 5.279 8.830 4.624 1.00 82.06 409 PRO A O 1
ATOM 2950 N N . PRO A 1 410 ? 3.090 8.373 4.427 1.00 88.56 410 PRO A N 1
ATOM 2951 C CA . PRO A 1 410 ? 1.928 7.587 4.818 1.00 88.56 410 PRO A CA 1
ATOM 2952 C C . PRO A 1 410 ? 1.313 6.720 3.730 1.00 88.56 410 PRO A C 1
ATOM 2954 O O . PRO A 1 410 ? 0.449 5.942 4.094 1.00 88.56 410 PRO A O 1
ATOM 2957 N N . VAL A 1 411 ? 1.711 6.818 2.455 1.00 90.31 411 VAL A N 1
ATOM 2958 C CA . VAL A 1 411 ? 1.228 5.925 1.384 1.00 90.31 411 VAL A CA 1
ATOM 2959 C C . VAL A 1 411 ? 2.431 5.306 0.681 1.00 90.31 411 VAL A C 1
ATOM 2961 O O . VAL A 1 411 ? 2.941 5.864 -0.289 1.00 90.31 411 VAL A O 1
ATOM 2964 N N . PRO A 1 412 ? 2.937 4.177 1.191 1.00 86.94 412 PRO A N 1
ATOM 2965 C CA . PRO A 1 412 ? 4.191 3.633 0.717 1.00 86.94 412 PRO A CA 1
ATOM 2966 C C . PRO A 1 412 ? 4.048 3.085 -0.698 1.00 86.94 412 PRO A C 1
ATOM 2968 O O . PRO A 1 412 ? 3.194 2.244 -0.972 1.00 86.94 412 PRO A O 1
ATOM 2971 N N . LEU A 1 413 ? 4.938 3.517 -1.583 1.00 83.25 413 LEU A N 1
ATOM 2972 C CA . LEU A 1 413 ? 5.055 2.987 -2.933 1.00 83.25 413 LEU A CA 1
ATOM 2973 C C . LEU A 1 413 ? 6.507 2.705 -3.257 1.00 83.25 413 LEU A C 1
ATOM 2975 O O . LEU A 1 413 ? 7.398 3.495 -2.937 1.00 83.25 413 LEU A O 1
ATOM 2979 N N . ALA A 1 414 ? 6.733 1.592 -3.937 1.00 82.12 414 ALA A N 1
ATOM 2980 C CA . ALA A 1 414 ? 8.045 1.200 -4.399 1.00 82.12 414 ALA A CA 1
ATOM 2981 C C . ALA A 1 414 ? 7.994 0.696 -5.840 1.00 82.12 414 ALA A C 1
ATOM 2983 O O . ALA A 1 414 ? 7.011 0.102 -6.287 1.00 82.12 414 ALA A O 1
ATOM 2984 N N . MET A 1 415 ? 9.099 0.930 -6.535 1.00 81.00 415 MET A N 1
ATOM 2985 C CA . MET A 1 415 ? 9.443 0.334 -7.811 1.00 81.00 415 MET A CA 1
ATOM 2986 C C . MET A 1 415 ? 10.480 -0.752 -7.553 1.00 81.00 415 MET A C 1
ATOM 2988 O O . MET A 1 415 ? 11.473 -0.513 -6.867 1.00 81.00 415 MET A O 1
ATOM 2992 N N . THR A 1 416 ? 10.267 -1.941 -8.096 1.00 81.50 416 THR A N 1
ATOM 2993 C CA . THR A 1 416 ? 11.265 -3.009 -8.104 1.00 81.50 416 THR A CA 1
ATOM 2994 C C . THR A 1 416 ? 11.471 -3.468 -9.532 1.00 81.50 416 THR A C 1
ATOM 2996 O O . THR A 1 416 ? 10.530 -3.912 -10.180 1.00 81.50 416 THR A O 1
ATOM 2999 N N . PHE A 1 417 ? 12.702 -3.378 -10.018 1.00 83.81 417 PHE A N 1
ATOM 3000 C CA . PHE A 1 417 ? 13.121 -4.002 -11.262 1.00 83.81 417 PHE A CA 1
ATOM 3001 C C . PHE A 1 417 ? 13.998 -5.205 -10.927 1.00 83.81 417 PHE A C 1
ATOM 3003 O O . PHE A 1 417 ? 14.995 -5.056 -10.224 1.00 83.81 417 PHE A O 1
ATOM 3010 N N . THR A 1 418 ? 13.633 -6.391 -11.405 1.00 85.44 418 THR A N 1
ATOM 3011 C CA . THR A 1 418 ? 14.402 -7.630 -11.235 1.00 85.44 418 THR A CA 1
ATOM 3012 C C . THR A 1 418 ? 15.041 -7.992 -12.572 1.00 85.44 418 THR A C 1
ATOM 3014 O O . THR A 1 418 ? 14.364 -8.569 -13.431 1.00 85.44 418 THR A O 1
ATOM 3017 N N . PRO A 1 419 ? 16.321 -7.632 -12.780 1.00 83.25 419 PRO A N 1
ATOM 3018 C CA . PRO A 1 419 ? 16.977 -7.846 -14.052 1.00 83.25 419 PRO A CA 1
ATOM 3019 C C . PRO A 1 419 ? 17.314 -9.323 -14.289 1.00 83.25 419 PRO A C 1
ATOM 3021 O O . PRO A 1 419 ? 17.769 -10.045 -13.401 1.00 83.25 419 PRO A O 1
ATOM 3024 N N . LYS A 1 420 ? 17.135 -9.751 -15.533 1.00 84.00 420 LYS A N 1
ATOM 3025 C CA . LYS A 1 420 ? 17.443 -11.066 -16.084 1.00 84.00 420 LYS A CA 1
ATOM 3026 C C . LYS A 1 420 ? 18.357 -10.879 -17.290 1.00 84.00 420 LYS A C 1
ATOM 3028 O O . LYS A 1 420 ? 18.072 -10.078 -18.181 1.00 84.00 420 LYS A O 1
ATOM 3033 N N . VAL A 1 421 ? 19.448 -11.634 -17.315 1.00 82.12 421 VAL A N 1
ATOM 3034 C CA . VAL A 1 421 ? 20.388 -11.677 -18.437 1.00 82.12 421 VAL A CA 1
ATOM 3035 C C . VAL A 1 421 ? 20.378 -13.075 -19.029 1.00 82.12 421 VAL A C 1
ATOM 3037 O O . VAL A 1 421 ? 20.450 -14.061 -18.292 1.00 82.12 421 VAL A O 1
ATOM 3040 N N . GLN A 1 422 ? 20.296 -13.153 -20.354 1.00 82.69 422 GLN A N 1
ATOM 3041 C CA . GLN A 1 422 ? 20.458 -14.377 -21.129 1.00 82.69 422 GLN A CA 1
ATOM 3042 C C . GLN A 1 422 ? 21.529 -14.159 -22.196 1.00 82.69 422 GLN A C 1
ATOM 3044 O O . GLN A 1 422 ? 21.611 -13.096 -22.810 1.00 82.69 422 GLN A O 1
ATOM 3049 N N . LEU A 1 423 ? 22.370 -15.163 -22.379 1.00 80.19 423 LEU A N 1
ATOM 3050 C CA . LEU A 1 423 ? 23.506 -15.160 -23.280 1.00 80.19 423 LEU A CA 1
ATOM 3051 C C . LEU A 1 423 ? 23.568 -16.511 -23.977 1.00 80.19 423 LEU A C 1
ATOM 3053 O O . LEU A 1 423 ? 23.780 -17.525 -23.316 1.00 80.19 423 LEU A O 1
ATOM 3057 N N . ASP A 1 424 ? 23.439 -16.509 -25.296 1.00 82.62 424 ASP A N 1
ATOM 3058 C CA . ASP A 1 424 ? 23.541 -17.704 -26.124 1.00 82.62 424 ASP A CA 1
ATOM 3059 C C . ASP A 1 424 ? 24.657 -17.506 -27.148 1.00 82.62 424 ASP A C 1
ATOM 3061 O O . ASP A 1 424 ? 24.674 -16.534 -27.893 1.00 82.62 424 ASP A O 1
ATOM 3065 N N . ALA A 1 425 ? 25.604 -18.427 -27.203 1.00 81.94 425 ALA A N 1
ATOM 3066 C CA . ALA A 1 425 ? 26.682 -18.457 -28.171 1.00 81.94 425 ALA A CA 1
ATOM 3067 C C . ALA A 1 425 ? 26.645 -19.780 -28.939 1.00 81.94 425 ALA A C 1
ATOM 3069 O O . ALA A 1 425 ? 26.392 -20.840 -28.366 1.00 81.94 425 ALA A O 1
ATOM 3070 N N . SER A 1 426 ? 26.932 -19.740 -30.234 1.00 79.75 426 SER A N 1
ATOM 3071 C CA . SER A 1 426 ? 27.124 -20.925 -31.066 1.00 79.75 426 SER A CA 1
ATOM 3072 C C . SER A 1 426 ? 28.460 -20.849 -31.807 1.00 79.75 426 SER A C 1
ATOM 3074 O O . SER A 1 426 ? 28.906 -19.765 -32.180 1.00 79.75 426 SER A O 1
ATOM 3076 N N . GLY A 1 427 ? 29.114 -21.998 -32.002 1.00 75.62 427 GLY A N 1
ATOM 3077 C CA . GLY A 1 427 ? 30.395 -22.085 -32.719 1.00 75.62 427 GLY A CA 1
ATOM 3078 C C . GLY A 1 427 ? 31.610 -21.594 -31.918 1.00 75.62 427 GLY A C 1
ATOM 3079 O O . GLY A 1 427 ? 31.584 -21.560 -30.686 1.00 75.62 427 GLY A O 1
ATOM 3080 N N . SER A 1 428 ? 32.697 -21.259 -32.622 1.00 70.75 428 SER A N 1
ATOM 3081 C CA . SER A 1 428 ? 33.859 -20.576 -32.042 1.00 70.75 428 SER A CA 1
ATOM 3082 C C . SER A 1 428 ? 33.830 -19.087 -32.385 1.00 70.75 428 SER A C 1
ATOM 3084 O O . SER A 1 428 ? 33.598 -18.707 -33.536 1.00 70.75 428 SER A O 1
ATOM 3086 N N . LEU A 1 429 ? 34.030 -18.225 -31.394 1.00 74.81 429 LEU A N 1
ATOM 3087 C CA . LEU A 1 429 ? 33.973 -16.787 -31.601 1.00 74.81 429 LEU A CA 1
ATOM 3088 C C . LEU A 1 429 ? 34.877 -16.020 -30.642 1.00 74.81 429 LEU A C 1
ATOM 3090 O O . LEU A 1 429 ? 35.043 -16.411 -29.486 1.00 74.81 429 LEU A O 1
ATOM 3094 N N . ARG A 1 430 ? 35.409 -14.904 -31.137 1.00 72.44 430 ARG A N 1
ATOM 3095 C CA . ARG A 1 430 ? 36.110 -13.872 -30.382 1.00 72.44 430 ARG A CA 1
ATOM 3096 C C . ARG A 1 430 ? 35.482 -12.523 -30.723 1.00 72.44 430 ARG A C 1
ATOM 3098 O O . ARG A 1 430 ? 35.528 -12.074 -31.862 1.00 72.44 430 ARG A O 1
ATOM 3105 N N . TYR A 1 431 ? 34.865 -11.893 -29.738 1.00 72.75 431 TYR A N 1
ATOM 3106 C CA . TYR A 1 431 ? 34.107 -10.658 -29.867 1.00 72.75 431 TYR A CA 1
ATOM 3107 C C . TYR A 1 431 ? 34.473 -9.712 -28.726 1.00 72.75 431 TYR A C 1
ATOM 3109 O O . TYR A 1 431 ? 34.345 -10.068 -27.550 1.00 72.75 431 TYR A O 1
ATOM 3117 N N . SER A 1 432 ? 34.903 -8.499 -29.074 1.00 70.88 432 SER A N 1
ATOM 3118 C CA . SER A 1 432 ? 35.252 -7.459 -28.107 1.00 70.88 432 SER A CA 1
ATOM 3119 C C . SER A 1 432 ? 34.692 -6.095 -28.503 1.00 70.88 432 SER A C 1
ATOM 3121 O O . SER A 1 432 ? 34.818 -5.654 -29.646 1.00 70.88 432 SER A O 1
ATOM 3123 N N . GLY A 1 433 ? 34.137 -5.390 -27.517 1.00 62.53 433 GLY A N 1
ATOM 3124 C CA . GLY A 1 433 ? 33.997 -3.931 -27.564 1.00 62.53 433 GLY A CA 1
ATOM 3125 C C . GLY A 1 433 ? 32.652 -3.389 -28.040 1.00 62.53 433 GLY A C 1
ATOM 3126 O O . GLY A 1 433 ? 32.431 -2.189 -27.940 1.00 62.53 433 GLY A O 1
ATOM 3127 N N . GLY A 1 434 ? 31.715 -4.223 -28.497 1.00 67.38 434 GLY A N 1
ATOM 3128 C CA . GLY A 1 434 ? 30.384 -3.720 -28.841 1.00 67.38 434 GLY A CA 1
ATOM 3129 C C . GLY A 1 434 ? 29.498 -3.532 -27.610 1.00 67.38 434 GLY A C 1
ATOM 3130 O O . GLY A 1 434 ? 29.448 -4.373 -26.704 1.00 67.38 434 GLY A O 1
ATOM 3131 N N . GLY A 1 435 ? 28.772 -2.419 -27.590 1.00 70.00 435 GLY A N 1
ATOM 3132 C CA . GLY A 1 435 ? 27.878 -2.074 -26.499 1.00 70.00 435 GLY A CA 1
ATOM 3133 C C . GLY A 1 435 ? 26.742 -1.166 -26.935 1.00 70.00 435 GLY A C 1
ATOM 3134 O O . GLY A 1 435 ? 26.713 -0.632 -28.044 1.00 70.00 435 GLY A O 1
ATOM 3135 N N . VAL A 1 436 ? 25.781 -0.995 -26.043 1.00 72.06 436 VAL A N 1
ATOM 3136 C CA . VAL A 1 436 ? 24.635 -0.129 -26.275 1.00 72.06 436 VAL A CA 1
ATOM 3137 C C . VAL A 1 436 ? 24.317 0.619 -24.997 1.00 72.06 436 VAL A C 1
ATOM 3139 O O . VAL A 1 436 ? 24.346 0.059 -23.898 1.00 72.06 436 VAL A O 1
ATOM 3142 N N . LYS A 1 437 ? 24.018 1.902 -25.149 1.00 78.94 437 LYS A N 1
ATOM 3143 C CA . LYS A 1 437 ? 23.381 2.688 -24.110 1.00 78.94 437 LYS A CA 1
ATOM 3144 C C . LYS A 1 437 ? 21.946 2.933 -24.543 1.00 78.94 437 LYS A C 1
ATOM 3146 O O . LYS A 1 437 ? 21.697 3.505 -25.601 1.00 78.94 437 LYS A O 1
ATOM 3151 N N . THR A 1 438 ? 21.003 2.450 -23.751 1.00 76.50 438 THR A N 1
ATOM 3152 C CA . THR A 1 438 ? 19.572 2.542 -24.046 1.00 76.50 438 THR A CA 1
ATOM 3153 C C . THR A 1 438 ? 18.837 3.158 -22.869 1.00 76.50 438 THR A C 1
ATOM 3155 O O . THR A 1 438 ? 19.109 2.815 -21.720 1.00 76.50 438 THR A O 1
ATOM 3158 N N . ALA A 1 439 ? 17.884 4.040 -23.151 1.00 80.31 439 ALA A N 1
ATOM 3159 C CA . ALA A 1 439 ? 16.827 4.401 -22.219 1.00 80.31 439 ALA A CA 1
ATOM 3160 C C . ALA A 1 439 ? 15.529 3.823 -22.770 1.00 80.31 439 ALA A C 1
ATOM 3162 O O . ALA A 1 439 ? 15.108 4.121 -23.885 1.00 80.31 439 ALA A O 1
ATOM 3163 N N . THR A 1 440 ? 14.932 2.927 -22.010 1.00 75.50 440 THR A N 1
ATOM 3164 C CA . THR A 1 440 ? 13.867 2.050 -22.493 1.00 75.50 440 THR A CA 1
ATOM 3165 C C . THR A 1 440 ? 12.818 1.928 -21.430 1.00 75.50 440 THR A C 1
ATOM 3167 O O . THR A 1 440 ? 13.139 1.693 -20.269 1.00 75.50 440 THR A O 1
ATOM 3170 N N . GLY A 1 441 ? 11.563 2.065 -21.807 1.00 75.81 441 GLY A N 1
ATOM 3171 C CA . GLY A 1 441 ? 10.509 2.104 -20.822 1.00 75.81 441 GLY A CA 1
ATOM 3172 C C . GLY A 1 441 ? 9.133 2.122 -21.431 1.00 75.81 441 GLY A C 1
ATOM 3173 O O . GLY A 1 441 ? 8.932 1.835 -22.612 1.00 75.81 441 GLY A O 1
ATOM 3174 N N . PHE A 1 442 ? 8.185 2.507 -20.601 1.00 74.19 442 PHE A N 1
ATOM 3175 C CA . PHE A 1 442 ? 6.810 2.718 -20.995 1.00 74.19 442 PHE A CA 1
ATOM 3176 C C . PHE A 1 442 ? 6.275 3.975 -20.328 1.00 74.19 442 PHE A C 1
ATOM 3178 O O . PHE A 1 442 ? 6.724 4.392 -19.260 1.00 74.19 442 PHE A O 1
ATOM 3185 N N . GLU A 1 443 ? 5.276 4.545 -20.969 1.00 79.44 443 GLU A N 1
ATOM 3186 C CA . GLU A 1 443 ? 4.417 5.583 -20.444 1.00 79.44 443 GLU A CA 1
ATOM 3187 C C . GLU A 1 443 ? 2.984 5.080 -20.560 1.00 79.44 443 GLU A C 1
ATOM 3189 O O . GLU A 1 443 ? 2.535 4.720 -21.647 1.00 79.44 443 GLU A O 1
ATOM 3194 N N . VAL A 1 444 ? 2.273 5.014 -19.443 1.00 74.62 444 VAL A N 1
ATOM 3195 C CA . VAL A 1 444 ? 0.877 4.588 -19.369 1.00 74.62 444 VAL A CA 1
ATOM 3196 C C . VAL A 1 444 ? 0.073 5.704 -18.762 1.00 74.62 444 VAL A C 1
ATOM 3198 O O . VAL A 1 444 ? 0.429 6.194 -17.706 1.00 74.62 444 VAL A O 1
ATOM 3201 N N . SER A 1 445 ? -1.017 6.081 -19.411 1.00 81.06 445 SER A N 1
ATOM 3202 C CA . SER A 1 445 ? -1.979 7.061 -18.921 1.00 81.06 445 SER A CA 1
ATOM 3203 C C . SER A 1 445 ? -3.385 6.505 -19.100 1.00 81.06 445 SER A C 1
ATOM 3205 O O . SER A 1 445 ? -3.695 5.933 -20.144 1.00 81.06 445 SER A O 1
ATOM 3207 N N . GLY A 1 446 ? -4.255 6.632 -18.105 1.00 74.81 446 GLY A N 1
ATOM 3208 C CA . GLY A 1 446 ? -5.614 6.121 -18.241 1.00 74.81 446 GLY A CA 1
ATOM 3209 C C . GLY A 1 446 ? -6.446 6.127 -16.977 1.00 74.81 446 GLY A C 1
ATOM 3210 O O . GLY A 1 446 ? -5.952 6.429 -15.891 1.00 74.81 446 GLY A O 1
ATOM 3211 N N . ARG A 1 447 ? -7.718 5.763 -17.138 1.00 76.75 447 ARG A N 1
ATOM 3212 C CA . ARG A 1 447 ? -8.675 5.571 -16.049 1.00 76.75 447 ARG A CA 1
ATOM 3213 C C . ARG A 1 447 ? -9.244 4.156 -16.094 1.00 76.75 447 ARG A C 1
ATOM 3215 O O . ARG A 1 447 ? -9.734 3.725 -17.131 1.00 76.75 447 ARG A O 1
ATOM 3222 N N . PHE A 1 448 ? -9.227 3.459 -14.962 1.00 65.38 448 PHE A N 1
ATOM 3223 C CA . PHE A 1 448 ? -9.697 2.080 -14.851 1.00 65.38 448 PHE A CA 1
ATOM 3224 C C . PHE A 1 448 ? -10.975 1.950 -14.005 1.00 65.38 448 PHE A C 1
ATOM 3226 O O . PHE A 1 448 ? -11.070 2.590 -12.952 1.00 65.38 448 PHE A O 1
ATOM 3233 N N . PRO A 1 449 ? -11.922 1.076 -14.398 1.00 58.19 449 PRO A N 1
ATOM 3234 C CA . PRO A 1 449 ? -11.996 0.407 -15.705 1.00 58.19 449 PRO A CA 1
ATOM 3235 C C . PRO A 1 449 ? -12.315 1.421 -16.824 1.00 58.19 449 PRO A C 1
ATOM 3237 O O . PRO A 1 449 ? -13.038 2.385 -16.572 1.00 58.19 449 PRO A O 1
ATOM 3240 N N . GLY A 1 450 ? -11.768 1.229 -18.030 1.00 67.06 450 GLY A N 1
ATOM 3241 C CA . GLY A 1 450 ? -12.010 2.122 -19.171 1.00 67.06 450 GLY A CA 1
ATOM 3242 C C . GLY A 1 450 ? -10.771 2.416 -20.020 1.00 67.06 450 GLY A C 1
ATOM 3243 O O . GLY A 1 450 ? -10.004 1.513 -20.354 1.00 67.06 450 GLY A O 1
ATOM 3244 N N . ASP A 1 451 ? -10.602 3.689 -20.387 1.00 70.25 451 ASP A N 1
ATOM 3245 C CA . ASP A 1 451 ? -9.584 4.156 -21.326 1.00 70.25 451 ASP A CA 1
ATOM 3246 C C . ASP A 1 451 ? -8.180 4.125 -20.715 1.00 70.25 451 ASP A C 1
ATOM 3248 O O . ASP A 1 451 ? -7.816 4.984 -19.908 1.00 70.25 451 ASP A O 1
ATOM 3252 N N . ALA A 1 452 ? -7.358 3.179 -21.162 1.00 65.75 452 ALA A N 1
ATOM 3253 C CA . ALA A 1 452 ? -5.925 3.169 -20.911 1.00 65.75 452 ALA A CA 1
ATOM 3254 C C . ALA A 1 452 ? -5.145 3.319 -22.219 1.00 65.75 452 ALA A C 1
ATOM 3256 O O . ALA A 1 452 ? -5.465 2.717 -23.243 1.00 65.75 452 ALA A O 1
ATOM 3257 N N . ARG A 1 453 ? -4.102 4.144 -22.188 1.00 70.62 453 ARG A N 1
ATOM 3258 C CA . ARG A 1 453 ? -3.165 4.369 -23.285 1.00 70.62 453 ARG A CA 1
ATOM 3259 C C . ARG A 1 453 ? -1.775 4.064 -22.780 1.00 70.62 453 ARG A C 1
ATOM 3261 O O . ARG A 1 453 ? -1.344 4.644 -21.793 1.00 70.62 453 ARG A O 1
ATOM 3268 N N . ALA A 1 454 ? -1.064 3.204 -23.488 1.00 68.75 454 ALA A N 1
ATOM 3269 C CA . ALA A 1 454 ? 0.332 2.926 -23.212 1.00 68.75 454 ALA A CA 1
ATOM 3270 C C . ALA A 1 454 ? 1.177 3.229 -24.454 1.00 68.75 454 ALA A C 1
ATOM 3272 O O . ALA A 1 454 ? 0.730 3.026 -25.586 1.00 68.75 454 ALA A O 1
ATOM 3273 N N . ARG A 1 455 ? 2.381 3.762 -24.248 1.00 74.50 455 ARG A N 1
ATOM 3274 C CA . ARG A 1 455 ? 3.362 4.074 -25.290 1.00 74.50 455 ARG A CA 1
ATOM 3275 C C . ARG A 1 455 ? 4.754 3.647 -24.826 1.00 74.50 455 ARG A C 1
ATOM 3277 O O . ARG A 1 455 ? 5.059 3.803 -23.646 1.00 74.50 455 ARG A O 1
ATOM 3284 N N . PRO A 1 456 ? 5.607 3.120 -25.713 1.00 70.25 456 PRO A N 1
ATOM 3285 C CA . PRO A 1 456 ? 6.991 2.832 -25.365 1.00 70.25 456 PRO A CA 1
ATOM 3286 C C . PRO A 1 456 ? 7.818 4.124 -25.282 1.00 70.25 456 PRO A C 1
ATOM 3288 O O . PRO A 1 456 ? 7.568 5.078 -26.018 1.00 70.25 456 PRO A O 1
ATOM 3291 N N . VAL A 1 457 ? 8.835 4.126 -24.420 1.00 77.69 457 VAL A N 1
ATOM 3292 C CA . VAL A 1 457 ? 9.888 5.154 -24.371 1.00 77.69 457 VAL A CA 1
ATOM 3293 C C . VAL A 1 457 ? 11.175 4.515 -24.877 1.00 77.69 457 VAL A C 1
ATOM 3295 O O . VAL A 1 457 ? 11.586 3.496 -24.325 1.00 77.69 457 VAL A O 1
ATOM 3298 N N . LEU A 1 458 ? 11.788 5.085 -25.917 1.00 77.88 458 LEU A N 1
ATOM 3299 C CA . LEU A 1 458 ? 13.024 4.588 -26.527 1.00 77.88 458 LEU A CA 1
ATOM 3300 C C . LEU A 1 458 ? 13.993 5.743 -26.813 1.00 77.88 458 LEU A C 1
ATOM 3302 O O . LEU A 1 458 ? 13.720 6.588 -27.662 1.00 77.88 458 LEU A O 1
ATOM 3306 N N . GLU A 1 459 ? 15.166 5.705 -26.192 1.00 79.25 459 GLU A N 1
ATOM 3307 C CA . GLU A 1 459 ? 16.342 6.497 -26.561 1.00 79.25 459 GLU A CA 1
ATOM 3308 C C . GLU A 1 459 ? 17.555 5.570 -26.657 1.00 79.25 459 GLU A C 1
ATOM 3310 O O . GLU A 1 459 ? 17.642 4.563 -25.947 1.00 79.25 459 GLU A O 1
ATOM 3315 N N . ARG A 1 460 ? 18.490 5.872 -27.562 1.00 76.06 460 ARG A N 1
ATOM 3316 C CA . ARG A 1 460 ? 19.610 4.972 -27.852 1.00 76.06 460 ARG A CA 1
ATOM 3317 C C . ARG A 1 460 ? 20.860 5.696 -28.314 1.00 76.06 460 ARG A C 1
ATOM 3319 O O . ARG A 1 460 ? 20.795 6.651 -29.083 1.00 76.06 460 ARG A O 1
ATOM 3326 N N . GLU A 1 461 ? 21.986 5.145 -27.898 1.00 77.25 461 GLU A N 1
ATOM 3327 C CA . GLU A 1 461 ? 23.330 5.540 -28.281 1.00 77.25 461 GLU A CA 1
ATOM 3328 C C . GLU A 1 461 ? 24.163 4.264 -28.488 1.00 77.25 461 GLU A C 1
ATOM 3330 O O . GLU A 1 461 ? 24.144 3.341 -27.666 1.00 77.25 461 GLU A O 1
ATOM 3335 N N . TYR A 1 462 ? 24.840 4.176 -29.633 1.00 69.69 462 TYR A N 1
ATOM 3336 C CA . TYR A 1 462 ? 25.540 2.967 -30.069 1.00 69.69 462 TYR A CA 1
ATOM 3337 C C . TYR A 1 462 ? 27.028 3.048 -29.749 1.00 69.69 462 TYR A C 1
ATOM 3339 O O . TYR A 1 462 ? 27.655 4.077 -29.995 1.00 69.69 462 TYR A O 1
ATOM 3347 N N . LEU A 1 463 ? 27.606 1.940 -29.286 1.00 68.81 463 LEU A N 1
ATOM 3348 C CA . LEU A 1 463 ? 29.053 1.785 -29.169 1.00 68.81 463 LEU A CA 1
ATOM 3349 C C . LEU A 1 463 ? 29.512 0.810 -30.256 1.00 68.81 463 LEU A C 1
ATOM 3351 O O . LEU A 1 463 ? 29.088 -0.348 -30.280 1.00 68.81 463 LEU A O 1
ATOM 3355 N N . ALA A 1 464 ? 30.328 1.306 -31.188 1.00 66.88 464 ALA A N 1
ATOM 3356 C CA . ALA A 1 464 ? 30.836 0.508 -32.298 1.00 66.88 464 ALA A CA 1
ATOM 3357 C C . ALA A 1 464 ? 31.681 -0.673 -31.779 1.00 66.88 464 ALA A C 1
ATOM 3359 O O . ALA A 1 464 ? 32.431 -0.497 -30.820 1.00 66.88 464 ALA A O 1
ATOM 3360 N N . PRO A 1 465 ? 31.581 -1.865 -32.394 1.00 67.00 465 PRO A N 1
ATOM 3361 C CA . PRO A 1 465 ? 32.444 -2.985 -32.039 1.00 67.00 465 PRO A CA 1
ATOM 3362 C C . PRO A 1 465 ? 33.904 -2.672 -32.394 1.00 67.00 465 PRO A C 1
ATOM 3364 O O . PRO A 1 465 ? 34.181 -2.109 -33.452 1.00 67.00 465 PRO A O 1
ATOM 3367 N N . GLU A 1 466 ? 34.835 -3.069 -31.527 1.00 67.31 466 GLU A N 1
ATOM 3368 C CA . GLU A 1 466 ? 36.278 -2.858 -31.732 1.00 67.31 466 GLU A CA 1
ATOM 3369 C C . GLU A 1 466 ? 36.928 -4.022 -32.505 1.00 67.31 466 GLU A C 1
ATOM 3371 O O . GLU A 1 466 ? 37.970 -3.843 -33.130 1.00 67.31 466 GLU A O 1
ATOM 3376 N N . GLY A 1 467 ? 36.298 -5.206 -32.517 1.00 64.50 467 GLY A N 1
ATOM 3377 C CA . GLY A 1 467 ? 36.736 -6.359 -33.309 1.00 64.50 467 GLY A CA 1
ATOM 3378 C C . GLY A 1 467 ? 35.837 -7.589 -33.146 1.00 64.50 467 GLY A C 1
ATOM 3379 O O . GLY A 1 467 ? 35.290 -7.833 -32.066 1.00 64.50 467 GLY A O 1
ATOM 3380 N N . ALA A 1 468 ? 35.672 -8.367 -34.223 1.00 66.38 468 ALA A N 1
ATOM 3381 C CA . ALA A 1 468 ? 34.878 -9.595 -34.216 1.00 66.38 468 ALA A CA 1
ATOM 3382 C C . ALA A 1 468 ? 35.419 -10.652 -35.197 1.00 66.38 468 ALA A C 1
ATOM 3384 O O . ALA A 1 468 ? 35.433 -10.446 -36.410 1.00 66.38 468 ALA A O 1
ATOM 3385 N N . GLU A 1 469 ? 35.780 -11.818 -34.665 1.00 67.50 469 GLU A N 1
ATOM 3386 C CA . GLU A 1 469 ? 36.031 -13.055 -35.406 1.00 67.50 469 GLU A CA 1
ATOM 3387 C C . GLU A 1 469 ? 34.945 -14.063 -35.016 1.00 67.50 469 GLU A C 1
ATOM 3389 O O . GLU A 1 469 ? 34.924 -14.557 -33.888 1.00 67.50 469 GLU A O 1
ATOM 3394 N N . LEU A 1 470 ? 34.005 -14.350 -35.918 1.00 67.44 470 LEU A N 1
ATOM 3395 C CA . LEU A 1 470 ? 32.861 -15.216 -35.625 1.00 67.44 470 LEU A CA 1
ATOM 3396 C C . LEU A 1 470 ? 32.812 -16.391 -36.608 1.00 67.44 470 LEU A C 1
ATOM 3398 O O . LEU A 1 470 ? 32.763 -16.180 -37.817 1.00 67.44 470 LEU A O 1
ATOM 3402 N N . SER A 1 471 ? 32.744 -17.622 -36.096 1.00 70.81 471 SER A N 1
ATOM 3403 C CA . SER A 1 471 ? 32.309 -18.803 -36.868 1.00 70.81 471 SER A CA 1
ATOM 3404 C C . SER A 1 471 ? 30.876 -19.247 -36.525 1.00 70.81 471 SER A C 1
ATOM 3406 O O . SER A 1 471 ? 30.403 -20.269 -37.016 1.00 70.81 471 SER A O 1
ATOM 3408 N N . GLY A 1 472 ? 30.171 -18.472 -35.695 1.00 78.06 472 GLY A N 1
ATOM 3409 C CA . GLY A 1 472 ? 28.791 -18.723 -35.280 1.00 78.06 472 GLY A CA 1
ATOM 3410 C C . GLY A 1 472 ? 28.113 -17.462 -34.738 1.00 78.06 472 GLY A C 1
ATOM 3411 O O . GLY A 1 472 ? 28.528 -16.350 -35.059 1.00 78.06 472 GLY A O 1
ATOM 3412 N N . SER A 1 473 ? 27.046 -17.616 -33.957 1.00 81.38 473 SER A N 1
ATOM 3413 C CA . SER A 1 473 ? 26.198 -16.505 -33.503 1.00 81.38 473 SER A CA 1
ATOM 3414 C C . SER A 1 473 ? 26.345 -16.218 -32.010 1.00 81.38 473 SER A C 1
ATOM 3416 O O . SER A 1 473 ? 26.471 -17.144 -31.213 1.00 81.38 473 SER A O 1
ATOM 3418 N N . LEU A 1 474 ? 26.221 -14.953 -31.618 1.00 81.62 474 LEU A N 1
ATOM 3419 C CA . LEU A 1 474 ? 26.106 -14.510 -30.230 1.00 81.62 474 LEU A CA 1
ATOM 3420 C C . LEU A 1 474 ? 24.778 -13.773 -30.046 1.00 81.62 474 LEU A C 1
ATOM 3422 O O . LEU A 1 474 ? 24.564 -12.739 -30.666 1.00 81.62 474 LEU A O 1
ATOM 3426 N N . ARG A 1 475 ? 23.904 -14.264 -29.174 1.00 85.62 475 ARG A N 1
ATOM 3427 C CA . ARG A 1 475 ? 22.696 -13.577 -28.725 1.00 85.62 475 ARG A CA 1
ATOM 3428 C C . ARG A 1 475 ? 22.870 -13.122 -27.282 1.00 85.62 475 ARG A C 1
ATOM 3430 O O . ARG A 1 475 ? 23.248 -13.904 -26.416 1.00 85.62 475 ARG A O 1
ATOM 3437 N N . ALA A 1 476 ? 22.575 -11.859 -27.024 1.00 80.25 476 ALA A N 1
ATOM 3438 C CA . ALA A 1 476 ? 22.603 -11.241 -25.711 1.00 80.25 476 ALA A CA 1
ATOM 3439 C C . ALA A 1 476 ? 21.254 -10.578 -25.442 1.00 80.25 476 ALA A C 1
ATOM 3441 O O . ALA A 1 476 ? 20.866 -9.630 -26.125 1.00 80.25 476 ALA A O 1
ATOM 3442 N N . ARG A 1 477 ? 20.553 -11.059 -24.418 1.00 83.81 477 ARG A N 1
ATOM 3443 C CA . ARG A 1 477 ? 19.273 -10.512 -23.985 1.00 83.81 477 ARG A CA 1
ATOM 3444 C C . ARG A 1 477 ? 19.394 -9.970 -22.570 1.00 83.81 477 ARG A C 1
ATOM 3446 O O . ARG A 1 477 ? 19.720 -10.699 -21.635 1.00 83.81 477 ARG A O 1
ATOM 3453 N N . LEU A 1 478 ? 19.100 -8.689 -22.415 1.00 82.88 478 LEU A N 1
ATOM 3454 C CA . LEU A 1 478 ? 18.990 -8.011 -21.133 1.00 82.88 478 LEU A CA 1
ATOM 3455 C C . LEU A 1 478 ? 17.541 -7.573 -20.971 1.00 82.88 478 LEU A C 1
ATOM 3457 O O . LEU A 1 478 ? 16.968 -6.940 -21.856 1.00 82.88 478 LEU A O 1
ATOM 3461 N N . GLY A 1 479 ? 16.954 -7.913 -19.833 1.00 83.00 479 GLY A N 1
ATOM 3462 C CA . GLY A 1 479 ? 15.628 -7.461 -19.456 1.00 83.00 479 GLY A CA 1
ATOM 3463 C C . GLY A 1 479 ? 15.320 -7.740 -18.021 1.00 83.00 479 GLY A C 1
ATOM 3464 O O . GLY A 1 479 ? 16.228 -7.821 -17.207 1.00 83.00 479 GLY A O 1
ATOM 3465 N N . GLY A 1 480 ? 14.045 -7.828 -17.695 1.00 84.12 480 GLY A N 1
ATOM 3466 C CA . GLY A 1 480 ? 13.629 -8.053 -16.331 1.00 84.12 480 GLY A CA 1
ATOM 3467 C C . GLY A 1 480 ? 12.142 -7.878 -16.136 1.00 84.12 480 GLY A C 1
ATOM 3468 O O . GLY A 1 480 ? 11.397 -7.498 -17.042 1.00 84.12 480 GLY A O 1
ATOM 3469 N N . GLU A 1 481 ? 11.736 -8.165 -14.913 1.00 84.19 481 GLU A N 1
ATOM 3470 C CA . GLU A 1 481 ? 10.392 -7.892 -14.437 1.00 84.19 481 GLU A CA 1
ATOM 3471 C C . GLU A 1 481 ? 10.391 -6.557 -13.715 1.00 84.19 481 GLU A C 1
ATOM 3473 O O . GLU A 1 481 ? 11.273 -6.276 -12.904 1.00 84.19 481 GLU A O 1
ATOM 3478 N N . LEU A 1 482 ? 9.396 -5.739 -14.019 1.00 79.50 482 LEU A N 1
ATOM 3479 C CA . LEU A 1 482 ? 9.139 -4.504 -13.319 1.00 79.50 482 LEU A CA 1
ATOM 3480 C C . LEU A 1 482 ? 7.880 -4.643 -12.476 1.00 79.50 482 LEU A C 1
ATOM 3482 O O . LEU A 1 482 ? 6.848 -5.129 -12.940 1.00 79.50 482 LEU A O 1
ATOM 3486 N N . LEU A 1 483 ? 7.969 -4.128 -11.260 1.00 79.62 483 LEU A N 1
ATOM 3487 C CA . LEU A 1 483 ? 6.879 -4.053 -10.320 1.00 79.62 483 LEU A CA 1
ATOM 3488 C C . LEU A 1 483 ? 6.750 -2.646 -9.754 1.00 79.62 483 LEU A C 1
ATOM 3490 O O . LEU A 1 483 ? 7.736 -2.083 -9.284 1.00 79.62 483 LEU A O 1
ATOM 3494 N N . ILE A 1 484 ? 5.538 -2.105 -9.749 1.00 78.31 484 ILE A N 1
ATOM 3495 C CA . ILE A 1 484 ? 5.198 -0.869 -9.045 1.00 78.31 484 ILE A CA 1
ATOM 3496 C C . ILE A 1 484 ? 3.999 -1.159 -8.148 1.00 78.31 484 ILE A C 1
ATOM 349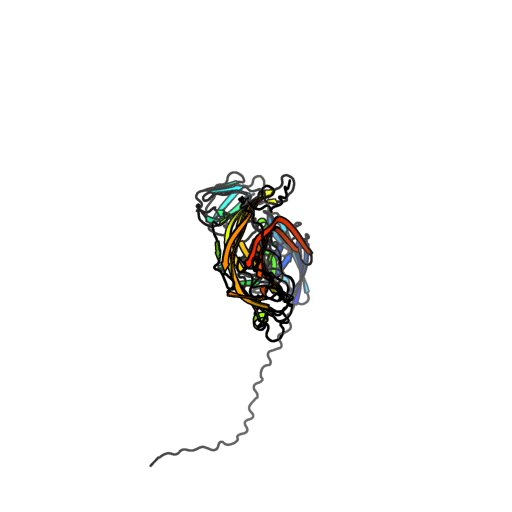8 O O . ILE A 1 484 ? 2.934 -1.540 -8.636 1.00 78.31 484 ILE A O 1
ATOM 3502 N N . GLY A 1 485 ? 4.159 -0.976 -6.839 1.00 75.25 485 GLY A N 1
ATOM 3503 C CA . GLY A 1 485 ? 3.103 -1.281 -5.878 1.00 75.25 485 GLY A CA 1
ATOM 3504 C C . GLY A 1 485 ? 3.431 -0.871 -4.441 1.00 75.25 485 GLY A C 1
ATOM 3505 O O . GLY A 1 485 ? 4.469 -0.245 -4.194 1.00 75.25 485 GLY A O 1
ATOM 3506 N N . PRO A 1 486 ? 2.538 -1.196 -3.488 1.00 68.50 486 PRO A N 1
ATOM 3507 C CA . PRO A 1 486 ? 2.732 -0.883 -2.081 1.00 68.50 486 PRO A CA 1
ATOM 3508 C C . PRO A 1 486 ? 3.858 -1.706 -1.459 1.00 68.50 486 PRO A C 1
ATOM 3510 O O . PRO A 1 486 ? 3.641 -2.807 -0.964 1.00 68.50 486 PRO A O 1
ATOM 3513 N N . GLY A 1 487 ? 5.054 -1.124 -1.423 1.00 58.75 487 GLY A N 1
ATOM 3514 C CA . GLY A 1 487 ? 6.101 -1.554 -0.509 1.00 58.75 487 GLY A CA 1
ATOM 3515 C C . GLY A 1 487 ? 6.790 -2.887 -0.814 1.00 58.75 487 GLY A C 1
ATOM 3516 O O . GLY A 1 487 ? 6.426 -3.611 -1.734 1.00 58.75 487 GLY A O 1
ATOM 3517 N N . GLY A 1 488 ? 7.855 -3.189 -0.069 1.00 55.22 488 GLY A N 1
ATOM 3518 C CA . GLY A 1 488 ? 8.732 -4.332 -0.335 1.00 55.22 488 GLY A CA 1
ATOM 3519 C C . GLY A 1 488 ? 8.009 -5.669 -0.204 1.00 55.22 488 GLY A C 1
ATOM 3520 O O . GLY A 1 488 ? 7.722 -6.109 0.906 1.00 55.22 488 GLY A O 1
ATOM 3521 N N . ALA A 1 489 ? 7.751 -6.343 -1.325 1.00 48.59 489 ALA A N 1
ATOM 3522 C CA . ALA A 1 489 ? 7.343 -7.740 -1.302 1.00 48.59 489 ALA A CA 1
ATOM 3523 C C . ALA A 1 489 ? 8.458 -8.553 -0.627 1.00 48.59 489 ALA A C 1
ATOM 3525 O O . ALA A 1 489 ? 9.594 -8.581 -1.112 1.00 48.59 489 ALA A O 1
ATOM 3526 N N . ALA A 1 490 ? 8.149 -9.188 0.505 1.00 47.62 490 ALA A N 1
ATOM 3527 C CA . ALA A 1 490 ? 9.059 -10.156 1.095 1.00 47.62 490 ALA A CA 1
ATOM 3528 C C . ALA A 1 490 ? 9.325 -11.274 0.065 1.00 47.62 490 ALA A C 1
ATOM 3530 O O . ALA A 1 490 ? 8.407 -11.623 -0.687 1.00 47.62 490 ALA A O 1
ATOM 3531 N N . PRO A 1 491 ? 10.540 -11.846 -0.012 1.00 42.81 491 PRO A N 1
ATOM 3532 C CA . PRO A 1 491 ? 10.836 -12.926 -0.949 1.00 42.81 491 PRO A CA 1
ATOM 3533 C C . PRO A 1 491 ? 9.839 -14.087 -0.777 1.00 42.81 491 PRO A C 1
ATOM 3535 O O . PRO A 1 491 ? 9.851 -14.766 0.248 1.00 42.81 491 PRO A O 1
ATOM 3538 N N . GLY A 1 492 ? 8.963 -14.300 -1.767 1.00 45.12 492 GLY A N 1
ATOM 3539 C CA . GLY A 1 492 ? 7.921 -15.340 -1.748 1.00 45.12 492 GLY A CA 1
ATOM 3540 C C . GLY A 1 492 ? 6.511 -14.879 -1.349 1.00 45.12 492 GLY A C 1
ATOM 3541 O O . GLY A 1 492 ? 5.570 -15.656 -1.484 1.00 45.12 492 GLY A O 1
ATOM 3542 N N . ALA A 1 493 ? 6.335 -13.627 -0.922 1.00 45.19 493 ALA A N 1
ATOM 3543 C CA . ALA A 1 493 ? 5.032 -13.040 -0.631 1.00 45.19 493 ALA A CA 1
ATOM 3544 C C . ALA A 1 493 ? 4.583 -12.171 -1.820 1.00 45.19 493 ALA A C 1
ATOM 3546 O O . ALA A 1 493 ? 4.720 -10.948 -1.820 1.00 45.19 493 ALA A O 1
ATOM 3547 N N . SER A 1 494 ? 4.093 -12.826 -2.871 1.00 40.16 494 SER A N 1
ATOM 3548 C CA . SER A 1 494 ? 3.580 -12.197 -4.088 1.00 40.16 494 SER A CA 1
ATOM 3549 C C . SER A 1 494 ? 2.158 -11.668 -3.875 1.00 40.16 494 SER A C 1
ATOM 3551 O O . SER A 1 494 ? 1.193 -12.188 -4.422 1.00 40.16 494 SER A O 1
ATOM 3553 N N . LEU A 1 495 ? 2.000 -10.632 -3.047 1.00 46.50 495 LEU A N 1
ATOM 3554 C CA . LEU A 1 495 ? 0.817 -9.781 -3.158 1.00 46.50 495 LEU A CA 1
ATOM 3555 C C . LEU A 1 495 ? 1.228 -8.497 -3.850 1.00 46.50 495 LEU A C 1
ATOM 3557 O O . LEU A 1 495 ? 1.802 -7.592 -3.246 1.00 46.50 495 LEU A O 1
ATOM 3561 N N . VAL A 1 496 ? 0.932 -8.433 -5.136 1.00 51.50 496 VAL A N 1
ATOM 3562 C CA . VAL A 1 496 ? 1.071 -7.212 -5.911 1.00 51.50 496 VAL A CA 1
ATOM 3563 C C . VAL A 1 496 ? -0.331 -6.864 -6.349 1.00 51.50 496 VAL A C 1
ATOM 3565 O O . VAL A 1 496 ? -0.914 -7.574 -7.154 1.00 51.50 496 VAL A O 1
ATOM 3568 N N . ALA A 1 497 ? -0.884 -5.805 -5.771 1.00 57.59 497 ALA A N 1
ATOM 3569 C CA . ALA A 1 497 ? -1.986 -5.067 -6.366 1.00 57.59 497 ALA A CA 1
ATOM 3570 C C . ALA A 1 497 ? -1.364 -3.799 -6.945 1.00 57.59 497 ALA A C 1
ATOM 3572 O O . ALA A 1 497 ? -1.151 -2.818 -6.227 1.00 57.59 497 ALA A O 1
ATOM 3573 N N . GLY A 1 498 ? -0.945 -3.870 -8.203 1.00 67.94 498 GLY A N 1
ATOM 3574 C CA . GLY A 1 498 ? -0.091 -2.848 -8.790 1.00 67.94 498 GLY A CA 1
ATOM 3575 C C . GLY A 1 498 ? 0.155 -3.042 -10.277 1.00 67.94 498 GLY A C 1
ATOM 3576 O O . GLY A 1 498 ? -0.463 -3.880 -10.937 1.00 67.94 498 GLY A O 1
ATOM 3577 N N . VAL A 1 499 ? 1.073 -2.239 -10.805 1.00 72.44 499 VAL A N 1
ATOM 3578 C CA . VAL A 1 499 ? 1.507 -2.343 -12.196 1.00 72.44 499 VAL A CA 1
ATOM 3579 C C . VAL A 1 499 ? 2.632 -3.367 -12.254 1.00 72.44 499 VAL A C 1
ATOM 3581 O O . VAL A 1 499 ? 3.651 -3.220 -11.577 1.00 72.44 499 VAL A O 1
ATOM 3584 N N . LYS A 1 500 ? 2.449 -4.406 -13.064 1.00 78.69 500 LYS A N 1
ATOM 3585 C CA . LYS A 1 500 ? 3.450 -5.441 -13.317 1.00 78.69 500 LYS A CA 1
ATOM 3586 C C . LYS A 1 500 ? 3.791 -5.431 -14.794 1.00 78.69 500 LYS A C 1
ATOM 3588 O O . LYS A 1 500 ? 2.915 -5.315 -15.640 1.00 78.69 500 LYS A O 1
ATOM 3593 N N . GLY A 1 501 ? 5.059 -5.575 -15.125 1.00 75.81 501 GLY A N 1
ATOM 3594 C CA . GLY A 1 501 ? 5.477 -5.672 -16.511 1.00 75.81 501 GLY A CA 1
ATOM 3595 C C . GLY A 1 501 ? 6.717 -6.519 -16.680 1.00 75.81 501 GLY A C 1
ATOM 3596 O O . GLY A 1 501 ? 7.442 -6.800 -15.730 1.00 75.81 501 GLY A O 1
ATOM 3597 N N . SER A 1 502 ? 6.967 -6.901 -17.919 1.00 80.19 502 SER A N 1
ATOM 3598 C CA . SER A 1 502 ? 8.272 -7.357 -18.363 1.00 80.19 502 SER A CA 1
ATOM 3599 C C . SER A 1 502 ? 8.829 -6.325 -19.330 1.00 80.19 502 SER A C 1
ATOM 3601 O O . SER A 1 502 ? 8.104 -5.788 -20.166 1.00 80.19 502 SER A O 1
ATOM 3603 N N . LEU A 1 503 ? 10.113 -6.025 -19.201 1.00 79.94 503 LEU A N 1
ATOM 3604 C CA . LEU A 1 503 ? 10.810 -5.119 -20.098 1.00 79.94 503 LEU A CA 1
ATOM 3605 C C . LEU A 1 503 ? 12.120 -5.777 -20.506 1.00 79.94 503 LEU A C 1
ATOM 3607 O O . LEU A 1 503 ? 12.975 -6.053 -19.669 1.00 79.94 503 LEU A O 1
ATOM 3611 N N . PHE A 1 504 ? 12.267 -6.027 -21.799 1.00 80.50 504 PHE A N 1
ATOM 3612 C CA . PHE A 1 504 ? 13.482 -6.513 -22.434 1.00 80.50 504 PHE A CA 1
ATOM 3613 C C . PHE A 1 504 ? 14.008 -5.409 -23.343 1.00 80.50 504 PHE A C 1
ATOM 3615 O O . PHE A 1 504 ? 13.704 -5.395 -24.538 1.00 80.50 504 PHE A O 1
ATOM 3622 N N . PRO A 1 505 ? 14.748 -4.445 -22.776 1.00 71.50 505 PRO A N 1
ATOM 3623 C CA . PRO A 1 505 ? 15.275 -3.323 -23.521 1.00 71.50 505 PRO A CA 1
ATOM 3624 C C . PRO A 1 505 ? 16.313 -3.728 -24.559 1.00 71.50 505 PRO A C 1
ATOM 3626 O O . PRO A 1 505 ? 16.546 -2.963 -25.485 1.00 71.50 505 PRO A O 1
ATOM 3629 N N . LEU A 1 506 ? 16.919 -4.908 -24.436 1.00 79.25 506 LEU A N 1
ATOM 3630 C CA . LEU A 1 506 ? 17.898 -5.393 -25.392 1.00 79.25 506 LEU A CA 1
ATOM 3631 C C . LEU A 1 506 ? 17.718 -6.886 -25.644 1.00 79.25 506 LEU A C 1
ATOM 3633 O O . LEU A 1 506 ? 17.771 -7.699 -24.725 1.00 79.25 506 LEU A O 1
ATOM 3637 N N . ASP A 1 507 ? 17.569 -7.232 -26.910 1.00 85.75 507 ASP A N 1
ATOM 3638 C CA . ASP A 1 507 ? 17.723 -8.563 -27.475 1.00 85.75 507 ASP A CA 1
ATOM 3639 C C . ASP A 1 507 ? 18.585 -8.396 -28.728 1.00 85.75 507 ASP A C 1
ATOM 3641 O O . ASP A 1 507 ? 18.097 -8.031 -29.798 1.00 85.75 507 ASP A O 1
ATOM 3645 N N . ALA A 1 508 ? 19.898 -8.510 -28.547 1.00 83.62 508 ALA A N 1
ATOM 3646 C CA . ALA A 1 508 ? 20.881 -8.316 -29.598 1.00 83.62 508 ALA A CA 1
ATOM 3647 C C . ALA A 1 508 ? 21.378 -9.666 -30.103 1.00 83.62 508 ALA A C 1
ATOM 3649 O O . ALA A 1 508 ? 21.767 -10.516 -29.309 1.00 83.62 508 ALA A O 1
ATOM 3650 N N . THR A 1 509 ? 21.421 -9.842 -31.417 1.00 85.81 509 THR A N 1
ATOM 3651 C CA . THR A 1 509 ? 22.012 -11.000 -32.081 1.00 85.81 509 THR A CA 1
ATOM 3652 C C . THR A 1 509 ? 23.118 -10.532 -33.014 1.00 85.81 509 THR A C 1
ATOM 3654 O O . THR A 1 509 ? 22.907 -9.707 -33.896 1.00 85.81 509 THR A O 1
ATOM 3657 N N . VAL A 1 510 ? 24.311 -11.077 -32.827 1.00 84.50 510 VAL A N 1
ATOM 3658 C CA . VAL A 1 510 ? 25.455 -10.924 -33.718 1.00 84.50 510 VAL A CA 1
ATOM 3659 C C . VAL A 1 510 ? 25.631 -12.244 -34.457 1.00 84.50 510 VAL A C 1
ATOM 3661 O O . VAL A 1 510 ? 25.728 -13.303 -33.841 1.00 84.50 510 VAL A O 1
ATOM 3664 N N . SER A 1 511 ? 25.647 -12.197 -35.781 1.00 84.81 511 SER A N 1
ATOM 3665 C CA . SER A 1 511 ? 25.758 -13.372 -36.651 1.00 84.81 511 SER A CA 1
ATOM 3666 C C . SER A 1 511 ? 26.719 -13.086 -37.808 1.00 84.81 511 SER A C 1
ATOM 3668 O O . SER A 1 511 ? 26.957 -11.919 -38.118 1.00 84.81 511 SER A O 1
ATOM 3670 N N . PRO A 1 512 ? 27.327 -14.099 -38.441 1.00 82.75 512 PRO A N 1
ATOM 3671 C CA . PRO A 1 512 ? 28.197 -13.864 -39.587 1.00 82.75 512 PRO A CA 1
ATOM 3672 C C . PRO A 1 512 ? 27.369 -13.439 -40.810 1.00 82.75 512 PRO A C 1
ATOM 3674 O O . PRO A 1 512 ? 26.271 -13.949 -41.030 1.00 82.75 512 PRO A O 1
ATOM 3677 N N . VAL A 1 513 ? 27.892 -12.507 -41.617 1.00 84.06 513 VAL A N 1
ATOM 3678 C CA . VAL A 1 513 ? 27.255 -12.116 -42.897 1.00 84.06 513 VAL A CA 1
ATOM 3679 C C . VAL A 1 513 ? 27.420 -13.217 -43.951 1.00 84.06 513 VAL A C 1
ATOM 3681 O O . VAL A 1 513 ? 26.526 -13.438 -44.764 1.00 84.06 513 VAL A O 1
ATOM 3684 N N . TYR A 1 514 ? 28.558 -13.917 -43.922 1.00 80.81 514 TYR A N 1
ATOM 3685 C CA . TYR A 1 514 ? 28.936 -14.948 -44.890 1.00 80.81 514 TYR A CA 1
ATOM 3686 C C . TYR A 1 514 ? 29.052 -16.333 -44.231 1.00 80.81 514 TYR A C 1
ATOM 3688 O O . TYR A 1 514 ? 29.330 -16.413 -43.033 1.00 80.81 514 TYR A O 1
ATOM 3696 N N . PRO A 1 515 ? 28.880 -17.437 -44.985 1.00 77.25 515 PRO A N 1
ATOM 3697 C CA . PRO A 1 515 ? 29.079 -18.790 -44.470 1.00 77.25 515 PRO A CA 1
ATOM 3698 C C . PRO A 1 515 ? 30.499 -19.031 -43.940 1.00 77.25 515 PRO A C 1
ATOM 3700 O O . PRO A 1 515 ? 31.473 -18.439 -44.412 1.00 77.25 515 PRO A O 1
ATOM 3703 N N . VAL A 1 516 ? 30.624 -19.962 -42.990 1.00 68.88 516 VAL A N 1
ATOM 3704 C CA . VAL A 1 516 ? 31.920 -20.388 -42.441 1.00 68.88 516 VAL A CA 1
ATOM 3705 C C . VAL A 1 516 ? 32.808 -20.929 -43.567 1.00 68.88 516 VAL A C 1
ATOM 3707 O O . VAL A 1 516 ? 32.405 -21.836 -44.291 1.00 68.88 516 VAL A O 1
ATOM 3710 N N . GLY A 1 517 ? 34.017 -20.375 -43.704 1.00 67.81 517 GLY A N 1
ATOM 3711 C CA . GLY A 1 517 ? 34.981 -20.736 -44.751 1.00 67.81 517 GLY A CA 1
ATOM 3712 C C . GLY A 1 517 ? 35.060 -19.755 -45.928 1.00 67.81 517 GLY A C 1
ATOM 3713 O O . GLY A 1 517 ? 35.984 -19.868 -46.729 1.00 67.81 517 GLY A O 1
ATOM 3714 N N . ASP A 1 518 ? 34.159 -18.769 -46.026 1.00 74.56 518 ASP A N 1
ATOM 3715 C CA . ASP A 1 518 ? 34.294 -17.675 -46.996 1.00 74.56 518 ASP A CA 1
ATOM 3716 C C . ASP A 1 518 ? 35.412 -16.706 -46.548 1.00 74.56 518 ASP A C 1
ATOM 3718 O O . ASP A 1 518 ? 35.355 -16.196 -45.425 1.00 74.56 518 ASP A O 1
ATOM 3722 N N . PRO A 1 519 ? 36.414 -16.387 -47.389 1.00 69.75 519 PRO A N 1
ATOM 3723 C CA . PRO A 1 519 ? 37.449 -15.398 -47.068 1.00 69.75 519 PRO A CA 1
ATOM 3724 C C . PRO A 1 519 ? 36.896 -14.013 -46.689 1.00 69.75 519 PRO A C 1
ATOM 3726 O O . PRO A 1 519 ? 37.556 -13.258 -45.977 1.00 69.75 519 PRO A O 1
ATOM 3729 N N . ARG A 1 520 ? 35.676 -13.674 -47.132 1.00 71.75 520 ARG A N 1
ATOM 3730 C CA . ARG A 1 520 ? 34.967 -12.433 -46.777 1.00 71.75 520 ARG A CA 1
ATOM 3731 C C . ARG A 1 520 ? 34.349 -12.459 -45.382 1.00 71.75 520 ARG A C 1
ATOM 3733 O O . ARG A 1 520 ? 33.972 -11.400 -44.884 1.00 71.75 520 ARG A O 1
ATOM 3740 N N . ALA A 1 521 ? 34.224 -13.633 -44.758 1.00 66.81 521 ALA A N 1
ATOM 3741 C CA . ALA A 1 521 ? 33.633 -13.789 -43.429 1.00 66.81 521 ALA A CA 1
ATOM 3742 C C . ALA A 1 521 ? 34.477 -13.118 -42.334 1.00 66.81 521 ALA A C 1
ATOM 3744 O O . ALA A 1 521 ? 33.937 -12.685 -41.315 1.00 66.81 521 ALA A O 1
ATOM 3745 N N . ALA A 1 522 ? 35.789 -12.976 -42.555 1.00 65.44 522 ALA A N 1
ATOM 3746 C CA . ALA A 1 522 ? 36.669 -12.263 -41.642 1.00 65.44 522 ALA A CA 1
ATOM 3747 C C . ALA A 1 522 ? 36.235 -10.789 -41.513 1.00 65.44 522 ALA A C 1
ATOM 3749 O O . ALA A 1 522 ? 36.218 -10.035 -42.491 1.00 65.44 522 ALA A O 1
ATOM 3750 N N . ASN A 1 523 ? 35.906 -10.379 -40.284 1.00 68.88 523 ASN A N 1
ATOM 3751 C CA . ASN A 1 523 ? 35.477 -9.026 -39.917 1.00 68.88 523 ASN A CA 1
ATOM 3752 C C . ASN A 1 523 ? 34.136 -8.571 -40.525 1.00 68.88 523 ASN A C 1
ATOM 3754 O O . ASN A 1 523 ? 33.913 -7.366 -40.620 1.00 68.88 523 ASN A O 1
ATOM 3758 N N . CYS A 1 524 ? 33.259 -9.494 -40.946 1.00 77.75 524 CYS A N 1
ATOM 3759 C CA . CYS A 1 524 ? 31.924 -9.156 -41.446 1.00 77.75 524 CYS A CA 1
ATOM 3760 C C . CYS A 1 524 ? 30.808 -9.800 -40.632 1.00 77.75 524 CYS A C 1
ATOM 3762 O O . CYS A 1 524 ? 30.528 -10.996 -40.749 1.00 77.75 524 CYS A O 1
ATOM 3764 N N . VAL A 1 525 ? 30.127 -8.973 -39.840 1.00 80.12 525 VAL A N 1
ATOM 3765 C CA . VAL A 1 525 ? 29.091 -9.421 -38.907 1.00 80.12 525 VAL A CA 1
ATOM 3766 C C . VAL A 1 525 ? 27.791 -8.665 -39.130 1.00 80.12 525 VAL A C 1
ATOM 3768 O O . VAL A 1 525 ? 27.788 -7.464 -39.366 1.00 80.12 525 VAL A O 1
ATOM 3771 N N . LYS A 1 526 ? 26.671 -9.371 -39.060 1.00 85.06 526 LYS A N 1
ATOM 3772 C CA . LYS A 1 526 ? 25.330 -8.810 -39.034 1.00 85.06 526 LYS A CA 1
ATOM 3773 C C . LYS A 1 526 ? 24.916 -8.657 -37.580 1.00 85.06 526 LYS A C 1
ATOM 3775 O O . LYS A 1 526 ? 24.868 -9.643 -36.844 1.00 85.06 526 LYS A O 1
ATOM 3780 N N . VAL A 1 527 ? 24.633 -7.424 -37.179 1.00 81.50 527 VAL A N 1
ATOM 3781 C CA . VAL A 1 527 ? 24.123 -7.109 -35.847 1.00 81.50 527 VAL A CA 1
ATOM 3782 C C . VAL A 1 527 ? 22.655 -6.741 -35.980 1.00 81.50 527 VAL A C 1
ATOM 3784 O O . VAL A 1 527 ? 22.291 -5.792 -36.676 1.00 81.50 527 VAL A O 1
ATOM 3787 N N . GLU A 1 528 ? 21.826 -7.512 -35.298 1.00 84.94 528 GLU A N 1
ATOM 3788 C CA . GLU A 1 528 ? 20.402 -7.291 -35.119 1.00 84.94 528 GLU A CA 1
ATOM 3789 C C . GLU A 1 528 ? 20.174 -6.901 -33.664 1.00 84.94 528 GLU A C 1
ATOM 3791 O O . GLU A 1 528 ? 20.670 -7.564 -32.757 1.00 84.94 528 GLU A O 1
ATOM 3796 N N . ALA A 1 529 ? 19.440 -5.825 -33.417 1.00 81.56 529 ALA A N 1
ATOM 3797 C CA . ALA A 1 529 ? 19.054 -5.436 -32.072 1.00 81.56 529 ALA A CA 1
ATOM 3798 C C . ALA A 1 529 ? 17.555 -5.175 -32.034 1.00 81.56 529 ALA A C 1
ATOM 3800 O O . ALA A 1 529 ? 17.023 -4.379 -32.809 1.00 81.56 529 ALA A O 1
ATOM 3801 N N . LYS A 1 530 ? 16.879 -5.822 -31.090 1.00 82.56 530 LYS A N 1
ATOM 3802 C CA . LYS A 1 530 ? 15.443 -5.713 -30.839 1.00 82.56 530 LYS A CA 1
ATOM 3803 C C . LYS A 1 530 ? 15.194 -5.430 -29.364 1.00 82.56 530 LYS A C 1
ATOM 3805 O O . LYS A 1 530 ? 16.090 -5.545 -28.530 1.00 82.56 530 LYS A O 1
ATOM 3810 N N . GLY A 1 531 ? 13.965 -5.072 -29.037 1.00 74.19 531 GLY A N 1
ATOM 3811 C CA . GLY A 1 531 ? 13.478 -5.086 -27.669 1.00 74.19 531 GLY A CA 1
ATOM 3812 C C . GLY A 1 531 ? 12.004 -5.446 -27.622 1.00 74.19 531 GLY A C 1
ATOM 3813 O O . GLY A 1 531 ? 11.311 -5.515 -28.638 1.00 74.19 531 GLY A O 1
ATOM 3814 N N . SER A 1 532 ? 11.531 -5.755 -26.427 1.00 76.69 532 SER A N 1
ATOM 3815 C CA . SER A 1 532 ? 10.134 -6.100 -26.190 1.00 76.69 532 SER A CA 1
ATOM 3816 C C . SER A 1 532 ? 9.707 -5.677 -24.800 1.00 76.69 532 SER A C 1
ATOM 3818 O O . SER A 1 532 ? 10.526 -5.509 -23.897 1.00 76.69 532 SER A O 1
ATOM 3820 N N . GLY A 1 533 ? 8.410 -5.494 -24.624 1.00 75.38 533 GLY A N 1
ATOM 3821 C CA . GLY A 1 533 ? 7.838 -5.186 -23.332 1.00 75.38 533 GLY A CA 1
ATOM 3822 C C . GLY A 1 533 ? 6.395 -5.635 -23.270 1.00 75.38 533 GLY A C 1
ATOM 3823 O O . GLY A 1 533 ? 5.675 -5.602 -24.266 1.00 75.38 533 GLY A O 1
ATOM 3824 N N . ALA A 1 534 ? 5.984 -6.045 -22.082 1.00 76.88 534 ALA A N 1
ATOM 3825 C CA . ALA A 1 534 ? 4.589 -6.242 -21.755 1.00 76.88 534 ALA A CA 1
ATOM 3826 C C . ALA A 1 534 ? 4.298 -5.548 -20.431 1.00 76.88 534 ALA A C 1
ATOM 3828 O O . ALA A 1 534 ? 5.112 -5.583 -19.512 1.00 76.88 534 ALA A O 1
ATOM 3829 N N . LEU A 1 535 ? 3.136 -4.928 -20.327 1.00 73.31 535 LEU A N 1
ATOM 3830 C CA . LEU A 1 535 ? 2.662 -4.289 -19.118 1.00 73.31 535 LEU A CA 1
ATOM 3831 C C . LEU A 1 535 ? 1.248 -4.764 -18.837 1.00 73.31 535 LEU A C 1
ATOM 3833 O O . LEU A 1 535 ? 0.416 -4.834 -19.738 1.00 73.31 535 LEU A O 1
ATOM 3837 N N . GLY A 1 536 ? 0.967 -5.037 -17.578 1.00 71.38 536 GLY A N 1
ATOM 3838 C CA . GLY A 1 536 ? -0.351 -5.369 -17.095 1.00 71.38 536 GLY A CA 1
ATOM 3839 C C . GLY A 1 536 ? -0.615 -4.802 -15.709 1.00 71.38 536 GLY A C 1
ATOM 3840 O O . GLY A 1 536 ? 0.277 -4.316 -15.008 1.00 71.38 536 GLY A O 1
ATOM 3841 N N . LEU A 1 537 ? -1.875 -4.873 -15.311 1.00 70.06 537 LEU A N 1
ATOM 3842 C CA . LEU A 1 537 ? -2.257 -4.787 -13.912 1.00 70.06 537 LEU A CA 1
ATOM 3843 C C . LEU A 1 537 ? -2.237 -6.200 -13.355 1.00 70.06 537 LEU A C 1
ATOM 3845 O O . LEU A 1 537 ? -2.792 -7.107 -13.967 1.00 70.06 537 LEU A O 1
ATOM 3849 N N . SER A 1 538 ? -1.601 -6.376 -12.207 1.00 67.19 538 SER A N 1
ATOM 3850 C CA . SER A 1 538 ? -1.620 -7.641 -11.487 1.00 67.19 538 SER A CA 1
ATOM 3851 C C . SER A 1 538 ? -2.293 -7.412 -10.145 1.00 67.19 538 SER A C 1
ATOM 3853 O O . SER A 1 538 ? -2.047 -6.399 -9.482 1.00 67.19 538 SER A O 1
ATOM 3855 N N . ALA A 1 539 ? -3.178 -8.332 -9.788 1.00 62.31 539 ALA A N 1
ATOM 3856 C CA . ALA A 1 539 ? -3.741 -8.482 -8.462 1.00 62.31 539 ALA A CA 1
ATOM 3857 C C . ALA A 1 539 ? -3.522 -9.937 -8.050 1.00 62.31 539 ALA A C 1
ATOM 3859 O O . ALA A 1 539 ? -4.236 -10.835 -8.493 1.00 62.31 539 ALA A O 1
ATOM 3860 N N . GLU A 1 540 ? -2.511 -10.176 -7.224 1.00 60.69 540 GLU A N 1
ATOM 3861 C CA . GLU A 1 540 ? -2.209 -11.509 -6.708 1.00 60.69 540 GLU A CA 1
ATOM 3862 C C . GLU A 1 540 ? -2.567 -11.581 -5.226 1.00 60.69 540 GLU A C 1
ATOM 3864 O O . GLU A 1 540 ? -2.214 -10.696 -4.457 1.00 60.69 540 GLU A O 1
ATOM 3869 N N . ALA A 1 541 ? -3.314 -12.610 -4.831 1.00 49.31 541 ALA A N 1
ATOM 3870 C CA . ALA A 1 541 ? -3.736 -12.870 -3.465 1.00 49.31 541 ALA A CA 1
ATOM 3871 C C . ALA A 1 541 ? -3.290 -14.268 -3.037 1.00 49.31 541 ALA A C 1
ATOM 3873 O O . ALA A 1 541 ? -3.718 -15.271 -3.607 1.00 49.31 541 ALA A O 1
ATOM 3874 N N . THR A 1 542 ? -2.461 -14.348 -1.998 1.00 40.62 542 THR A N 1
ATOM 3875 C CA . THR A 1 542 ? -2.046 -15.615 -1.383 1.00 40.62 542 THR A CA 1
ATOM 3876 C C . THR A 1 542 ? -2.686 -15.773 -0.006 1.00 40.62 542 THR A C 1
ATOM 3878 O O . THR A 1 542 ? -2.581 -14.906 0.860 1.00 40.62 542 THR A O 1
ATOM 3881 N N . LEU A 1 543 ? -3.358 -16.904 0.220 1.00 39.16 543 LEU A N 1
ATOM 3882 C CA . LEU A 1 543 ? -3.937 -17.281 1.506 1.00 39.16 543 LEU A CA 1
ATOM 3883 C C . LEU A 1 543 ? -3.531 -18.714 1.874 1.00 39.16 543 LEU A C 1
ATOM 3885 O O . LEU A 1 543 ? -4.206 -19.690 1.535 1.00 39.16 543 LEU A O 1
ATOM 3889 N N . GLY A 1 544 ? -2.436 -18.847 2.623 1.00 49.09 544 GLY A N 1
ATOM 3890 C CA . GLY A 1 544 ? -1.889 -20.155 2.988 1.00 49.09 544 GLY A CA 1
ATOM 3891 C C . GLY A 1 544 ? -1.375 -20.895 1.743 1.00 49.09 544 GLY A C 1
ATOM 3892 O O . GLY A 1 544 ? -0.564 -20.322 1.025 1.00 49.09 544 GLY A O 1
ATOM 3893 N N . PRO A 1 545 ? -1.812 -22.137 1.459 1.00 39.06 545 PRO A N 1
ATOM 3894 C CA . PRO A 1 545 ? -1.384 -22.867 0.262 1.00 39.06 545 PRO A CA 1
ATOM 3895 C C . PRO A 1 545 ? -2.121 -22.444 -1.021 1.00 39.06 545 PRO A C 1
ATOM 3897 O O . PRO A 1 545 ? -1.823 -22.976 -2.086 1.00 39.06 545 PRO A O 1
ATOM 3900 N N . PHE A 1 546 ? -3.108 -21.549 -0.935 1.00 38.69 546 PHE A N 1
ATOM 3901 C CA . PHE A 1 546 ? -3.903 -21.122 -2.084 1.00 38.69 546 PHE A CA 1
ATOM 3902 C C . PHE A 1 546 ? -3.394 -19.779 -2.605 1.00 38.69 546 PHE A C 1
ATOM 3904 O O . PHE A 1 546 ? -3.323 -18.817 -1.840 1.00 38.69 546 PHE A O 1
ATOM 3911 N N . SER A 1 547 ? -3.085 -19.706 -3.898 1.00 46.59 547 SER A N 1
ATOM 3912 C CA . SER A 1 547 ? -2.849 -18.454 -4.615 1.00 46.59 547 SER A CA 1
ATOM 3913 C C . SER A 1 547 ? -3.949 -18.235 -5.651 1.00 46.59 547 SER A C 1
ATOM 3915 O O . SER A 1 547 ? -4.416 -19.173 -6.298 1.00 46.59 547 SER A O 1
ATOM 3917 N N . ALA A 1 548 ? -4.387 -16.989 -5.783 1.00 46.44 548 ALA A N 1
ATOM 3918 C CA . ALA A 1 548 ? -5.240 -16.530 -6.865 1.00 46.44 548 ALA A CA 1
ATOM 3919 C C . ALA A 1 548 ? -4.581 -15.296 -7.476 1.00 46.44 548 ALA A C 1
ATOM 3921 O O . ALA A 1 548 ? -4.306 -14.338 -6.759 1.00 46.44 548 ALA A O 1
ATOM 3922 N N . SER A 1 549 ? -4.326 -15.314 -8.780 1.00 61.19 549 SER A N 1
ATOM 3923 C CA . SER A 1 549 ? -3.866 -14.141 -9.517 1.00 61.19 549 SER A CA 1
ATOM 3924 C C . SER A 1 549 ? -4.920 -13.726 -10.534 1.00 61.19 549 SER A C 1
ATOM 3926 O O . SER A 1 549 ? -5.581 -14.559 -11.156 1.00 61.19 549 SER A O 1
ATOM 3928 N N . ALA A 1 550 ? -5.088 -12.420 -10.681 1.00 57.19 550 ALA A N 1
ATOM 3929 C CA . ALA A 1 550 ? -5.777 -11.808 -11.796 1.00 57.19 550 ALA A CA 1
ATOM 3930 C C . ALA A 1 550 ? -4.785 -10.866 -12.474 1.00 57.19 550 ALA A C 1
ATOM 3932 O O . ALA A 1 550 ? -4.336 -9.892 -11.871 1.00 57.19 550 ALA A O 1
ATOM 3933 N N . ASP A 1 551 ? -4.442 -11.176 -13.719 1.00 65.62 551 ASP A N 1
ATOM 3934 C CA . ASP A 1 551 ? -3.573 -10.352 -14.545 1.00 65.62 551 ASP A CA 1
ATOM 3935 C C . ASP A 1 551 ? -4.393 -9.784 -15.705 1.00 65.62 551 ASP A C 1
ATOM 3937 O O . ASP A 1 551 ? -5.097 -10.510 -16.407 1.00 65.62 551 ASP A O 1
ATOM 3941 N N . LEU A 1 552 ? -4.309 -8.472 -15.901 1.00 66.56 552 LEU A N 1
ATOM 3942 C CA . LEU A 1 552 ? -4.877 -7.772 -17.043 1.00 66.56 552 LEU A CA 1
ATOM 3943 C C . LEU A 1 552 ? -3.733 -7.185 -17.859 1.00 66.56 552 LEU A C 1
ATOM 3945 O O . LEU A 1 552 ? -3.143 -6.185 -17.457 1.00 66.56 552 LEU A O 1
ATOM 3949 N N . THR A 1 553 ? -3.435 -7.773 -19.013 1.00 75.06 553 THR A N 1
ATOM 3950 C CA . THR A 1 553 ? -2.464 -7.203 -19.954 1.00 75.06 553 THR A CA 1
ATOM 3951 C C . THR A 1 553 ? -3.013 -5.904 -20.540 1.00 75.06 553 THR A C 1
ATOM 3953 O O . THR A 1 553 ? -4.076 -5.889 -21.156 1.00 75.06 553 THR A O 1
ATOM 3956 N N . LEU A 1 554 ? -2.281 -4.811 -20.343 1.00 67.31 554 LEU A N 1
ATOM 3957 C CA . LEU A 1 554 ? -2.581 -3.486 -20.887 1.00 67.31 554 LEU A CA 1
ATOM 3958 C C . LEU A 1 554 ? -1.834 -3.219 -22.195 1.00 67.31 554 LEU A C 1
ATOM 3960 O O . LEU A 1 554 ? -2.323 -2.489 -23.053 1.00 67.31 554 LEU A O 1
ATOM 3964 N N . LEU A 1 555 ? -0.627 -3.769 -22.317 1.00 70.94 555 LEU A N 1
ATOM 3965 C CA . LEU A 1 555 ? 0.247 -3.599 -23.466 1.00 70.94 555 LEU A CA 1
ATOM 3966 C C . LEU A 1 555 ? 1.119 -4.838 -23.631 1.00 70.94 555 LEU A C 1
ATOM 3968 O O . LEU A 1 555 ? 1.680 -5.327 -22.655 1.00 70.94 555 LEU A O 1
ATOM 3972 N N . ASP A 1 556 ? 1.318 -5.273 -24.862 1.00 79.75 556 ASP A N 1
ATOM 3973 C CA . ASP A 1 556 ? 2.402 -6.155 -25.264 1.00 79.75 556 ASP A CA 1
ATOM 3974 C C . ASP A 1 556 ? 2.939 -5.714 -26.632 1.00 79.75 556 ASP A C 1
ATOM 3976 O O . ASP A 1 556 ? 2.225 -5.157 -27.467 1.00 79.75 556 ASP A O 1
ATOM 3980 N N . GLY A 1 557 ? 4.241 -5.872 -26.850 1.00 66.06 557 GLY A N 1
ATOM 3981 C CA . GLY A 1 557 ? 4.838 -5.496 -28.123 1.00 66.06 557 GLY A CA 1
ATOM 3982 C C . GLY A 1 557 ? 6.337 -5.727 -28.195 1.00 66.06 557 GLY A C 1
ATOM 3983 O O . GLY A 1 557 ? 7.039 -5.813 -27.185 1.00 66.06 557 GLY A O 1
ATOM 3984 N N . SER A 1 558 ? 6.828 -5.799 -29.426 1.00 75.00 558 SER A N 1
ATOM 3985 C CA . SER A 1 558 ? 8.248 -5.830 -29.761 1.00 75.00 558 SER A CA 1
ATOM 3986 C C . SER A 1 558 ? 8.574 -4.705 -30.730 1.00 75.00 558 SER A C 1
ATOM 3988 O O . SER A 1 558 ? 7.743 -4.331 -31.554 1.00 75.00 558 SER A O 1
ATOM 3990 N N . PHE A 1 559 ? 9.794 -4.198 -30.665 1.00 72.00 559 PHE A N 1
ATOM 3991 C CA . PHE A 1 559 ? 10.309 -3.195 -31.585 1.00 72.00 559 PHE A CA 1
ATOM 3992 C C . PHE A 1 559 ? 11.700 -3.608 -32.060 1.00 72.00 559 PHE A C 1
ATOM 3994 O O . PHE A 1 559 ? 12.475 -4.227 -31.329 1.00 72.00 559 PHE A O 1
ATOM 4001 N N . GLU A 1 560 ? 12.013 -3.263 -33.303 1.00 75.94 560 GLU A N 1
ATOM 4002 C CA . GLU A 1 560 ? 13.326 -3.488 -33.889 1.00 75.94 560 GLU A CA 1
ATOM 4003 C C . GLU A 1 560 ? 14.119 -2.189 -33.867 1.00 75.94 560 GLU A C 1
ATOM 4005 O O . GLU A 1 560 ? 13.649 -1.143 -34.315 1.00 75.94 560 GLU A O 1
ATOM 4010 N N . TYR A 1 561 ? 15.320 -2.237 -33.298 1.00 69.75 561 TYR A N 1
ATOM 4011 C CA . TYR A 1 561 ? 16.198 -1.082 -33.283 1.00 69.75 561 TYR A CA 1
ATOM 4012 C C . TYR A 1 561 ? 16.891 -0.929 -34.629 1.00 69.75 561 TYR A C 1
ATOM 4014 O O . TYR A 1 561 ? 16.846 0.149 -35.229 1.00 69.75 561 TYR A O 1
ATOM 4022 N N . PHE A 1 562 ? 17.576 -1.979 -35.064 1.00 76.62 562 PHE A N 1
ATOM 4023 C CA . PHE A 1 562 ? 18.273 -2.024 -36.335 1.00 76.62 562 PHE A CA 1
ATOM 4024 C C . PHE A 1 562 ? 18.668 -3.459 -36.661 1.00 76.62 562 PHE A C 1
ATOM 4026 O O . PHE A 1 562 ? 18.864 -4.290 -35.775 1.00 76.62 562 PHE A O 1
ATOM 4033 N N . GLU A 1 563 ? 18.899 -3.675 -37.943 1.00 84.44 563 GLU A N 1
ATOM 4034 C CA . GLU A 1 563 ? 19.527 -4.862 -38.485 1.00 84.44 563 GLU A CA 1
ATOM 4035 C C . GLU A 1 563 ? 20.516 -4.380 -39.547 1.00 84.44 563 GLU A C 1
ATOM 4037 O O . GLU A 1 563 ? 20.106 -3.834 -40.572 1.00 84.44 563 GLU A O 1
ATOM 4042 N N . ARG A 1 564 ? 21.826 -4.447 -39.269 1.00 82.44 564 ARG A N 1
ATOM 4043 C CA . ARG A 1 564 ? 22.853 -3.923 -40.188 1.00 82.44 564 ARG A CA 1
ATOM 4044 C C . ARG A 1 564 ? 24.136 -4.757 -40.186 1.00 82.44 564 ARG A C 1
ATOM 4046 O O . ARG A 1 564 ? 24.523 -5.270 -39.132 1.00 82.44 564 ARG A O 1
ATOM 4053 N N . PRO A 1 565 ? 24.818 -4.866 -41.339 1.00 80.69 565 PRO A N 1
ATOM 4054 C CA . PRO A 1 565 ? 26.164 -5.413 -41.411 1.00 80.69 565 PRO A CA 1
ATOM 4055 C C . PRO A 1 565 ? 27.203 -4.410 -40.881 1.00 80.69 565 PRO A C 1
ATOM 4057 O O . PRO A 1 565 ? 27.033 -3.193 -40.988 1.00 80.69 565 PRO A O 1
ATOM 4060 N N . PHE A 1 566 ? 28.282 -4.937 -40.310 1.00 74.44 566 PHE A N 1
ATOM 4061 C CA . PHE A 1 566 ? 29.429 -4.196 -39.799 1.00 74.44 566 PHE A CA 1
ATOM 4062 C C . PHE A 1 566 ? 30.741 -4.813 -40.304 1.00 74.44 566 PHE A C 1
ATOM 4064 O O . PHE A 1 566 ? 30.934 -6.021 -40.115 1.00 74.44 566 PHE A O 1
ATOM 4071 N N . PRO A 1 567 ? 31.663 -3.991 -40.852 1.00 75.44 567 PRO A N 1
ATOM 4072 C CA . PRO A 1 567 ? 31.459 -2.613 -41.341 1.00 75.44 567 PRO A CA 1
ATOM 4073 C C . PRO A 1 567 ? 30.281 -2.451 -42.332 1.00 75.44 567 PRO A C 1
ATOM 4075 O O . PRO A 1 567 ? 29.796 -3.440 -42.874 1.00 75.44 567 PRO A O 1
ATOM 4078 N N . GLN A 1 568 ? 29.779 -1.221 -42.534 1.00 74.81 568 GLN A N 1
ATOM 4079 C CA . GLN A 1 568 ? 28.534 -0.936 -43.293 1.00 74.81 568 GLN A CA 1
ATOM 4080 C C . GLN A 1 568 ? 28.558 -1.358 -44.777 1.00 74.81 568 GLN A C 1
ATOM 4082 O O . GLN A 1 568 ? 27.534 -1.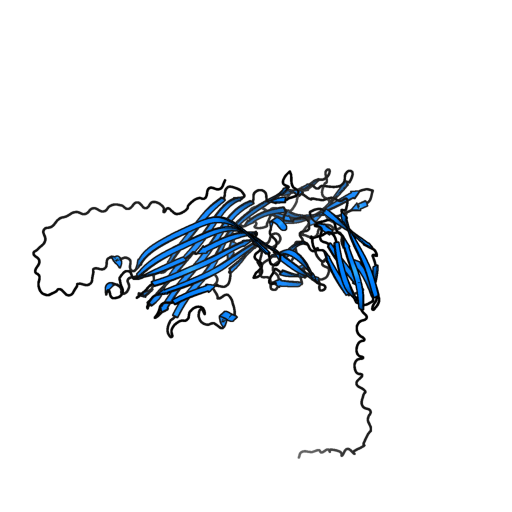294 -45.450 1.00 74.81 568 GLN A O 1
ATOM 4087 N N . ASP A 1 569 ? 29.721 -1.739 -45.292 1.00 77.06 569 ASP A N 1
ATOM 4088 C CA . ASP A 1 569 ? 29.989 -2.201 -46.651 1.00 77.06 569 ASP A CA 1
ATOM 4089 C C . ASP A 1 569 ? 30.263 -3.714 -46.730 1.00 77.06 569 ASP A C 1
ATOM 4091 O O . ASP A 1 569 ? 30.618 -4.234 -47.789 1.00 77.06 569 ASP A O 1
ATOM 4095 N N . CYS A 1 570 ? 30.101 -4.453 -45.630 1.00 77.62 570 CYS A N 1
ATOM 4096 C CA . CYS A 1 570 ? 30.412 -5.881 -45.587 1.00 77.62 570 CYS A CA 1
ATOM 4097 C C . CYS A 1 570 ? 29.590 -6.730 -46.551 1.00 77.62 570 CYS A C 1
ATOM 4099 O O . CYS A 1 570 ? 30.126 -7.646 -47.165 1.00 77.62 570 CYS A O 1
ATOM 4101 N N . ASP A 1 571 ? 28.317 -6.408 -46.712 1.00 74.38 571 ASP A N 1
ATOM 4102 C CA . ASP A 1 571 ? 27.375 -6.977 -47.677 1.00 74.38 571 ASP A CA 1
ATOM 4103 C C . ASP A 1 571 ? 27.720 -6.643 -49.139 1.00 74.38 571 ASP A C 1
ATOM 4105 O O . ASP A 1 571 ? 27.220 -7.288 -50.058 1.00 74.38 571 ASP A O 1
ATOM 4109 N N . LYS A 1 572 ? 28.617 -5.675 -49.363 1.00 77.75 572 LYS A N 1
ATOM 4110 C CA . LYS A 1 572 ? 29.059 -5.223 -50.691 1.00 77.75 572 LYS A CA 1
ATOM 4111 C C . LYS A 1 572 ? 30.446 -5.743 -51.077 1.00 77.75 572 LYS A C 1
ATOM 4113 O O . LYS A 1 572 ? 30.936 -5.405 -52.154 1.00 77.75 572 LYS A O 1
ATOM 4118 N N . LYS A 1 573 ? 31.091 -6.563 -50.235 1.00 73.25 573 LYS A N 1
ATOM 4119 C CA . LYS A 1 573 ? 32.413 -7.127 -50.548 1.00 73.25 573 LYS A CA 1
ATOM 4120 C C . LYS A 1 573 ? 32.324 -8.090 -51.745 1.00 73.25 573 LYS A C 1
ATOM 4122 O O . LYS A 1 573 ? 31.597 -9.090 -51.672 1.00 73.25 573 LYS A O 1
ATOM 4127 N N . PRO A 1 574 ? 33.080 -7.840 -52.833 1.00 68.19 574 PRO A N 1
ATOM 4128 C CA . PRO A 1 574 ? 33.081 -8.717 -53.997 1.00 68.19 574 PRO A CA 1
ATOM 4129 C C . PRO A 1 574 ? 33.554 -10.112 -53.593 1.00 68.19 574 PRO A C 1
ATOM 4131 O O . PRO A 1 574 ? 34.433 -10.246 -52.739 1.00 68.19 574 PRO A O 1
ATOM 4134 N N . ALA A 1 575 ? 32.952 -11.147 -54.187 1.00 68.06 575 ALA A N 1
ATOM 4135 C CA . ALA A 1 575 ? 33.383 -12.523 -53.970 1.00 68.06 575 ALA A CA 1
ATOM 4136 C C . ALA A 1 575 ? 34.893 -12.644 -54.236 1.00 68.06 575 ALA A C 1
ATOM 4138 O O . ALA A 1 575 ? 35.387 -11.986 -55.159 1.00 68.06 575 ALA A O 1
ATOM 4139 N N . PRO A 1 576 ? 35.634 -13.451 -53.451 1.00 64.75 576 PRO A N 1
ATOM 4140 C CA . PRO A 1 576 ? 37.023 -13.732 -53.773 1.00 64.75 576 PRO A CA 1
ATOM 4141 C C . PRO A 1 576 ? 37.062 -14.224 -55.214 1.00 64.75 576 PRO A C 1
ATOM 4143 O O . PRO A 1 576 ? 36.244 -15.072 -55.584 1.00 64.75 576 PRO A O 1
ATOM 4146 N N . ALA A 1 577 ? 37.971 -13.679 -56.024 1.00 57.78 577 ALA A N 1
ATOM 4147 C CA . ALA A 1 577 ? 38.177 -14.195 -57.364 1.00 57.78 577 ALA A CA 1
ATOM 4148 C C . ALA A 1 577 ? 38.438 -15.698 -57.229 1.00 57.78 577 ALA A C 1
ATOM 4150 O O . ALA A 1 577 ? 39.419 -16.111 -56.605 1.00 57.78 577 ALA A O 1
ATOM 4151 N N . THR A 1 578 ? 37.521 -16.515 -57.747 1.00 53.44 578 THR A N 1
ATOM 4152 C CA . THR A 1 578 ? 37.787 -17.936 -57.937 1.00 53.44 578 THR A CA 1
ATOM 4153 C C . THR A 1 578 ? 39.082 -17.996 -58.744 1.00 53.44 578 THR A C 1
ATOM 4155 O O . THR A 1 578 ? 39.169 -17.252 -59.726 1.00 53.44 578 THR A O 1
ATOM 4158 N N . PRO A 1 579 ? 40.107 -18.773 -58.339 1.00 49.34 579 PRO A N 1
ATOM 4159 C CA . PRO A 1 579 ? 41.279 -18.963 -59.178 1.00 49.34 579 PRO A CA 1
ATOM 4160 C C . PRO A 1 579 ? 40.765 -19.329 -60.562 1.00 49.34 579 PRO A C 1
ATOM 4162 O O . PRO A 1 579 ? 40.044 -20.317 -60.702 1.00 49.34 579 PRO A O 1
ATOM 4165 N N . ALA A 1 580 ? 41.002 -18.448 -61.533 1.00 44.81 580 ALA A N 1
ATOM 4166 C CA . ALA A 1 580 ? 40.490 -18.648 -62.869 1.00 44.81 580 ALA A CA 1
ATOM 4167 C C . ALA A 1 580 ? 41.054 -19.978 -63.359 1.00 44.81 580 ALA A C 1
ATOM 4169 O O . ALA A 1 580 ? 42.274 -20.159 -63.387 1.00 44.81 580 ALA A O 1
ATOM 4170 N N . ASP A 1 581 ? 40.164 -20.900 -63.714 1.00 42.88 581 ASP A N 1
ATOM 4171 C CA . ASP A 1 581 ? 40.535 -22.039 -64.536 1.00 42.88 581 ASP A CA 1
ATOM 4172 C C . ASP A 1 581 ? 41.220 -21.450 -65.786 1.00 42.88 581 ASP A C 1
ATOM 4174 O O . ASP A 1 581 ? 40.643 -20.557 -66.428 1.00 42.88 581 ASP A O 1
ATOM 4178 N N . PRO A 1 582 ? 42.478 -21.814 -66.093 1.00 44.34 582 PRO A N 1
ATOM 4179 C CA . PRO A 1 582 ? 43.256 -21.153 -67.128 1.00 44.34 582 PRO A CA 1
ATOM 4180 C C . PRO A 1 582 ? 42.747 -21.603 -68.495 1.00 44.34 582 PRO A C 1
ATOM 4182 O O . PRO A 1 582 ? 43.319 -22.480 -69.132 1.00 44.34 582 PRO A O 1
ATOM 4185 N N . GLY A 1 583 ? 41.647 -21.016 -68.958 1.00 49.53 583 GLY A N 1
ATOM 4186 C CA . GLY A 1 583 ? 41.142 -21.334 -70.283 1.00 49.53 583 GLY A CA 1
ATOM 4187 C C . GLY A 1 583 ? 39.684 -21.005 -70.510 1.00 49.53 583 GLY A C 1
ATOM 4188 O O . GLY A 1 583 ? 38.919 -21.903 -70.808 1.00 49.53 583 GLY A O 1
ATOM 4189 N N . THR A 1 584 ? 39.302 -19.731 -70.469 1.00 37.41 584 THR A N 1
ATOM 4190 C CA . THR A 1 584 ? 38.283 -19.237 -71.412 1.00 37.41 584 THR A CA 1
ATOM 4191 C C . THR A 1 584 ? 38.457 -17.739 -71.631 1.00 37.41 584 THR A C 1
ATOM 4193 O O . THR A 1 584 ? 38.348 -16.932 -70.713 1.00 37.41 584 THR A O 1
ATOM 4196 N N . SER A 1 585 ? 38.769 -17.374 -72.870 1.00 39.69 585 SER A N 1
ATOM 4197 C CA . SER A 1 585 ? 38.760 -16.007 -73.373 1.00 39.69 585 SER A CA 1
ATOM 4198 C C . SER A 1 585 ? 37.316 -15.554 -73.603 1.00 39.69 585 SER A C 1
ATOM 4200 O O . SER A 1 585 ? 36.554 -16.209 -74.311 1.00 39.69 585 SER A O 1
ATOM 4202 N N . VAL A 1 586 ? 36.947 -14.412 -73.022 1.00 39.28 586 VAL A N 1
ATOM 4203 C CA . VAL A 1 586 ? 35.671 -13.724 -73.272 1.00 39.28 586 VAL A CA 1
ATOM 4204 C C . VAL A 1 586 ? 35.950 -12.474 -74.128 1.00 39.28 586 VAL A C 1
ATOM 4206 O O . VAL A 1 586 ? 36.891 -11.741 -73.812 1.00 39.28 586 VAL A O 1
ATOM 4209 N N . PRO A 1 587 ? 35.189 -12.220 -75.213 1.00 42.59 587 PRO A N 1
ATOM 4210 C CA . PRO A 1 587 ? 35.313 -11.017 -76.047 1.00 42.59 587 PRO A CA 1
ATOM 4211 C C . PRO A 1 587 ? 34.648 -9.767 -75.410 1.00 42.59 587 PRO A C 1
ATOM 4213 O O . PRO A 1 587 ? 33.893 -9.898 -74.447 1.00 42.59 587 PRO A O 1
ATOM 4216 N N . PRO A 1 588 ? 34.945 -8.544 -75.906 1.00 39.78 588 PRO A N 1
ATOM 4217 C CA . PRO A 1 588 ? 34.752 -7.287 -75.171 1.00 39.78 588 PRO A CA 1
ATOM 4218 C C . PRO A 1 588 ? 33.299 -6.760 -75.149 1.00 39.78 588 PRO A C 1
ATOM 4220 O O . PRO A 1 588 ? 32.473 -7.187 -75.957 1.00 39.78 588 PRO A O 1
ATOM 4223 N N . PRO A 1 589 ? 32.979 -5.810 -74.240 1.00 41.69 589 PRO A N 1
ATOM 4224 C CA . PRO A 1 589 ? 31.607 -5.427 -73.916 1.00 41.69 589 PRO A CA 1
ATOM 4225 C C . PRO A 1 589 ? 31.026 -4.359 -74.856 1.00 41.69 589 PRO A C 1
ATOM 4227 O O . PRO A 1 589 ? 31.662 -3.347 -75.149 1.00 41.69 589 PRO A O 1
ATOM 4230 N N . THR A 1 590 ? 29.763 -4.535 -75.245 1.00 36.88 590 THR A N 1
ATOM 4231 C CA . THR A 1 590 ? 28.893 -3.465 -75.757 1.00 36.88 590 THR A CA 1
ATOM 4232 C C . THR A 1 590 ? 28.189 -2.763 -74.598 1.00 36.88 590 THR A C 1
ATOM 4234 O O . THR A 1 590 ? 27.578 -3.409 -73.749 1.00 36.88 590 THR A O 1
ATOM 4237 N N . GLY A 1 591 ? 28.316 -1.436 -74.563 1.00 36.69 591 GLY A N 1
ATOM 4238 C CA . GLY A 1 591 ? 27.841 -0.573 -73.488 1.00 36.69 591 GLY A CA 1
ATOM 4239 C C . GLY A 1 591 ? 26.351 -0.212 -73.518 1.00 36.69 591 GLY A C 1
ATOM 4240 O O . GLY A 1 591 ? 25.662 -0.340 -74.526 1.00 36.69 591 GLY A O 1
ATOM 4241 N N . GLY A 1 592 ? 25.914 0.305 -72.370 1.00 33.84 592 GLY A N 1
ATOM 4242 C CA . GLY A 1 592 ? 24.623 0.933 -72.070 1.00 33.84 592 GLY A CA 1
ATOM 4243 C C . GLY A 1 592 ? 24.467 0.904 -70.543 1.00 33.84 592 GLY A C 1
ATOM 4244 O O . GLY A 1 592 ? 24.476 -0.171 -69.964 1.00 33.84 592 GLY A O 1
ATOM 4245 N N . GLY A 1 593 ? 24.473 1.992 -69.771 1.00 35.62 593 GLY A N 1
ATOM 4246 C CA . GLY A 1 593 ? 23.965 3.334 -70.033 1.00 35.62 593 GLY A CA 1
ATOM 4247 C C . GLY A 1 593 ? 22.558 3.439 -69.441 1.00 35.62 593 GLY A C 1
ATOM 4248 O O . GLY A 1 593 ? 21.593 3.226 -70.162 1.00 35.62 593 GLY A O 1
ATOM 4249 N N . GLY A 1 594 ? 22.438 3.720 -68.137 1.00 31.97 594 GLY A N 1
ATOM 4250 C CA . GLY A 1 594 ? 21.134 3.878 -67.482 1.00 31.97 594 GLY A CA 1
ATOM 4251 C C . GLY A 1 594 ? 21.209 3.942 -65.958 1.00 31.97 594 GLY A C 1
ATOM 4252 O O . GLY A 1 594 ? 21.098 2.930 -65.276 1.00 31.97 594 GLY A O 1
ATOM 4253 N N . SER A 1 595 ? 21.404 5.146 -65.427 1.00 34.44 595 SER A N 1
ATOM 4254 C CA . SER A 1 595 ? 21.284 5.489 -64.008 1.00 34.44 595 SER A CA 1
ATOM 4255 C C . SER A 1 595 ? 19.846 5.900 -63.680 1.00 34.44 595 SER A C 1
ATOM 4257 O O . SER A 1 595 ? 19.372 6.903 -64.212 1.00 34.44 595 SER A O 1
ATOM 4259 N N . GLN A 1 596 ? 19.186 5.189 -62.764 1.00 31.86 596 GLN A N 1
ATOM 4260 C CA . GLN A 1 596 ? 17.981 5.663 -62.077 1.00 31.86 596 GLN A CA 1
ATOM 4261 C C . GLN A 1 596 ? 17.972 5.147 -60.629 1.00 31.86 596 GLN A C 1
ATOM 4263 O O . GLN A 1 596 ? 17.860 3.949 -60.380 1.00 31.86 596 GLN A O 1
ATOM 4268 N N . LEU A 1 597 ? 18.129 6.076 -59.684 1.00 34.50 597 LEU A N 1
ATOM 4269 C CA . LEU A 1 597 ? 17.806 5.910 -58.265 1.00 34.50 597 LEU A CA 1
ATOM 4270 C C . LEU A 1 597 ? 16.292 6.106 -58.075 1.00 34.50 597 LEU A C 1
ATOM 4272 O O . LEU A 1 597 ? 15.759 7.058 -58.648 1.00 34.50 597 LEU A O 1
ATOM 4276 N N . PRO A 1 598 ? 15.617 5.310 -57.231 1.00 40.56 598 PRO A N 1
ATOM 4277 C CA . PRO A 1 598 ? 14.386 5.735 -56.588 1.00 40.56 598 PRO A CA 1
ATOM 4278 C C . PRO A 1 598 ? 14.629 6.142 -55.128 1.00 40.56 598 PRO A C 1
ATOM 4280 O O . PRO A 1 598 ? 15.286 5.438 -54.357 1.00 40.56 598 PRO A O 1
ATOM 4283 N N . ASP A 1 599 ? 14.055 7.291 -54.782 1.00 33.22 599 ASP A N 1
ATOM 4284 C CA . ASP A 1 599 ? 13.862 7.800 -53.428 1.00 33.22 599 ASP A CA 1
ATOM 4285 C C . ASP A 1 599 ? 13.176 6.762 -52.526 1.00 33.22 599 ASP A C 1
ATOM 4287 O O . ASP A 1 599 ? 12.179 6.146 -52.906 1.00 33.22 599 ASP A O 1
ATOM 4291 N N . CYS A 1 600 ? 13.692 6.592 -51.306 1.00 31.22 600 CYS A N 1
ATOM 4292 C CA . CYS A 1 600 ? 13.017 5.858 -50.238 1.00 31.22 600 CYS A CA 1
ATOM 4293 C C . CYS A 1 600 ? 12.441 6.853 -49.228 1.00 31.22 600 CYS A C 1
ATOM 4295 O O . CYS A 1 600 ? 13.168 7.472 -48.451 1.00 31.22 600 CYS A O 1
ATOM 4297 N N . ASP A 1 601 ? 11.118 6.963 -49.267 1.00 29.97 601 ASP A N 1
ATOM 4298 C CA . ASP A 1 601 ? 10.265 7.639 -48.300 1.00 29.97 601 ASP A CA 1
ATOM 4299 C C . ASP A 1 601 ? 10.154 6.771 -47.029 1.00 29.97 601 ASP A C 1
ATOM 4301 O O . ASP A 1 601 ? 9.677 5.633 -47.063 1.00 29.97 601 ASP A O 1
ATOM 4305 N N . CYS A 1 602 ? 10.656 7.274 -45.900 1.00 31.28 602 CYS A N 1
ATOM 4306 C CA . CYS A 1 602 ? 10.598 6.594 -44.606 1.00 31.28 602 CYS A CA 1
ATOM 4307 C C . CYS A 1 602 ? 9.293 6.954 -43.882 1.00 31.28 602 CYS A C 1
ATOM 4309 O O . CYS A 1 602 ? 9.252 7.888 -43.080 1.00 31.28 602 CYS A O 1
ATOM 4311 N N . GLY A 1 603 ? 8.236 6.177 -44.122 1.00 34.75 603 GLY A N 1
ATOM 4312 C CA . GLY A 1 603 ? 7.057 6.152 -43.252 1.00 34.75 603 GLY A CA 1
ATOM 4313 C C . GLY A 1 603 ? 7.355 5.520 -41.875 1.00 34.75 603 GLY A C 1
ATOM 4314 O O . GLY A 1 603 ? 8.304 4.743 -41.740 1.00 34.75 603 GLY A O 1
ATOM 4315 N N . PRO A 1 604 ? 6.567 5.827 -40.826 1.00 36.41 604 PRO A N 1
ATOM 4316 C CA . PRO A 1 604 ? 6.766 5.261 -39.489 1.00 36.41 604 PRO A CA 1
ATOM 4317 C C . PRO A 1 604 ? 6.441 3.750 -39.441 1.00 36.41 604 PRO A C 1
ATOM 4319 O O . PRO A 1 604 ? 5.560 3.290 -40.171 1.00 36.41 604 PRO A O 1
ATOM 4322 N N . PRO A 1 605 ? 7.103 2.961 -38.569 1.00 39.75 605 PRO A N 1
ATOM 4323 C CA . PRO A 1 605 ? 6.957 1.505 -38.546 1.00 39.75 605 PRO A CA 1
ATOM 4324 C C . PRO A 1 605 ? 5.608 1.041 -37.947 1.00 39.75 605 PRO A C 1
ATOM 4326 O O . PRO A 1 605 ? 5.123 1.643 -36.983 1.00 39.75 605 PRO A O 1
ATOM 4329 N N . PRO A 1 606 ? 5.007 -0.056 -38.452 1.00 44.31 606 PRO A N 1
ATOM 4330 C CA . PRO A 1 606 ? 3.842 -0.700 -37.843 1.00 44.31 606 PRO A CA 1
ATOM 4331 C C . PRO A 1 606 ? 4.270 -1.635 -36.695 1.00 44.31 606 PRO A C 1
ATOM 4333 O O . PRO A 1 606 ? 5.319 -2.269 -36.777 1.00 44.31 606 PRO A O 1
ATOM 4336 N N . GLY A 1 607 ? 3.461 -1.774 -35.634 1.00 40.97 607 GLY A N 1
ATOM 4337 C CA . GLY A 1 607 ? 3.812 -2.732 -34.570 1.00 40.97 607 GLY A CA 1
ATOM 4338 C C . GLY A 1 607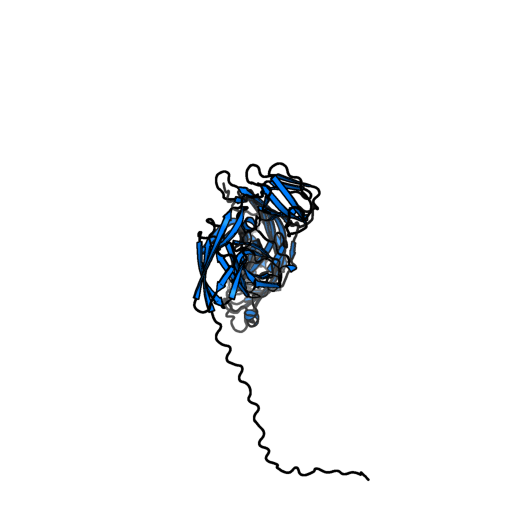 ? 2.905 -2.901 -33.347 1.00 40.97 607 GLY A C 1
ATOM 4339 O O . GLY A 1 607 ? 3.134 -3.835 -32.590 1.00 40.97 607 GLY A O 1
ATOM 4340 N N . PHE A 1 608 ? 1.863 -2.091 -33.134 1.00 41.12 608 PHE A N 1
ATOM 4341 C CA . PHE A 1 608 ? 0.938 -2.309 -32.008 1.00 41.12 608 PHE A CA 1
ATOM 4342 C C . PHE A 1 608 ? -0.418 -2.817 -32.491 1.00 41.12 608 PHE A C 1
ATOM 4344 O O . PHE A 1 608 ? -1.130 -2.113 -33.211 1.00 41.12 608 PHE A O 1
ATOM 4351 N N . ARG A 1 609 ? -0.815 -4.018 -32.054 1.00 44.19 609 ARG A N 1
ATOM 4352 C CA . ARG A 1 609 ? -2.227 -4.413 -32.093 1.00 44.19 609 ARG A CA 1
ATOM 4353 C C . ARG A 1 609 ? -2.917 -3.818 -30.873 1.00 44.19 609 ARG A C 1
ATOM 4355 O O . ARG A 1 609 ? -2.523 -4.070 -29.744 1.00 44.19 609 ARG A O 1
ATOM 4362 N N . ARG A 1 610 ? -3.949 -3.010 -31.114 1.00 40.91 610 ARG A N 1
ATOM 4363 C CA . ARG A 1 610 ? -4.863 -2.557 -30.065 1.00 40.91 610 ARG A CA 1
ATOM 4364 C C . ARG A 1 610 ? -5.796 -3.706 -29.711 1.00 40.91 610 ARG A C 1
ATOM 4366 O O . ARG A 1 610 ? -6.480 -4.219 -30.593 1.00 40.91 610 ARG A O 1
ATOM 4373 N N . THR A 1 611 ? -5.899 -4.036 -28.437 1.00 39.97 611 THR A N 1
ATOM 4374 C CA . THR A 1 611 ? -7.103 -4.663 -27.896 1.00 39.97 611 THR A CA 1
ATOM 4375 C C . THR A 1 611 ? -8.051 -3.544 -27.489 1.00 39.97 611 THR A C 1
ATOM 4377 O O . THR A 1 611 ? -7.827 -2.832 -26.514 1.00 39.97 611 THR A O 1
ATOM 4380 N N . SER A 1 612 ? -9.101 -3.340 -28.280 1.00 28.80 612 SER A N 1
ATOM 4381 C CA . SER A 1 612 ? -10.286 -2.623 -27.818 1.00 28.80 612 SER A CA 1
ATOM 4382 C C . SER A 1 612 ? -10.954 -3.491 -26.756 1.00 28.80 612 SER A C 1
ATOM 4384 O O . SER A 1 612 ? -11.318 -4.629 -27.048 1.00 28.80 612 SER A O 1
ATOM 4386 N N . VAL A 1 613 ? -11.090 -2.979 -25.537 1.00 32.16 613 VAL A N 1
ATOM 4387 C CA . VAL A 1 613 ? -11.870 -3.624 -24.477 1.00 32.16 613 VAL A CA 1
ATOM 4388 C C . VAL A 1 613 ? -13.125 -2.781 -24.276 1.00 32.16 613 VAL A C 1
ATOM 4390 O O . VAL A 1 613 ? -13.019 -1.574 -24.059 1.00 32.16 613 VAL A O 1
ATOM 4393 N N . ILE A 1 614 ? -14.287 -3.417 -24.434 1.00 31.06 614 ILE A N 1
ATOM 4394 C CA . ILE A 1 614 ? -15.582 -2.921 -23.948 1.00 31.06 614 ILE A CA 1
ATOM 4395 C C . ILE A 1 614 ? -15.695 -3.302 -22.477 1.00 31.06 614 ILE A C 1
ATOM 4397 O O . ILE A 1 614 ? -15.347 -4.467 -22.168 1.00 31.06 614 ILE A O 1
#

InterPro domains:
  IPR003961 Fibronectin type III [PS50853] (124-216)
  IPR003961 Fibronectin type III [SM00060] (122-202)
  IPR003961 Fibronectin type III [cd00063] (128-198)
  IPR013783 Immunoglobulin-like fold [G3DSA:2.60.40.10] (121-216)
  IPR036116 Fibronectin type III superfamily [SSF49265] (126-210)

Radius of gyration: 35.67 Å; chains: 1; bounding box: 112×57×136 Å

pLDDT: mean 76.15, std 17.96, range [28.8, 98.06]

Secondary structure (DSSP, 8-state):
-------PPPPP------------PPP------EEEEEEEEE-STT--EEEEEEETTEEEEEEE-SSSSEEEEEEEEESEEEEEE---EEETTEEEEEEEESSEEEE-TT-EEEEEEEEEE-SS-EEEEEEEE-SSEEEEEEE--TT-EEEEEEEESS---SSTTSSEEE-EETTEEEEE-PPTT-EEEEEEEEEETTEEEEEEEEEEEPPPPTT--PPEEEEPTT-EE--TTSEEEEEEETTEEEEEEPTTPPPPPTT-EEEE--BTTB-S-EEEEEEEE-TTSEEEEEE--HHHHEEEEEEEEEEEEEEEEE--BS-STTTS--S-TT--PPTT-EEEEEEEEEEEEEEEEEEEEEE-TTSS-EEEEEEEEEEEEEEEEEEEEEEEESS-EEEEEEBPPEEEEEE-TTS-EEEEEEEEEEEEE-SSEEEEEEEEEEEEEEEEEEEESS-EEEEEEEEEEEE--SEEEESS-EEEEEEEEEEEESB---TT----EEEEEEEEEEEEEEEESS-TT-GGGTT-EEEEEEEEEEEEEEEEEEETTEEEEEEEEEEEEEEEEEEEEESTTGGGPPPP-----S----PPPPP-----PPP---PPPP--------

Organism: NCBI:txid2133960